Protein AF-0000000071194277 (afdb_homodimer)

Radius of gyration: 30.29 Å; Cα contacts (8 Å, |Δi|>4): 936; chains: 2; bounding box: 90×88×87 Å

Nearest PDB structures (foldseek):
  5ejk-assembly1_H  TM=7.596E-01  e=3.364E-10  Rous sarcoma virus - Prague C
  5ejk-assembly1_B  TM=7.565E-01  e=4.690E-09  Rous sarcoma virus - Prague C
  7ouf-assembly1_E  TM=6.218E-01  e=2.403E-10  Simian T-lymphotropic virus 1
  5ejk-assembly1_E  TM=6.416E-01  e=1.155E-09  Rous sarcoma virus - Prague C
  7pel-assembly1_E  TM=6.231E-01  e=3.980E-10  Simian T-lymphotropic virus 1

Secondary structure (DSSP, 8-state):
---GGGGGGGGGGGGEEEETTEEEETTEEE--HHHHHHHHHHHHTT---HHHHHHHHHHHEE-TTHHHHHHHHHHT-HHHHHT---------------SSTTSEEEEEEEEETTEEEEEEEETTT--EEEEEESS--HHHHHHHHHHHHHHH---SEEEE-S-HHHHSHHHHHHHHHTT-EEEE--GGGGGGGHHHHHHHHHHHHHHHHHHHTT--HHHHHHHHHTSPPTT-SS-HHHHHHSS----SS---GGGGS-----SHHHHHHHHHHHHHHHHHHHHHT-----TT--------TT----------------------SSS-----------/---GGGGGGGGGGGGEEEETTEEEETTEEEPPHHHHHHHHHHHHTT---HHHHHHHHHHHEE-TTHHHHHHHHHHT-HHHHHT---------------SSTTSEEEEEEEEETTEEEEEEEETTT--EEEEEESS--HHHHHHHHHHHHHHH---SEEEE-S-HHHHSHHHHHHHHHTT-EEEE--GGGGGGGHHHHHHHHHHHHHHHHHHHTT--HHHHHHHHHTSPPTT-SS-HHHHHHSS----SS---GGGGS-----SHHHHHHHHHHHHHHHHHHHHH------TT--------TT----------------------SSS-----------

InterPro domains:
  IPR001584 Integrase, catalytic core [PF00665] (108-187)
  IPR001584 Integrase, catalytic core [PS50994] (94-269)
  IPR012337 Ribonuclease H-like superfamily [SSF53098] (101-248)
  IPR036397 Ribonuclease H superfamily [G3DSA:3.30.420.10] (90-281)
  IPR041588 Integrase zinc-binding domain [PF17921] (31-85)

Structure (mmCIF, N/CA/C/O backbone):
data_AF-0000000071194277-model_v1
#
loop_
_entity.id
_entity.type
_entity.pdbx_description
1 polymer 'Integrase catalytic domain-containing protein'
#
loop_
_atom_site.group_PDB
_atom_site.id
_atom_site.type_symbol
_atom_site.label_atom_id
_atom_site.label_alt_id
_atom_site.label_comp_id
_atom_site.label_asym_id
_atom_site.label_entity_id
_atom_site.label_seq_id
_atom_site.pdbx_PDB_ins_code
_atom_site.Cartn_x
_atom_site.Cartn_y
_atom_site.Cartn_z
_atom_site.occupancy
_atom_site.B_iso_or_equiv
_atom_site.auth_seq_id
_atom_site.auth_comp_id
_atom_site.auth_asym_id
_atom_site.auth_atom_id
_atom_site.pdbx_PDB_model_num
ATOM 1 N N . MET A 1 1 ? -15.703 -46.5 19.484 1 26.38 1 MET A N 1
ATOM 2 C CA . MET A 1 1 ? -15.148 -46.75 18.156 1 26.38 1 MET A CA 1
ATOM 3 C C . MET A 1 1 ? -15 -45.469 17.359 1 26.38 1 MET A C 1
ATOM 5 O O . MET A 1 1 ? -15.992 -44.812 17.078 1 26.38 1 MET A O 1
ATOM 9 N N . ILE A 1 2 ? -13.953 -44.781 17.469 1 34.75 2 ILE A N 1
ATOM 10 C CA . ILE A 1 2 ? -13.727 -43.5 16.828 1 34.75 2 ILE A CA 1
ATOM 11 C C . ILE A 1 2 ? -13.953 -43.625 15.328 1 34.75 2 ILE A C 1
ATOM 13 O O . ILE A 1 2 ? -13.5 -44.594 14.695 1 34.75 2 ILE A O 1
ATOM 17 N N . LYS A 1 3 ? -14.984 -42.938 14.797 1 40.81 3 LYS A N 1
ATOM 18 C CA . LYS A 1 3 ? -15.32 -43.094 13.383 1 40.81 3 LYS A CA 1
ATOM 19 C C . LYS A 1 3 ? -14.062 -43.188 12.523 1 40.81 3 LYS A C 1
ATOM 21 O O . LYS A 1 3 ? -13.125 -42.406 12.727 1 40.81 3 LYS A O 1
ATOM 26 N N . PRO A 1 4 ? -13.797 -44.281 11.859 1 42.91 4 PRO A N 1
ATOM 27 C CA . PRO A 1 4 ? -12.641 -44.562 11 1 42.91 4 PRO A CA 1
ATOM 28 C C . PRO A 1 4 ? -12.141 -43.312 10.258 1 42.91 4 PRO A C 1
ATOM 30 O O . PRO A 1 4 ? -10.945 -43.219 9.969 1 42.91 4 PRO A O 1
ATOM 33 N N . GLN A 1 5 ? -12.953 -42.594 9.75 1 44.72 5 GLN A N 1
ATOM 34 C CA . GLN A 1 5 ? -12.586 -41.406 8.953 1 44.72 5 GLN A CA 1
ATOM 35 C C . GLN A 1 5 ? -11.727 -40.438 9.75 1 44.72 5 GLN A C 1
ATOM 37 O O . GLN A 1 5 ? -10.992 -39.625 9.18 1 44.72 5 GLN A O 1
ATOM 42 N N . LEU A 1 6 ? -11.812 -40.531 11.016 1 48.5 6 LEU A N 1
ATOM 43 C CA . LEU A 1 6 ? -11.023 -39.719 11.922 1 48.5 6 LEU A CA 1
ATOM 44 C C . LEU A 1 6 ? -9.68 -40.375 12.211 1 48.5 6 LEU A C 1
ATOM 46 O O . LEU A 1 6 ? -8.875 -39.844 12.969 1 48.5 6 LEU A O 1
ATOM 50 N N . GLN A 1 7 ? -9.586 -41.625 11.727 1 49.16 7 GLN A N 1
ATOM 51 C CA . GLN A 1 7 ? -8.344 -42.312 12.031 1 49.16 7 GLN A CA 1
ATOM 52 C C . GLN A 1 7 ? -7.133 -41.562 11.5 1 49.16 7 GLN A C 1
ATOM 54 O O . GLN A 1 7 ? -6.066 -41.562 12.117 1 49.16 7 GLN A O 1
ATOM 59 N N . CYS A 1 8 ? -7.359 -40.969 10.344 1 51.22 8 CYS A N 1
ATOM 60 C CA . CYS A 1 8 ? -6.227 -40.312 9.695 1 51.22 8 CYS A CA 1
ATOM 61 C C . CYS A 1 8 ? -5.715 -39.156 10.531 1 51.22 8 CYS A C 1
ATOM 63 O O . CYS A 1 8 ? -4.586 -38.688 10.336 1 51.22 8 CYS A O 1
ATOM 65 N N . TYR A 1 9 ? -6.562 -38.781 11.469 1 56.09 9 TYR A N 1
ATOM 66 C CA . TYR A 1 9 ? -6.164 -37.625 12.273 1 56.09 9 TYR A CA 1
ATOM 67 C C . TYR A 1 9 ? -5.523 -38.094 13.578 1 56.09 9 TYR A C 1
ATOM 69 O O . TYR A 1 9 ? -5.098 -37.25 14.383 1 56.09 9 TYR A O 1
ATOM 77 N N . TYR A 1 10 ? -5.465 -39.406 13.828 1 53.41 10 TYR A N 1
ATOM 78 C CA . TYR A 1 10 ? -5.051 -39.938 15.125 1 53.41 10 TYR A CA 1
ATOM 79 C C . TYR A 1 10 ? -3.59 -39.625 15.406 1 53.41 10 TYR A C 1
ATOM 81 O O . TYR A 1 10 ? -3.221 -39.344 16.547 1 53.41 10 TYR A O 1
ATOM 89 N N . SER A 1 11 ? -2.809 -39.625 14.359 1 55.44 11 SER A N 1
ATOM 90 C CA . SER A 1 11 ? -1.376 -39.469 14.586 1 55.44 11 SER A CA 1
ATOM 91 C C . SER A 1 11 ? -1.049 -38.062 15.086 1 55.44 11 SER A C 1
ATOM 93 O O . SER A 1 11 ? -0.018 -37.844 15.734 1 55.44 11 SER A O 1
ATOM 95 N N . PHE A 1 12 ? -1.938 -37.156 14.812 1 63.19 12 PHE A N 1
ATOM 96 C CA . PHE A 1 12 ? -1.616 -35.781 15.258 1 63.19 12 PHE A CA 1
ATOM 97 C C . PHE A 1 12 ? -2.766 -35.188 16.062 1 63.19 12 PHE A C 1
ATOM 99 O O . PHE A 1 12 ? -2.947 -33.969 16.078 1 63.19 12 PHE A O 1
ATOM 106 N N . ARG A 1 13 ? -3.492 -36.031 16.688 1 62.19 13 ARG A N 1
ATOM 107 C CA . ARG A 1 13 ? -4.672 -35.625 17.438 1 62.19 13 ARG A CA 1
ATOM 108 C C . ARG A 1 13 ? -4.316 -34.625 18.531 1 62.19 13 ARG A C 1
ATOM 110 O O . ARG A 1 13 ? -5.129 -33.781 18.875 1 62.19 13 ARG A O 1
ATOM 117 N N . GLU A 1 14 ? -3.135 -34.719 18.953 1 63.78 14 GLU A N 1
ATOM 118 C CA . GLU A 1 14 ? -2.74 -33.812 20.047 1 63.78 14 GLU A CA 1
ATOM 119 C C . GLU A 1 14 ? -2.514 -32.406 19.531 1 63.78 14 GLU A C 1
ATOM 121 O O . GLU A 1 14 ? -2.553 -31.453 20.312 1 63.78 14 GLU A O 1
ATOM 126 N N . GLU A 1 15 ? -2.467 -32.312 18.25 1 72.19 15 GLU A N 1
ATOM 127 C CA . GLU A 1 15 ? -2.16 -31 17.688 1 72.19 15 GLU A CA 1
ATOM 128 C C . GLU A 1 15 ? -3.422 -30.312 17.172 1 72.19 15 GLU A C 1
ATOM 130 O O . GLU A 1 15 ? -3.365 -29.172 16.719 1 72.19 15 GLU A O 1
ATOM 135 N N . LEU A 1 16 ? -4.531 -31.078 17.375 1 77.94 16 LEU A N 1
ATOM 136 C CA . LEU A 1 16 ? -5.762 -30.531 16.797 1 77.94 16 LEU A CA 1
ATOM 137 C C . LEU A 1 16 ? -6.535 -29.734 17.844 1 77.94 16 LEU A C 1
ATOM 139 O O . LEU A 1 16 ? -6.582 -30.109 19.016 1 77.94 16 LEU A O 1
ATOM 143 N N . THR A 1 17 ? -6.988 -28.531 17.5 1 76.62 17 THR A N 1
ATOM 144 C CA . THR A 1 17 ? -7.832 -27.703 18.344 1 76.62 17 THR A CA 1
ATOM 145 C C . THR A 1 17 ? -9.156 -27.391 17.656 1 76.62 17 THR A C 1
ATOM 147 O O . THR A 1 17 ? -9.227 -27.359 16.422 1 76.62 17 THR A O 1
ATOM 150 N N . LEU A 1 18 ? -10.195 -27.406 18.422 1 75.5 18 LEU A N 1
ATOM 151 C CA . LEU A 1 18 ? -11.523 -27.078 17.922 1 75.5 18 LEU A CA 1
ATOM 152 C C . LEU A 1 18 ? -11.945 -25.688 18.375 1 75.5 18 LEU A C 1
ATOM 154 O O . LEU A 1 18 ? -11.867 -25.375 19.578 1 75.5 18 LEU A O 1
ATOM 158 N N . TYR A 1 19 ? -12.234 -24.812 17.438 1 73.38 19 TYR A N 1
ATOM 159 C CA . TYR A 1 19 ? -12.711 -23.469 17.75 1 73.38 19 TYR A CA 1
ATOM 160 C C . TYR A 1 19 ? -13.914 -23.109 16.891 1 73.38 19 TYR A C 1
ATOM 162 O O . TYR A 1 19 ? -13.82 -23.047 15.656 1 73.38 19 TYR A O 1
ATOM 170 N N . ASN A 1 20 ? -15.023 -22.906 17.438 1 73.38 20 ASN A N 1
ATOM 171 C CA . ASN A 1 20 ? -16.266 -22.531 16.766 1 73.38 20 ASN A CA 1
ATOM 172 C C . ASN A 1 20 ? -16.625 -23.516 15.664 1 73.38 20 ASN A C 1
ATOM 174 O O . ASN A 1 20 ? -16.922 -23.109 14.539 1 73.38 20 ASN A O 1
ATOM 178 N N . GLY A 1 21 ? -16.375 -24.766 15.852 1 74 21 GLY A N 1
ATOM 179 C CA . GLY A 1 21 ? -16.781 -25.812 14.93 1 74 21 GLY A CA 1
ATOM 180 C C . GLY A 1 21 ? -15.773 -26.078 13.836 1 74 21 GLY A C 1
ATOM 181 O O . GLY A 1 21 ? -16 -26.891 12.945 1 74 21 GLY A O 1
ATOM 182 N N . VAL A 1 22 ? -14.695 -25.328 14 1 80.88 22 VAL A N 1
ATOM 183 C CA . VAL A 1 22 ? -13.648 -25.516 13 1 80.88 22 VAL A CA 1
ATOM 184 C C . VAL A 1 22 ? -12.438 -26.188 13.641 1 80.88 22 VAL A C 1
ATOM 186 O O . VAL A 1 22 ? -12.031 -25.812 14.75 1 80.88 22 VAL A O 1
ATOM 189 N N . VAL A 1 23 ? -11.891 -27.234 13.008 1 83.12 23 VAL A N 1
ATOM 190 C CA . VAL A 1 23 ? -10.734 -27.953 13.523 1 83.12 23 VAL A CA 1
ATOM 191 C C . VAL A 1 23 ? -9.445 -27.328 12.969 1 83.12 23 VAL A C 1
ATOM 193 O O . VAL A 1 23 ? -9.352 -27.047 11.773 1 83.12 23 VAL A O 1
ATOM 196 N N . PHE A 1 24 ? -8.516 -27.125 13.859 1 84.44 24 PHE A N 1
ATOM 197 C CA . PHE A 1 24 ? -7.246 -26.516 13.469 1 84.44 24 PHE A CA 1
ATOM 198 C C . PHE A 1 24 ? -6.078 -27.438 13.789 1 84.44 24 PHE A C 1
ATOM 200 O O . PHE A 1 24 ? -6.105 -28.156 14.797 1 84.44 24 PHE A O 1
ATOM 207 N N . LYS A 1 25 ? -5.203 -27.531 12.945 1 84.56 25 LYS A N 1
ATOM 208 C CA . LYS A 1 25 ? -3.855 -28.031 13.227 1 84.56 25 LYS A CA 1
ATOM 209 C C . LYS A 1 25 ? -2.855 -26.875 13.305 1 84.56 25 LYS A C 1
ATOM 211 O O . LYS A 1 25 ? -2.336 -26.422 12.289 1 84.56 25 LYS A O 1
ATOM 216 N N . GLY A 1 26 ? -2.545 -26.422 14.484 1 79.44 26 GLY A N 1
ATOM 217 C CA . GLY A 1 26 ? -1.886 -25.141 14.602 1 79.44 26 GLY A CA 1
ATOM 218 C C . GLY A 1 26 ? -2.756 -23.984 14.141 1 79.44 26 GLY A C 1
ATOM 219 O O . GLY A 1 26 ? -3.877 -23.812 14.625 1 79.44 26 GLY A O 1
ATOM 220 N N . GLU A 1 27 ? -2.221 -23.281 13.234 1 83.31 27 GLU A N 1
ATOM 221 C CA . GLU A 1 27 ? -3.004 -22.156 12.703 1 83.31 27 GLU A CA 1
ATOM 222 C C . GLU A 1 27 ? -3.678 -22.547 11.391 1 83.31 27 GLU A C 1
ATOM 224 O O . GLU A 1 27 ? -4.41 -21.734 10.805 1 83.31 27 GLU A O 1
ATOM 229 N N . ARG A 1 28 ? -3.471 -23.812 10.984 1 86.25 28 ARG A N 1
ATOM 230 C CA . ARG A 1 28 ? -4.031 -24.266 9.719 1 86.25 28 ARG A CA 1
ATOM 231 C C . ARG A 1 28 ? -5.422 -24.859 9.922 1 86.25 28 ARG A C 1
ATOM 233 O O . ARG A 1 28 ? -5.668 -25.562 10.906 1 86.25 28 ARG A O 1
ATOM 240 N N . ILE A 1 29 ? -6.258 -24.609 9.008 1 87.12 29 ILE A N 1
ATOM 241 C CA . ILE A 1 29 ? -7.598 -25.188 9.047 1 87.12 29 ILE A CA 1
ATOM 242 C C . ILE A 1 29 ? -7.562 -26.609 8.516 1 87.12 29 ILE A C 1
ATOM 244 O O . ILE A 1 29 ? -6.996 -26.859 7.449 1 87.12 29 ILE A O 1
ATOM 248 N N . VAL A 1 30 ? -8.102 -27.5 9.289 1 87.56 30 VAL A N 1
ATOM 249 C CA . VAL A 1 30 ? -8.234 -28.875 8.805 1 87.56 30 VAL A CA 1
ATOM 250 C C . VAL A 1 30 ? -9.484 -28.984 7.926 1 87.56 30 VAL A C 1
ATOM 252 O O . VAL A 1 30 ? -10.602 -28.828 8.406 1 87.56 30 VAL A O 1
ATOM 255 N N . ILE A 1 31 ? -9.281 -29.281 6.66 1 89.44 31 ILE A N 1
ATOM 256 C CA . ILE A 1 31 ? -10.367 -29.25 5.691 1 89.44 31 ILE A CA 1
ATOM 257 C C . ILE A 1 31 ? -11.008 -30.641 5.59 1 89.44 31 ILE A C 1
ATOM 259 O O . ILE A 1 31 ? -10.336 -31.625 5.297 1 89.44 31 ILE A O 1
ATOM 263 N N . PRO A 1 32 ? -12.273 -30.734 5.832 1 84.81 32 PRO A N 1
ATOM 264 C CA . PRO A 1 32 ? -12.969 -32 5.656 1 84.81 32 PRO A CA 1
ATOM 265 C C . PRO A 1 32 ? -12.969 -32.469 4.207 1 84.81 32 PRO A C 1
ATOM 267 O O . PRO A 1 32 ? -12.828 -31.672 3.287 1 84.81 32 PRO A O 1
ATOM 270 N N . ALA A 1 33 ? -13.156 -33.719 4.039 1 86.69 33 ALA A N 1
ATOM 271 C CA . ALA A 1 33 ? -13.07 -34.375 2.723 1 86.69 33 ALA A CA 1
ATOM 272 C C . ALA A 1 33 ? -14.047 -33.719 1.743 1 86.69 33 ALA A C 1
ATOM 274 O O . ALA A 1 33 ? -13.703 -33.469 0.582 1 86.69 33 ALA A O 1
ATOM 275 N N . ALA A 1 34 ? -15.156 -33.312 2.234 1 86.88 34 ALA A N 1
ATOM 276 C CA . ALA A 1 34 ? -16.234 -32.812 1.38 1 86.88 34 ALA A CA 1
ATOM 277 C C . ALA A 1 34 ? -15.875 -31.453 0.808 1 86.88 34 ALA A C 1
ATOM 279 O O . ALA A 1 34 ? -16.406 -31.047 -0.226 1 86.88 34 ALA A O 1
ATOM 280 N N . LEU A 1 35 ? -14.93 -30.703 1.448 1 89.31 35 LEU A N 1
ATOM 281 C CA . LEU A 1 35 ? -14.641 -29.328 1.052 1 89.31 35 LEU A CA 1
ATOM 282 C C . LEU A 1 35 ? -13.289 -29.234 0.35 1 89.31 35 LEU A C 1
ATOM 284 O O . LEU A 1 35 ? -12.914 -28.156 -0.144 1 89.31 35 LEU A O 1
ATOM 288 N N . ARG A 1 36 ? -12.609 -30.312 0.253 1 89 36 ARG A N 1
ATOM 289 C CA . ARG A 1 36 ? -11.234 -30.281 -0.213 1 89 36 ARG A CA 1
ATOM 290 C C . ARG A 1 36 ? -11.156 -29.875 -1.679 1 89 36 ARG A C 1
ATOM 292 O O . ARG A 1 36 ? -10.32 -29.047 -2.053 1 89 36 ARG A O 1
ATOM 299 N N . ASN A 1 37 ? -12.047 -30.359 -2.498 1 89.69 37 ASN A N 1
ATOM 300 C CA . ASN A 1 37 ? -12.055 -29.984 -3.908 1 89.69 37 ASN A CA 1
ATOM 301 C C . ASN A 1 37 ? -12.375 -28.5 -4.098 1 89.69 37 ASN A C 1
ATOM 303 O O . ASN A 1 37 ? -11.789 -27.844 -4.961 1 89.69 37 ASN A O 1
ATOM 307 N N . THR A 1 38 ? -13.203 -28.047 -3.309 1 88 38 THR A N 1
ATOM 308 C CA . THR A 1 38 ? -13.555 -26.641 -3.355 1 88 38 THR A CA 1
ATOM 309 C C . THR A 1 38 ? -12.352 -25.766 -2.986 1 88 38 THR A C 1
ATOM 311 O O . THR A 1 38 ? -12.086 -24.766 -3.645 1 88 38 THR A O 1
ATOM 314 N N . MET A 1 39 ? -11.664 -26.156 -1.991 1 90 39 MET A N 1
ATOM 315 C CA . MET A 1 39 ? -10.5 -25.391 -1.543 1 90 39 MET A CA 1
ATOM 316 C C . MET A 1 39 ? -9.391 -25.422 -2.592 1 90 39 MET A C 1
ATOM 318 O O . MET A 1 39 ? -8.727 -24.422 -2.828 1 90 39 MET A O 1
ATOM 322 N N . ILE A 1 40 ? -9.234 -26.594 -3.197 1 91.25 40 ILE A N 1
ATOM 323 C CA . ILE A 1 40 ? -8.219 -26.75 -4.238 1 91.25 40 ILE A CA 1
ATOM 324 C C . ILE A 1 40 ? -8.555 -25.828 -5.414 1 91.25 40 ILE A C 1
ATOM 326 O O . ILE A 1 40 ? -7.668 -25.188 -5.98 1 91.25 40 ILE A O 1
ATOM 330 N N . SER A 1 41 ? -9.797 -25.766 -5.707 1 89.38 41 SER A N 1
ATOM 331 C CA . SER A 1 41 ? -10.242 -24.891 -6.793 1 89.38 41 SER A CA 1
ATOM 332 C C . SER A 1 41 ? -9.961 -23.422 -6.48 1 89.38 41 SER A C 1
ATOM 334 O O . SER A 1 41 ? -9.516 -22.672 -7.352 1 89.38 41 SER A O 1
ATOM 336 N N . LYS A 1 42 ? -10.172 -23.047 -5.281 1 88.38 42 LYS A N 1
ATOM 337 C CA . LYS A 1 42 ? -9.891 -21.688 -4.863 1 88.38 42 LYS A CA 1
ATOM 338 C C . LYS A 1 42 ? -8.398 -21.375 -4.922 1 88.38 42 LYS A C 1
ATOM 340 O O . LYS A 1 42 ? -7.996 -20.297 -5.344 1 88.38 42 LYS A O 1
ATOM 345 N N . LEU A 1 43 ? -7.652 -22.328 -4.523 1 88.69 43 LEU A N 1
ATOM 346 C CA . LEU A 1 43 ? -6.199 -22.219 -4.559 1 88.69 43 LEU A CA 1
ATOM 347 C C . LEU A 1 43 ? -5.703 -22.062 -5.992 1 88.69 43 LEU A C 1
ATOM 349 O O . LEU A 1 43 ? -4.742 -21.328 -6.242 1 88.69 43 LEU A O 1
ATOM 353 N N . HIS A 1 44 ? -6.387 -22.703 -6.871 1 89.19 44 HIS A N 1
ATOM 354 C CA . HIS A 1 44 ? -5.961 -22.766 -8.266 1 89.19 44 HIS A CA 1
ATOM 355 C C . HIS A 1 44 ? -6.434 -21.547 -9.039 1 89.19 44 HIS A C 1
ATOM 357 O O . HIS A 1 44 ? -5.953 -21.281 -10.148 1 89.19 44 HIS A O 1
ATOM 363 N N . ALA A 1 45 ? -7.32 -20.797 -8.508 1 86.06 45 ALA A N 1
ATOM 364 C CA . ALA A 1 45 ? -8.047 -19.75 -9.227 1 86.06 45 ALA A CA 1
ATOM 365 C C . ALA A 1 45 ? -7.082 -18.75 -9.867 1 86.06 45 ALA A C 1
ATOM 367 O O . ALA A 1 45 ? -7.363 -18.203 -10.938 1 86.06 45 ALA A O 1
ATOM 368 N N . SER A 1 46 ? -5.953 -18.578 -9.266 1 84.81 46 SER A N 1
ATOM 369 C CA . SER A 1 46 ? -5.02 -17.562 -9.773 1 84.81 46 SER A CA 1
ATOM 370 C C . SER A 1 46 ? -3.895 -18.219 -10.57 1 84.81 46 SER A C 1
ATOM 372 O O . SER A 1 46 ? -2.992 -17.531 -11.055 1 84.81 46 SER A O 1
ATOM 374 N N . HIS A 1 47 ? -3.891 -19.547 -10.648 1 85 47 HIS A N 1
ATOM 375 C CA . HIS A 1 47 ? -2.93 -20.281 -11.453 1 85 47 HIS A CA 1
ATOM 376 C C . HIS A 1 47 ? -1.497 -19.953 -11.055 1 85 47 HIS A C 1
ATOM 378 O O . HIS A 1 47 ? -0.659 -19.656 -11.914 1 85 47 HIS A O 1
ATOM 384 N N . LEU A 1 48 ? -1.223 -20.031 -9.828 1 84.19 48 LEU A N 1
ATOM 385 C CA . LEU A 1 48 ? 0.076 -19.703 -9.25 1 84.19 48 LEU A CA 1
ATOM 386 C C . LEU A 1 48 ? 1.103 -20.781 -9.555 1 84.19 48 LEU A C 1
ATOM 388 O O . LEU A 1 48 ? 2.279 -20.641 -9.219 1 84.19 48 LEU A O 1
ATOM 392 N N . GLY A 1 49 ? 0.74 -21.938 -10.188 1 81.69 49 GLY A N 1
ATOM 393 C CA . GLY A 1 49 ? 1.614 -23.094 -10.359 1 81.69 49 GLY A CA 1
ATOM 394 C C . GLY A 1 49 ? 1.575 -24.047 -9.195 1 81.69 49 GLY A C 1
ATOM 395 O O . GLY A 1 49 ? 1.104 -23.703 -8.109 1 81.69 49 GLY A O 1
ATOM 396 N N . ILE A 1 50 ? 2.061 -25.219 -9.406 1 87.31 50 ILE A N 1
ATOM 397 C CA . ILE A 1 50 ? 1.984 -26.281 -8.414 1 87.31 50 ILE A CA 1
ATOM 398 C C . ILE A 1 50 ? 2.76 -25.875 -7.16 1 87.31 50 ILE A C 1
ATOM 400 O O . ILE A 1 50 ? 2.219 -25.906 -6.051 1 87.31 50 ILE A O 1
ATOM 404 N N . GLN A 1 51 ? 3.951 -25.406 -7.34 1 87.75 51 GLN A N 1
ATOM 405 C CA . GLN A 1 51 ? 4.797 -25.094 -6.191 1 87.75 51 GLN A CA 1
ATOM 406 C C . GLN A 1 51 ? 4.25 -23.906 -5.422 1 87.75 51 GLN A C 1
ATOM 408 O O . GLN A 1 51 ? 4.223 -23.906 -4.188 1 87.75 51 GLN A O 1
ATOM 413 N N . GLY A 1 52 ? 3.805 -22.891 -6.129 1 87.81 52 GLY A N 1
ATOM 414 C CA . GLY A 1 52 ? 3.201 -21.75 -5.473 1 87.81 52 GLY A CA 1
ATOM 415 C C . GLY A 1 52 ? 1.939 -22.094 -4.707 1 87.81 52 GLY A C 1
ATOM 416 O O . GLY A 1 52 ? 1.741 -21.609 -3.584 1 87.81 52 GLY A O 1
ATOM 417 N N . SER A 1 53 ? 1.12 -22.922 -5.254 1 90.69 53 SER A N 1
ATOM 418 C CA . SER A 1 53 ? -0.123 -23.344 -4.613 1 90.69 53 SER A CA 1
ATOM 419 C C . SER A 1 53 ? 0.15 -24.172 -3.367 1 90.69 53 SER A C 1
ATOM 421 O O . SER A 1 53 ? -0.534 -24.016 -2.352 1 90.69 53 SER A O 1
ATOM 423 N N . LEU A 1 54 ? 1.158 -24.984 -3.48 1 90.31 54 LEU A N 1
ATOM 424 C CA . LEU A 1 54 ? 1.513 -25.812 -2.332 1 90.31 54 LEU A CA 1
ATOM 425 C C . LEU A 1 54 ? 2.02 -24.953 -1.18 1 90.31 54 LEU A C 1
ATOM 427 O O . LEU A 1 54 ? 1.635 -25.156 -0.027 1 90.31 54 LEU A O 1
ATOM 431 N N . ARG A 1 55 ? 2.871 -23.984 -1.46 1 89.69 55 ARG A N 1
ATOM 432 C CA . ARG A 1 55 ? 3.381 -23.109 -0.42 1 89.69 55 ARG A CA 1
ATOM 433 C C . ARG A 1 55 ? 2.246 -22.344 0.25 1 89.69 55 ARG A C 1
ATOM 435 O O . ARG A 1 55 ? 2.23 -22.188 1.474 1 89.69 55 ARG A O 1
ATOM 442 N N . ARG A 1 56 ? 1.332 -21.938 -0.532 1 88.44 56 ARG A N 1
ATOM 443 C CA . ARG A 1 56 ? 0.186 -21.203 -0.004 1 88.44 56 ARG A CA 1
ATOM 444 C C . ARG A 1 56 ? -0.717 -22.125 0.818 1 88.44 56 ARG A C 1
ATOM 446 O O . ARG A 1 56 ? -1.158 -21.75 1.907 1 88.44 56 ARG A O 1
ATOM 453 N N . ALA A 1 57 ? -0.966 -23.266 0.308 1 89.88 57 ALA A N 1
ATOM 454 C CA . ALA A 1 57 ? -1.841 -24.234 0.979 1 89.88 57 ALA A CA 1
ATOM 455 C C . ALA A 1 57 ? -1.263 -24.641 2.326 1 89.88 57 ALA A C 1
ATOM 457 O O . ALA A 1 57 ? -1.99 -24.75 3.318 1 89.88 57 ALA A O 1
ATOM 458 N N . ARG A 1 58 ? -0.006 -24.828 2.355 1 88.56 58 ARG A N 1
ATOM 459 C CA . ARG A 1 58 ? 0.666 -25.297 3.559 1 88.56 58 ARG A CA 1
ATOM 460 C C . ARG A 1 58 ? 0.564 -24.281 4.688 1 88.56 58 ARG A C 1
ATOM 462 O O . ARG A 1 58 ? 0.641 -24.641 5.863 1 88.56 58 ARG A O 1
ATOM 469 N N . GLU A 1 59 ? 0.347 -23.047 4.277 1 87.69 59 GLU A N 1
ATOM 470 C CA . GLU A 1 59 ? 0.214 -22 5.281 1 87.69 59 GLU A CA 1
ATOM 471 C C . GLU A 1 59 ? -1.188 -21.984 5.883 1 87.69 59 GLU A C 1
ATOM 473 O O . GLU A 1 59 ? -1.372 -21.578 7.031 1 87.69 59 GLU A O 1
ATOM 478 N N . ALA A 1 60 ? -2.117 -22.562 5.16 1 86.75 60 ALA A N 1
ATOM 479 C CA . ALA A 1 60 ? -3.502 -22.234 5.5 1 86.75 60 ALA A CA 1
ATOM 480 C C . ALA A 1 60 ? -4.281 -23.5 5.859 1 86.75 60 ALA A C 1
ATOM 482 O O . ALA A 1 60 ? -5.203 -23.469 6.676 1 86.75 60 ALA A O 1
ATOM 483 N N . PHE A 1 61 ? -3.873 -24.625 5.297 1 88.56 61 PHE A N 1
ATOM 484 C CA . PHE A 1 61 ? -4.727 -25.812 5.371 1 88.56 61 PHE A CA 1
ATOM 485 C C . PHE A 1 61 ? -3.92 -27.031 5.781 1 88.56 61 PHE A C 1
ATOM 487 O O . PHE A 1 61 ? -2.689 -27.031 5.707 1 88.56 61 PHE A O 1
ATOM 494 N N . TYR A 1 62 ? -4.75 -28.031 6.172 1 89.19 62 TYR A N 1
ATOM 495 C CA . TYR A 1 62 ? -4.191 -29.375 6.34 1 89.19 62 TYR A CA 1
ATOM 496 C C . TYR A 1 62 ? -5.246 -30.438 6.07 1 89.19 62 TYR A C 1
ATOM 498 O O . TYR A 1 62 ? -6.398 -30.297 6.484 1 89.19 62 TYR A O 1
ATOM 506 N N . TRP A 1 63 ? -4.922 -31.422 5.348 1 88.56 63 TRP A N 1
ATOM 507 C CA . TRP A 1 63 ? -5.609 -32.719 5.293 1 88.56 63 TRP A CA 1
ATOM 508 C C . TRP A 1 63 ? -4.676 -33.812 4.797 1 88.56 63 TRP A C 1
ATOM 510 O O . TRP A 1 63 ? -3.643 -33.531 4.188 1 88.56 63 TRP A O 1
ATOM 520 N N . PRO A 1 64 ? -4.949 -34.969 5.199 1 85.88 64 PRO A N 1
ATOM 521 C CA . PRO A 1 64 ? -4.066 -36.062 4.758 1 85.88 64 PRO A CA 1
ATOM 522 C C . PRO A 1 64 ? -3.92 -36.125 3.24 1 85.88 64 PRO A C 1
ATOM 524 O O . PRO A 1 64 ? -4.914 -36.031 2.516 1 85.88 64 PRO A O 1
ATOM 527 N N . ASN A 1 65 ? -2.682 -36.219 2.713 1 89.19 65 ASN A N 1
ATOM 528 C CA . ASN A 1 65 ? -2.336 -36.344 1.301 1 89.19 65 ASN A CA 1
ATOM 529 C C . ASN A 1 65 ? -2.666 -35.062 0.526 1 89.19 65 ASN A C 1
ATOM 531 O O . ASN A 1 65 ? -2.996 -35.125 -0.66 1 89.19 65 ASN A O 1
ATOM 535 N N . MET A 1 66 ? -2.668 -33.969 1.25 1 91.5 66 MET A N 1
ATOM 536 C CA . MET A 1 66 ? -3.018 -32.688 0.667 1 91.5 66 MET A CA 1
ATOM 537 C C . MET A 1 66 ? -2.109 -32.344 -0.513 1 91.5 66 MET A C 1
ATOM 539 O O . MET A 1 66 ? -2.59 -32 -1.594 1 91.5 66 MET A O 1
ATOM 543 N N . ASN A 1 67 ? -0.832 -32.531 -0.318 1 92.06 67 ASN A N 1
ATOM 544 C CA . ASN A 1 67 ? 0.137 -32.156 -1.344 1 92.06 67 ASN A CA 1
ATOM 545 C C . ASN A 1 67 ? -0.082 -32.938 -2.631 1 92.06 67 ASN A C 1
ATOM 547 O O . ASN A 1 67 ? -0.037 -32.375 -3.727 1 92.06 67 ASN A O 1
ATOM 551 N N . GLU A 1 68 ? -0.333 -34.156 -2.52 1 91.94 68 GLU A N 1
ATOM 552 C CA . GLU A 1 68 ? -0.552 -35.031 -3.67 1 91.94 68 GLU A CA 1
ATOM 553 C C . GLU A 1 68 ? -1.836 -34.656 -4.406 1 91.94 68 GLU A C 1
ATOM 555 O O . GLU A 1 68 ? -1.862 -34.625 -5.641 1 91.94 68 GLU A O 1
ATOM 560 N N . GLN A 1 69 ? -2.82 -34.438 -3.666 1 93 69 GLN A N 1
ATOM 561 C CA . GLN A 1 69 ? -4.109 -34.125 -4.266 1 93 69 GLN A CA 1
ATOM 562 C C . GLN A 1 69 ? -4.043 -32.781 -5.008 1 93 69 GLN A C 1
ATOM 564 O O . GLN A 1 69 ? -4.594 -32.656 -6.102 1 93 69 GLN A O 1
ATOM 569 N N . ILE A 1 70 ? -3.371 -31.797 -4.418 1 92.25 70 ILE A N 1
ATOM 570 C CA . ILE A 1 70 ? -3.205 -30.484 -5.055 1 92.25 70 ILE A CA 1
ATOM 571 C C . ILE A 1 70 ? -2.389 -30.641 -6.336 1 92.25 70 ILE A C 1
ATOM 573 O O . ILE A 1 70 ? -2.762 -30.109 -7.383 1 92.25 70 ILE A O 1
ATOM 577 N N . THR A 1 71 ? -1.365 -31.391 -6.258 1 91.88 71 THR A N 1
ATOM 578 C CA . THR A 1 71 ? -0.491 -31.625 -7.406 1 91.88 71 THR A CA 1
ATOM 579 C C . THR A 1 71 ? -1.25 -32.312 -8.539 1 91.88 71 THR A C 1
ATOM 581 O O . THR A 1 71 ? -1.13 -31.906 -9.703 1 91.88 71 THR A O 1
ATOM 584 N N . GLU A 1 72 ? -1.979 -33.312 -8.219 1 92.12 72 GLU A N 1
ATOM 585 C CA . GLU A 1 72 ? -2.754 -34.031 -9.219 1 92.12 72 GLU A CA 1
ATOM 586 C C . GLU A 1 72 ? -3.764 -33.125 -9.914 1 92.12 72 GLU A C 1
ATOM 588 O O . GLU A 1 72 ? -3.895 -33.156 -11.141 1 92.12 72 GLU A O 1
ATOM 593 N N . PHE A 1 73 ? -4.48 -32.406 -9.148 1 91 73 PHE A N 1
ATOM 594 C CA . PHE A 1 73 ? -5.48 -31.5 -9.695 1 91 73 PHE A CA 1
ATOM 595 C C . PHE A 1 73 ? -4.836 -30.516 -10.648 1 91 73 PHE A C 1
ATOM 597 O O . PHE A 1 73 ? -5.316 -30.312 -11.773 1 91 73 PHE A O 1
ATOM 604 N N . MET A 1 74 ? -3.777 -29.875 -10.289 1 88.56 74 MET A N 1
ATOM 605 C CA . MET A 1 74 ? -3.154 -28.781 -11.023 1 88.56 74 MET A CA 1
ATOM 606 C C . MET A 1 74 ? -2.416 -29.312 -12.25 1 88.56 74 MET A C 1
ATOM 608 O O . MET A 1 74 ? -2.275 -28.594 -13.25 1 88.56 74 MET A O 1
ATOM 612 N N . SER A 1 75 ? -1.942 -30.547 -12.172 1 89.94 75 SER A N 1
ATOM 613 C CA . SER A 1 75 ? -1.22 -31.141 -13.289 1 89.94 75 SER A CA 1
ATOM 614 C C . SER A 1 75 ? -2.123 -31.312 -14.508 1 89.94 75 SER A C 1
ATOM 616 O O . SER A 1 75 ? -1.641 -31.438 -15.633 1 89.94 75 SER A O 1
ATOM 618 N N . LYS A 1 76 ? -3.348 -31.203 -14.281 1 88.5 76 LYS A N 1
ATOM 619 C CA . LYS A 1 76 ? -4.312 -31.422 -15.359 1 88.5 76 LYS A CA 1
ATOM 620 C C . LYS A 1 76 ? -4.723 -30.094 -16 1 88.5 76 LYS A C 1
ATOM 622 O O . LYS A 1 76 ? -5.465 -30.078 -16.984 1 88.5 76 LYS A O 1
ATOM 627 N N . CYS A 1 77 ? -4.297 -29.031 -15.469 1 85.44 77 CYS A N 1
ATOM 628 C CA . CYS A 1 77 ? -4.711 -27.734 -15.969 1 85.44 77 CYS A CA 1
ATOM 629 C C . CYS A 1 77 ? -3.908 -27.328 -17.203 1 85.44 77 CYS A C 1
ATOM 631 O O . CYS A 1 77 ? -2.678 -27.266 -17.141 1 85.44 77 CYS A O 1
ATOM 633 N N . ASP A 1 78 ? -4.512 -26.922 -18.234 1 82.38 78 ASP A N 1
ATOM 634 C CA . ASP A 1 78 ? -3.875 -26.547 -19.484 1 82.38 78 ASP A CA 1
ATOM 635 C C . ASP A 1 78 ? -3.176 -25.203 -19.375 1 82.38 78 ASP A C 1
ATOM 637 O O . ASP A 1 78 ? -2.08 -25.016 -19.906 1 82.38 78 ASP A O 1
ATOM 641 N N . VAL A 1 79 ? -3.762 -24.328 -18.719 1 79.31 79 VAL A N 1
ATOM 642 C CA . VAL A 1 79 ? -3.205 -23 -18.562 1 79.31 79 VAL A CA 1
ATOM 643 C C . VAL A 1 79 ? -1.888 -23.062 -17.797 1 79.31 79 VAL A C 1
ATOM 645 O O . VAL A 1 79 ? -0.876 -22.516 -18.234 1 79.31 79 VAL A O 1
ATOM 648 N N . CYS A 1 80 ? -1.965 -23.703 -16.703 1 78.69 80 CYS A N 1
ATOM 649 C CA . CYS A 1 80 ? -0.759 -23.844 -15.898 1 78.69 80 CYS A CA 1
ATOM 650 C C . CYS A 1 80 ? 0.333 -24.578 -16.656 1 78.69 80 CYS A C 1
ATOM 652 O O . CYS A 1 80 ? 1.514 -24.25 -16.531 1 78.69 80 CYS A O 1
ATOM 654 N N . ASN A 1 81 ? 0.027 -25.547 -17.453 1 75.56 81 ASN A N 1
ATOM 655 C CA . ASN A 1 81 ? 0.988 -26.359 -18.188 1 75.56 81 ASN A CA 1
ATOM 656 C C . ASN A 1 81 ? 1.594 -25.594 -19.359 1 75.56 81 ASN A C 1
ATOM 658 O O . ASN A 1 81 ? 2.715 -25.875 -19.781 1 75.56 81 ASN A O 1
ATOM 662 N N . SER A 1 82 ? 0.913 -24.703 -19.812 1 73.19 82 SER A N 1
ATOM 663 C CA . SER A 1 82 ? 1.373 -23.938 -20.969 1 73.19 82 SER A CA 1
ATOM 664 C C . SER A 1 82 ? 2.453 -22.938 -20.578 1 73.19 82 SER A C 1
ATOM 666 O O . SER A 1 82 ? 3.246 -22.516 -21.422 1 73.19 82 SER A O 1
ATOM 668 N N . TYR A 1 83 ? 2.504 -22.5 -19.438 1 70.06 83 TYR A N 1
ATOM 669 C CA . TYR A 1 83 ? 3.424 -21.438 -19.062 1 70.06 83 TYR A CA 1
ATOM 670 C C . TYR A 1 83 ? 4.508 -21.953 -18.125 1 70.06 83 TYR A C 1
ATOM 672 O O . TYR A 1 83 ? 5.195 -21.172 -17.469 1 70.06 83 TYR A O 1
ATOM 680 N N . LYS A 1 84 ? 4.754 -23.141 -18 1 59.56 84 LYS A N 1
ATOM 681 C CA . LYS A 1 84 ? 5.828 -23.703 -17.188 1 59.56 84 LYS A CA 1
ATOM 682 C C . LYS A 1 84 ? 7.191 -23.203 -17.656 1 59.56 84 LYS A C 1
ATOM 684 O O . LYS A 1 84 ? 7.59 -23.453 -18.797 1 59.56 84 LYS A O 1
ATOM 689 N N . THR A 1 85 ? 7.383 -21.906 -17.422 1 52.12 85 THR A N 1
ATOM 690 C CA . THR A 1 85 ? 8.594 -21.312 -17.969 1 52.12 85 THR A CA 1
ATOM 691 C C . THR A 1 85 ? 9.828 -21.828 -17.234 1 52.12 85 THR A C 1
ATOM 693 O O . THR A 1 85 ? 9.789 -22.078 -16.031 1 52.12 85 THR A O 1
ATOM 696 N N . GLN A 1 86 ? 10.852 -22.172 -18.016 1 46.31 86 GLN A N 1
ATOM 697 C CA . GLN A 1 86 ? 12.227 -22.391 -17.562 1 46.31 86 GLN A CA 1
ATOM 698 C C . GLN A 1 86 ? 12.758 -21.172 -16.812 1 46.31 86 GLN A C 1
ATOM 700 O O . GLN A 1 86 ? 12.648 -20.047 -17.297 1 46.31 86 GLN A O 1
ATOM 705 N N . GLN A 1 87 ? 12.641 -21.203 -15.602 1 46.12 87 GLN A N 1
ATOM 706 C CA . GLN A 1 87 ? 13.258 -20.141 -14.805 1 46.12 87 GLN A CA 1
ATOM 707 C C . GLN A 1 87 ? 14.578 -19.703 -15.422 1 46.12 87 GLN A C 1
ATOM 709 O O . GLN A 1 87 ? 15.461 -20.516 -15.672 1 46.12 87 GLN A O 1
ATOM 714 N N . ARG A 1 88 ? 14.516 -18.656 -16.188 1 44.88 88 ARG A N 1
ATOM 715 C CA . ARG A 1 88 ? 15.789 -18.141 -16.688 1 44.88 88 ARG A CA 1
ATOM 716 C C . ARG A 1 88 ? 16.672 -17.672 -15.547 1 44.88 88 ARG A C 1
ATOM 718 O O . ARG A 1 88 ? 16.188 -17.094 -14.578 1 44.88 88 ARG A O 1
ATOM 725 N N . LYS A 1 89 ? 17.969 -17.891 -15.656 1 46.12 89 LYS A N 1
ATOM 726 C CA . LYS A 1 89 ? 19.156 -17.672 -14.836 1 46.12 89 LYS A CA 1
ATOM 727 C C . LYS A 1 89 ? 19.5 -16.188 -14.758 1 46.12 89 LYS A C 1
ATOM 729 O O . LYS A 1 89 ? 19.641 -15.523 -15.781 1 46.12 89 LYS A O 1
ATOM 734 N N . GLU A 1 90 ? 19 -15.422 -13.859 1 48.78 90 GLU A N 1
ATOM 735 C CA . GLU A 1 90 ? 19.328 -14 -13.852 1 48.78 90 GLU A CA 1
ATOM 736 C C . GLU A 1 90 ? 20.609 -13.734 -13.055 1 48.78 90 GLU A C 1
ATOM 738 O O . GLU A 1 90 ? 20.766 -14.234 -11.938 1 48.78 90 GLU A O 1
ATOM 743 N N . PRO A 1 91 ? 21.625 -13.148 -13.797 1 46.22 91 PRO A N 1
ATOM 744 C CA . PRO A 1 91 ? 22.844 -12.766 -13.055 1 46.22 91 PRO A CA 1
ATOM 745 C C . PRO A 1 91 ? 22.562 -11.695 -12 1 46.22 91 PRO A C 1
ATOM 747 O O . PRO A 1 91 ? 21.766 -10.789 -12.227 1 46.22 91 PRO A O 1
ATOM 750 N N . MET A 1 92 ? 22.547 -11.953 -10.727 1 49.16 92 MET A N 1
ATOM 751 C CA . MET A 1 92 ? 22.375 -10.805 -9.836 1 49.16 92 MET A CA 1
ATOM 752 C C . MET A 1 92 ? 23.703 -10.312 -9.312 1 49.16 92 MET A C 1
ATOM 754 O O . MET A 1 92 ? 24.547 -11.109 -8.898 1 49.16 92 MET A O 1
ATOM 758 N N . VAL A 1 93 ? 24.203 -9.164 -9.711 1 47.59 93 VAL A N 1
ATOM 759 C CA . VAL A 1 93 ? 25.312 -8.453 -9.094 1 47.59 93 VAL A CA 1
ATOM 760 C C . VAL A 1 93 ? 24.984 -8.141 -7.637 1 47.59 93 VAL A C 1
ATOM 762 O O . VAL A 1 93 ? 23.812 -7.934 -7.289 1 47.59 93 VAL A O 1
ATOM 765 N N . SER A 1 94 ? 25.969 -8.477 -6.781 1 51.56 94 SER A N 1
ATOM 766 C CA . SER A 1 94 ? 25.969 -8.312 -5.332 1 51.56 94 SER A CA 1
ATOM 767 C C . SER A 1 94 ? 25.609 -6.879 -4.938 1 51.56 94 SER A C 1
ATOM 769 O O . SER A 1 94 ? 26.484 -6.016 -4.887 1 51.56 94 SER A O 1
ATOM 771 N N . HIS A 1 95 ? 24.562 -6.27 -5.324 1 61.41 95 HIS A N 1
ATOM 772 C CA . HIS A 1 95 ? 24.203 -4.969 -4.773 1 61.41 95 HIS A CA 1
ATOM 773 C C . HIS A 1 95 ? 23.922 -5.062 -3.281 1 61.41 95 HIS A C 1
ATOM 775 O O . HIS A 1 95 ? 23.672 -6.152 -2.76 1 61.41 95 HIS A O 1
ATOM 781 N N . ASN A 1 96 ? 24.312 -3.975 -2.553 1 75.94 96 ASN A N 1
ATOM 782 C CA . ASN A 1 96 ? 23.969 -3.869 -1.138 1 75.94 96 ASN A CA 1
ATOM 783 C C . ASN A 1 96 ? 22.547 -4.363 -0.868 1 75.94 96 ASN A C 1
ATOM 785 O O . ASN A 1 96 ? 21.609 -3.988 -1.572 1 75.94 96 ASN A O 1
ATOM 789 N N . ARG A 1 97 ? 22.531 -5.316 -0.065 1 86.94 97 ARG A N 1
ATOM 790 C CA . ARG A 1 97 ? 21.25 -5.926 0.302 1 86.94 97 ARG A CA 1
ATOM 791 C C . ARG A 1 97 ? 20.438 -4.984 1.178 1 86.94 97 ARG A C 1
ATOM 793 O O . ARG A 1 97 ? 20.938 -4.453 2.168 1 86.94 97 ARG A O 1
ATOM 800 N N . PRO A 1 98 ? 19.266 -4.785 0.761 1 93.19 98 PRO A N 1
ATOM 801 C CA . PRO A 1 98 ? 18.422 -3.947 1.625 1 93.19 98 PRO A CA 1
ATOM 802 C C . PRO A 1 98 ? 18.156 -4.586 2.988 1 93.19 98 PRO A C 1
ATOM 804 O O . PRO A 1 98 ? 18.125 -5.812 3.104 1 93.19 98 PRO A O 1
ATOM 807 N N . THR A 1 99 ? 17.891 -3.756 3.965 1 94.12 99 THR A N 1
ATOM 808 C CA . THR A 1 99 ? 17.734 -4.246 5.328 1 94.12 99 THR A CA 1
ATOM 809 C C . THR A 1 99 ? 16.281 -4.086 5.797 1 94.12 99 THR A C 1
ATOM 811 O O . THR A 1 99 ? 15.906 -4.602 6.855 1 94.12 99 THR A O 1
ATOM 814 N N . ARG A 1 100 ? 15.508 -3.389 5.023 1 96.44 100 ARG A N 1
ATOM 815 C CA . ARG A 1 100 ? 14.102 -3.18 5.363 1 96.44 100 ARG A CA 1
ATOM 816 C C . ARG A 1 100 ? 13.258 -2.977 4.109 1 96.44 100 ARG A C 1
ATOM 818 O O . ARG A 1 100 ? 13.797 -2.709 3.031 1 96.44 100 ARG A O 1
ATOM 825 N N . ALA A 1 101 ? 11.992 -3.092 4.281 1 97.88 101 ALA A N 1
ATOM 826 C CA . ALA A 1 101 ? 11.062 -2.939 3.164 1 97.88 101 ALA A CA 1
ATOM 827 C C . ALA A 1 101 ? 11.172 -1.548 2.549 1 97.88 101 ALA A C 1
ATOM 829 O O . ALA A 1 101 ? 11.25 -0.549 3.268 1 97.88 101 ALA A O 1
ATOM 830 N N . TRP A 1 102 ? 11.234 -1.503 1.235 1 98.12 102 TRP A N 1
ATOM 831 C CA . TRP A 1 102 ? 11.148 -0.312 0.396 1 98.12 102 TRP A CA 1
ATOM 832 C C . TRP A 1 102 ? 12.383 0.565 0.569 1 98.12 102 TRP A C 1
ATOM 834 O O . TRP A 1 102 ? 12.352 1.758 0.255 1 98.12 102 TRP A O 1
ATOM 844 N N . GLU A 1 103 ? 13.453 0.09 1.165 1 97.75 103 GLU A N 1
ATOM 845 C CA . GLU A 1 103 ? 14.742 0.779 1.258 1 97.75 103 GLU A CA 1
ATOM 846 C C . GLU A 1 103 ? 15.375 0.95 -0.119 1 97.75 103 GLU A C 1
ATOM 848 O O . GLU A 1 103 ? 15.938 2.006 -0.423 1 97.75 103 GLU A O 1
ATOM 853 N N . SER A 1 104 ? 15.266 -0.055 -0.857 1 96.69 104 SER A N 1
ATOM 854 C CA . SER A 1 104 ? 15.766 -0.099 -2.227 1 96.69 104 SER A CA 1
ATOM 855 C C . SER A 1 104 ? 14.719 -0.674 -3.178 1 96.69 104 SER A C 1
ATOM 857 O O . SER A 1 104 ? 14.141 -1.729 -2.908 1 96.69 104 SER A O 1
ATOM 859 N N . ILE A 1 105 ? 14.484 0.082 -4.273 1 97.69 105 ILE A N 1
ATOM 860 C CA . ILE A 1 105 ? 13.492 -0.396 -5.227 1 97.69 105 ILE A CA 1
ATOM 861 C C . ILE A 1 105 ? 14.102 -0.455 -6.625 1 97.69 105 ILE A C 1
ATOM 863 O O . ILE A 1 105 ? 15.109 0.196 -6.895 1 97.69 105 ILE A O 1
ATOM 867 N N . ALA A 1 106 ? 13.547 -1.292 -7.434 1 96.38 106 ALA A N 1
ATOM 868 C CA . ALA A 1 106 ? 13.906 -1.419 -8.844 1 96.38 106 ALA A CA 1
ATOM 869 C C . ALA A 1 106 ? 12.68 -1.24 -9.742 1 96.38 106 ALA A C 1
ATOM 871 O O . ALA A 1 106 ? 11.594 -1.723 -9.414 1 96.38 106 ALA A O 1
ATOM 872 N N . SER A 1 107 ? 12.82 -0.484 -10.805 1 96.69 107 SER A N 1
ATOM 873 C CA . SER A 1 107 ? 11.703 -0.251 -11.711 1 96.69 107 SER A CA 1
ATOM 874 C C . S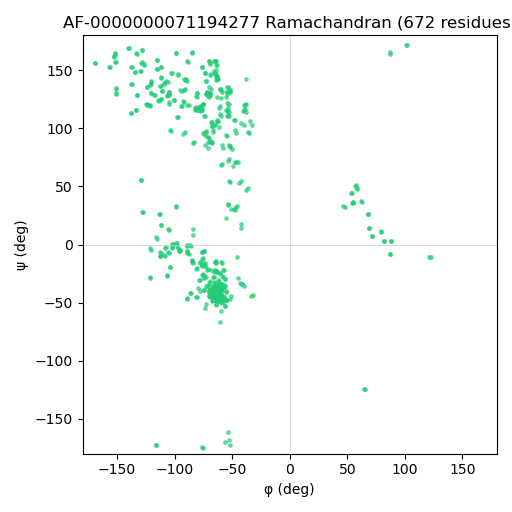ER A 1 107 ? 12.094 -0.519 -13.156 1 96.69 107 SER A C 1
ATOM 876 O O . SER A 1 107 ? 13.258 -0.361 -13.531 1 96.69 107 SER A O 1
ATOM 878 N N . ASP A 1 108 ? 11.133 -0.935 -13.906 1 94.75 108 ASP A N 1
ATOM 879 C CA . ASP A 1 108 ? 11.305 -1.196 -15.328 1 94.75 108 ASP A CA 1
ATOM 880 C C . ASP A 1 108 ? 9.992 -1 -16.078 1 94.75 108 ASP A C 1
ATOM 882 O O . ASP A 1 108 ? 8.914 -1.008 -15.484 1 94.75 108 ASP A O 1
ATOM 886 N N . LEU A 1 109 ? 10.18 -0.749 -17.359 1 95.5 109 LEU A N 1
ATOM 887 C CA . LEU A 1 109 ? 9.023 -0.611 -18.234 1 95.5 109 LEU A CA 1
ATOM 888 C C . LEU A 1 109 ? 8.82 -1.873 -19.062 1 95.5 109 LEU A C 1
ATOM 890 O O . LEU A 1 109 ? 9.789 -2.564 -19.391 1 95.5 109 LEU A O 1
ATOM 894 N N . PHE A 1 110 ? 7.578 -2.164 -19.359 1 95.19 110 PHE A N 1
ATOM 895 C CA . PHE A 1 110 ? 7.309 -3.293 -20.25 1 95.19 110 PHE A CA 1
ATOM 896 C C . PHE A 1 110 ? 6.004 -3.092 -21 1 95.19 110 PHE A C 1
ATOM 898 O O . PHE A 1 110 ? 5.199 -2.23 -20.641 1 95.19 110 PHE A O 1
ATOM 905 N N . VAL A 1 111 ? 5.91 -3.85 -22.047 1 96.12 111 VAL A N 1
ATOM 906 C CA . VAL A 1 111 ? 4.711 -3.822 -22.875 1 96.12 111 VAL A CA 1
ATOM 907 C C . VAL A 1 111 ? 3.967 -5.152 -22.75 1 96.12 111 VAL A C 1
ATOM 909 O O . VAL A 1 111 ? 4.586 -6.219 -22.734 1 96.12 111 VAL A O 1
ATOM 912 N N . PHE A 1 112 ? 2.654 -5.074 -22.609 1 96.31 112 PHE A N 1
ATOM 913 C CA . PHE A 1 112 ? 1.786 -6.246 -22.562 1 96.31 112 PHE A CA 1
ATOM 914 C C . PHE A 1 112 ? 0.517 -6.012 -23.375 1 96.31 112 PHE A C 1
ATOM 916 O O . PHE A 1 112 ? -0.289 -5.141 -23.047 1 96.31 112 PHE A O 1
ATOM 923 N N . HIS A 1 113 ? 0.367 -6.758 -24.469 1 95.56 113 HIS A N 1
ATOM 924 C CA . HIS A 1 113 ? -0.763 -6.66 -25.391 1 95.56 113 HIS A CA 1
ATOM 925 C C . HIS A 1 113 ? -0.961 -5.227 -25.875 1 95.56 113 HIS A C 1
ATOM 927 O O . HIS A 1 113 ? -2.072 -4.695 -25.812 1 95.56 113 HIS A O 1
ATOM 933 N N . GLY A 1 114 ? 0.102 -4.598 -26.219 1 94.56 114 GLY A N 1
ATOM 934 C CA . GLY A 1 114 ? 0.071 -3.283 -26.844 1 94.56 114 GLY A CA 1
ATOM 935 C C . GLY A 1 114 ? -0.077 -2.152 -25.844 1 94.56 114 GLY A C 1
ATOM 936 O O . GLY A 1 114 ? -0.175 -0.985 -26.234 1 94.56 114 GLY A O 1
ATOM 937 N N . LYS A 1 115 ? -0.094 -2.502 -24.594 1 95.94 115 LYS A N 1
ATOM 938 C CA . LYS A 1 115 ? -0.22 -1.482 -23.547 1 95.94 115 LYS A CA 1
ATOM 939 C C . LYS A 1 115 ? 1.066 -1.363 -22.734 1 95.94 115 LYS A C 1
ATOM 941 O O . LYS A 1 115 ? 1.719 -2.367 -22.453 1 95.94 115 LYS A O 1
ATOM 946 N N . ASP A 1 116 ? 1.399 -0.115 -22.344 1 96.38 116 ASP A N 1
ATOM 947 C CA . ASP A 1 116 ? 2.629 0.146 -21.594 1 96.38 116 ASP A CA 1
ATOM 948 C C . ASP A 1 116 ? 2.387 0.073 -20.094 1 96.38 116 ASP A C 1
ATOM 950 O O . ASP A 1 116 ? 1.358 0.54 -19.594 1 96.38 116 ASP A O 1
ATOM 954 N N . TYR A 1 117 ? 3.408 -0.497 -19.406 1 97.62 117 TYR A N 1
ATOM 955 C CA . TYR A 1 117 ? 3.307 -0.653 -17.969 1 97.62 117 TYR A CA 1
ATOM 956 C C . TYR A 1 117 ? 4.621 -0.291 -17.281 1 97.62 117 TYR A C 1
ATOM 958 O O . TYR A 1 117 ? 5.688 -0.35 -17.906 1 97.62 117 TYR A O 1
ATOM 966 N N . LEU A 1 118 ? 4.516 0.143 -16.031 1 97.5 118 LEU A N 1
ATOM 967 C CA . LEU A 1 118 ? 5.633 0.326 -15.117 1 97.5 118 LEU A CA 1
ATOM 968 C C . LEU A 1 118 ? 5.57 -0.682 -13.977 1 97.5 118 LEU A C 1
ATOM 970 O O . LEU A 1 118 ? 4.531 -0.825 -13.32 1 97.5 118 LEU A O 1
ATOM 974 N N . VAL A 1 119 ? 6.648 -1.404 -13.82 1 97.94 119 VAL A N 1
ATOM 975 C CA . VAL A 1 119 ? 6.758 -2.258 -12.641 1 97.94 119 VAL A CA 1
ATOM 976 C C . VAL A 1 119 ? 7.723 -1.631 -11.633 1 97.94 119 VAL A C 1
ATOM 978 O O . VAL A 1 119 ? 8.758 -1.091 -12.016 1 97.94 119 VAL A O 1
ATOM 981 N N . THR A 1 120 ? 7.344 -1.54 -10.414 1 98.44 120 THR A N 1
ATOM 982 C CA . THR A 1 120 ? 8.195 -1.094 -9.312 1 98.44 120 THR A CA 1
ATOM 983 C C . THR A 1 120 ? 8.297 -2.17 -8.242 1 98.44 120 THR A C 1
ATOM 985 O O . THR A 1 120 ? 7.297 -2.533 -7.617 1 98.44 120 THR A O 1
ATOM 988 N N . THR A 1 121 ? 9.547 -2.646 -7.98 1 98 121 THR A N 1
ATOM 989 C CA . THR A 1 121 ? 9.742 -3.809 -7.121 1 98 121 THR A CA 1
ATOM 990 C C . THR A 1 121 ? 10.547 -3.434 -5.879 1 98 121 THR A C 1
ATOM 992 O O . THR A 1 121 ? 11.594 -2.787 -5.98 1 98 121 THR A O 1
ATOM 995 N N . ASP A 1 122 ? 10.039 -3.785 -4.723 1 97.69 122 ASP A N 1
ATOM 996 C CA . ASP A 1 122 ? 10.828 -3.699 -3.498 1 97.69 122 ASP A CA 1
ATOM 997 C C . ASP A 1 122 ? 11.844 -4.832 -3.422 1 97.69 122 ASP A C 1
ATOM 999 O O . ASP A 1 122 ? 11.477 -6.004 -3.346 1 97.69 122 ASP A O 1
ATOM 1003 N N . ARG A 1 123 ? 13.047 -4.523 -3.35 1 94.69 123 ARG A N 1
ATOM 1004 C CA . ARG A 1 123 ? 14.109 -5.516 -3.424 1 94.69 123 ARG A CA 1
ATOM 1005 C C . ARG A 1 123 ? 14.195 -6.332 -2.139 1 94.69 123 ARG A C 1
ATOM 1007 O O . ARG A 1 123 ? 14.805 -7.402 -2.115 1 94.69 123 ARG A O 1
ATOM 1014 N N . TYR A 1 124 ? 13.641 -5.84 -1.086 1 95.88 124 TYR A N 1
ATOM 1015 C CA . TYR A 1 124 ? 13.641 -6.539 0.195 1 95.88 124 TYR A CA 1
ATOM 1016 C C . TYR A 1 124 ? 12.547 -7.602 0.237 1 95.88 124 TYR A C 1
ATOM 1018 O O . TYR A 1 124 ? 12.812 -8.758 0.57 1 95.88 124 TYR A O 1
ATOM 1026 N N . SER A 1 125 ? 11.391 -7.258 -0.195 1 97.19 125 SER A N 1
ATOM 1027 C CA . SER A 1 125 ? 10.219 -8.102 0.035 1 97.19 125 SER A CA 1
ATOM 1028 C C . SER A 1 125 ? 9.828 -8.859 -1.228 1 97.19 125 SER A C 1
ATOM 1030 O O . SER A 1 125 ? 9.016 -9.789 -1.173 1 97.19 125 SER A O 1
ATOM 1032 N N . ASN A 1 126 ? 10.242 -8.461 -2.375 1 95.25 126 ASN A N 1
ATOM 1033 C CA . ASN A 1 126 ? 9.828 -8.984 -3.672 1 95.25 126 ASN A CA 1
ATOM 1034 C C . ASN A 1 126 ? 8.398 -8.57 -4.008 1 95.25 126 ASN A C 1
ATOM 1036 O O . ASN A 1 126 ? 7.801 -9.086 -4.957 1 95.25 126 ASN A O 1
ATOM 1040 N N . PHE A 1 127 ? 7.84 -7.719 -3.195 1 98.44 127 PHE A N 1
ATOM 1041 C CA . PHE A 1 127 ? 6.551 -7.102 -3.502 1 98.44 127 PHE A CA 1
ATOM 1042 C C . PHE A 1 127 ? 6.684 -6.125 -4.664 1 98.44 127 PHE A C 1
ATOM 1044 O O . PHE A 1 127 ? 7.605 -5.305 -4.691 1 98.44 127 PHE A O 1
ATOM 1051 N N . PHE A 1 128 ? 5.812 -6.223 -5.672 1 98.12 128 PHE A N 1
ATOM 1052 C CA . PHE A 1 128 ? 5.949 -5.258 -6.754 1 98.12 128 PHE A CA 1
ATOM 1053 C C . PHE A 1 128 ? 4.59 -4.68 -7.137 1 98.12 128 PHE A C 1
ATOM 1055 O O . PHE A 1 128 ? 3.561 -5.332 -6.957 1 98.12 128 PHE A O 1
ATOM 1062 N N . GLU A 1 129 ? 4.598 -3.436 -7.57 1 98.44 129 GLU A N 1
ATOM 1063 C CA . GLU A 1 129 ? 3.461 -2.709 -8.133 1 98.44 129 GLU A CA 1
ATOM 1064 C C . GLU A 1 129 ? 3.482 -2.738 -9.656 1 98.44 129 GLU A C 1
ATOM 1066 O O . GLU A 1 129 ? 4.551 -2.752 -10.266 1 98.44 129 GLU A O 1
ATOM 1071 N N . VAL A 1 130 ? 2.301 -2.764 -10.258 1 97.81 130 VAL A N 1
ATOM 1072 C CA . VAL A 1 130 ? 2.141 -2.691 -11.703 1 97.81 130 VAL A CA 1
ATOM 1073 C C . VAL A 1 130 ? 1.216 -1.529 -12.062 1 97.81 130 VAL A C 1
ATOM 1075 O O . VAL A 1 130 ? 0.055 -1.499 -11.648 1 97.81 130 VAL A O 1
ATOM 1078 N N . ASP A 1 131 ? 1.744 -0.625 -12.828 1 97.31 131 ASP A N 1
ATOM 1079 C CA . ASP A 1 131 ? 0.97 0.554 -13.203 1 97.31 131 ASP A CA 1
ATOM 1080 C C . ASP A 1 131 ? 0.812 0.647 -14.719 1 97.31 131 ASP A C 1
ATOM 1082 O O . ASP A 1 131 ? 1.798 0.581 -15.461 1 97.31 131 ASP A O 1
ATOM 1086 N N . ARG A 1 132 ? -0.411 0.842 -15.164 1 95.88 132 ARG A N 1
ATOM 1087 C CA . ARG A 1 132 ? -0.663 1.14 -16.562 1 95.88 132 ARG A CA 1
ATOM 1088 C C . ARG A 1 132 ? -0.21 2.553 -16.922 1 95.88 132 ARG A C 1
ATOM 1090 O O . ARG A 1 132 ? -0.473 3.498 -16.172 1 95.88 132 ARG A O 1
ATOM 1097 N N . LEU A 1 133 ? 0.521 2.645 -18 1 95.81 133 LEU A N 1
ATOM 1098 C CA . LEU A 1 133 ? 0.94 3.947 -18.5 1 95.81 133 LEU A CA 1
ATOM 1099 C C . LEU A 1 133 ? 0.204 4.289 -19.797 1 95.81 133 LEU A C 1
ATOM 1101 O O . LEU A 1 133 ? 0.083 3.447 -20.688 1 95.81 133 LEU A O 1
ATOM 1105 N N . TYR A 1 134 ? -0.204 5.488 -19.938 1 91.56 134 TYR A N 1
ATOM 1106 C CA . TYR A 1 134 ? -0.96 5.891 -21.109 1 91.56 134 TYR A CA 1
ATOM 1107 C C . TYR A 1 134 ? -0.109 6.75 -22.047 1 91.56 134 TYR A C 1
ATOM 1109 O O . TYR A 1 134 ? -0.358 6.805 -23.25 1 91.56 134 TYR A O 1
ATOM 1117 N N . SER A 1 135 ? 0.931 7.531 -21.672 1 86.69 135 SER A N 1
ATOM 1118 C CA . SER A 1 135 ? 1.763 8.367 -22.531 1 86.69 135 SER A CA 1
ATOM 1119 C C . SER A 1 135 ? 3.229 7.957 -22.453 1 86.69 135 SER A C 1
ATOM 1121 O O . SER A 1 135 ? 4.051 8.398 -23.25 1 86.69 135 SER A O 1
ATOM 1123 N N . LYS A 1 136 ? 3.672 7.105 -21.703 1 82.62 136 LYS A N 1
ATOM 1124 C CA . LYS A 1 136 ? 5.035 6.625 -21.5 1 82.62 136 LYS A CA 1
ATOM 1125 C C . LYS A 1 136 ? 6.008 7.789 -21.344 1 82.62 136 LYS A C 1
ATOM 1127 O O . LYS A 1 136 ? 7.117 7.754 -21.891 1 82.62 136 LYS A O 1
ATOM 1132 N N . THR A 1 137 ? 5.68 8.812 -20.844 1 89.88 137 THR A N 1
ATOM 1133 C CA . THR A 1 137 ? 6.543 9.961 -20.594 1 89.88 137 THR A CA 1
ATOM 1134 C C . THR A 1 137 ? 7.215 9.859 -19.234 1 89.88 137 THR A C 1
ATOM 1136 O O . THR A 1 137 ? 6.746 9.125 -18.359 1 89.88 137 THR A O 1
ATOM 1139 N N . SER A 1 138 ? 8.289 10.547 -19.172 1 93.38 138 SER A N 1
ATOM 1140 C CA . SER A 1 138 ? 8.953 10.617 -17.875 1 93.38 138 SER A CA 1
ATOM 1141 C C . SER A 1 138 ? 8.023 11.172 -16.797 1 93.38 138 SER A C 1
ATOM 1143 O O . SER A 1 138 ? 8.039 10.711 -15.656 1 93.38 138 SER A O 1
ATOM 1145 N N . THR A 1 139 ? 7.262 12.07 -17.234 1 95.12 139 THR A N 1
ATOM 1146 C CA . THR A 1 139 ? 6.34 12.711 -16.297 1 95.12 139 THR A CA 1
ATOM 1147 C C . THR A 1 139 ? 5.355 11.688 -15.727 1 95.12 139 THR A C 1
ATOM 1149 O O . THR A 1 139 ? 5.094 11.68 -14.523 1 95.12 139 THR A O 1
ATOM 1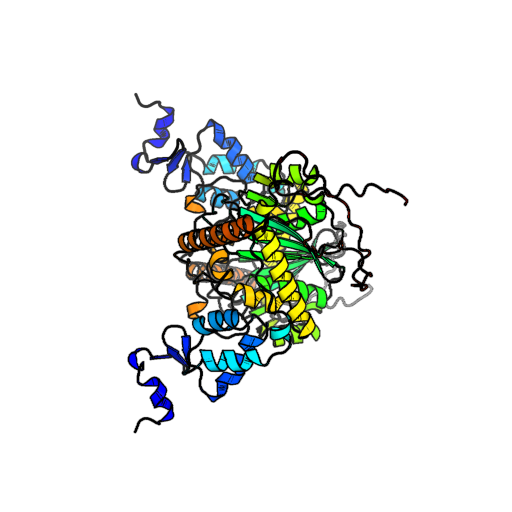152 N N . GLU A 1 140 ? 4.809 10.891 -16.562 1 95.69 140 GLU A N 1
ATOM 1153 C CA . GLU A 1 140 ? 3.855 9.891 -16.094 1 95.69 140 GLU A CA 1
ATOM 1154 C C . GLU A 1 140 ? 4.535 8.867 -15.188 1 95.69 140 GLU A C 1
ATOM 1156 O O . GLU A 1 140 ? 3.98 8.469 -14.164 1 95.69 140 GLU A O 1
ATOM 1161 N N . VAL A 1 141 ? 5.719 8.422 -15.562 1 97.12 141 VAL A N 1
ATOM 1162 C CA . VAL A 1 141 ? 6.484 7.477 -14.758 1 97.12 141 VAL A CA 1
ATOM 1163 C C . VAL A 1 141 ? 6.742 8.062 -13.375 1 97.12 141 VAL A C 1
ATOM 1165 O O . VAL A 1 141 ? 6.527 7.395 -12.359 1 97.12 141 VAL A O 1
ATOM 1168 N N . ILE A 1 142 ? 7.156 9.273 -13.359 1 97.88 142 ILE A N 1
ATOM 1169 C CA . ILE A 1 142 ? 7.465 9.961 -12.109 1 97.88 142 ILE A CA 1
ATOM 1170 C C . ILE A 1 142 ? 6.211 10.055 -11.25 1 97.88 142 ILE A C 1
ATOM 1172 O O . ILE A 1 142 ? 6.266 9.836 -10.039 1 97.88 142 ILE A O 1
ATOM 1176 N N . THR A 1 143 ? 5.113 10.344 -11.844 1 97.06 143 THR A N 1
ATOM 1177 C CA . THR A 1 143 ? 3.855 10.461 -11.117 1 97.06 143 THR A CA 1
ATOM 1178 C C . THR A 1 143 ? 3.494 9.141 -10.445 1 97.06 143 THR A C 1
ATOM 1180 O O . THR A 1 143 ? 3.064 9.125 -9.289 1 97.06 143 THR A O 1
ATOM 1183 N N . LYS A 1 144 ? 3.656 8.094 -11.18 1 97.81 144 LYS A N 1
ATOM 1184 C CA . LYS A 1 144 ? 3.387 6.777 -10.609 1 97.81 144 LYS A CA 1
ATOM 1185 C C . LYS A 1 144 ? 4.336 6.473 -9.453 1 97.81 144 LYS A C 1
ATOM 1187 O O . LYS A 1 144 ? 3.92 5.941 -8.422 1 97.81 144 LYS A O 1
ATOM 1192 N N . LEU A 1 145 ? 5.574 6.793 -9.602 1 98.5 145 LEU A N 1
ATOM 1193 C CA . LEU A 1 145 ? 6.555 6.574 -8.547 1 98.5 145 LEU A CA 1
ATOM 1194 C C . LEU A 1 145 ? 6.234 7.422 -7.316 1 98.5 145 LEU A C 1
ATOM 1196 O O . LEU A 1 145 ? 6.34 6.945 -6.184 1 98.5 145 LEU A O 1
ATOM 1200 N N . LYS A 1 146 ? 5.852 8.672 -7.543 1 98.38 146 LYS A N 1
ATOM 1201 C CA . LYS A 1 146 ? 5.484 9.555 -6.438 1 98.38 146 LYS A CA 1
ATOM 1202 C C . LYS A 1 146 ? 4.312 8.977 -5.645 1 98.38 146 LYS A C 1
ATOM 1204 O O . LYS A 1 146 ? 4.281 9.07 -4.414 1 98.38 146 LYS A O 1
ATOM 1209 N N . ALA A 1 147 ? 3.4 8.406 -6.336 1 98.12 147 ALA A N 1
ATOM 1210 C CA . ALA A 1 147 ? 2.26 7.789 -5.668 1 98.12 147 ALA A CA 1
ATOM 1211 C C . ALA A 1 147 ? 2.707 6.641 -4.766 1 98.12 147 ALA A C 1
ATOM 1213 O O . ALA A 1 147 ? 2.221 6.496 -3.643 1 98.12 147 ALA A O 1
ATOM 1214 N N . HIS A 1 148 ? 3.598 5.824 -5.266 1 98.62 148 HIS A N 1
ATOM 1215 C CA . HIS A 1 148 ? 4.125 4.734 -4.457 1 98.62 148 HIS A CA 1
ATOM 1216 C C . HIS A 1 148 ? 4.902 5.262 -3.258 1 98.62 148 HIS A C 1
ATOM 1218 O O . HIS A 1 148 ? 4.812 4.711 -2.158 1 98.62 148 HIS A O 1
ATOM 1224 N N . ILE A 1 149 ? 5.648 6.312 -3.484 1 98.56 149 ILE A N 1
ATOM 1225 C CA . ILE A 1 149 ? 6.453 6.902 -2.42 1 98.56 149 ILE A CA 1
ATOM 1226 C C . ILE A 1 149 ? 5.539 7.484 -1.345 1 98.56 149 ILE A C 1
ATOM 1228 O O . ILE A 1 149 ? 5.82 7.363 -0.15 1 98.56 149 ILE A O 1
ATOM 1232 N N . ALA A 1 150 ? 4.496 8.102 -1.747 1 98.19 150 ALA A N 1
ATOM 1233 C CA . ALA A 1 150 ? 3.529 8.617 -0.784 1 98.19 150 ALA A CA 1
ATOM 1234 C C . ALA A 1 150 ? 2.939 7.492 0.064 1 98.19 150 ALA A C 1
ATOM 1236 O O . ALA A 1 150 ? 2.523 7.719 1.202 1 98.19 150 ALA A O 1
ATOM 1237 N N . ARG A 1 151 ? 2.959 6.312 -0.473 1 98.12 151 ARG A N 1
ATOM 1238 C CA . ARG A 1 151 ? 2.377 5.145 0.185 1 98.12 151 ARG A CA 1
ATOM 1239 C C . ARG A 1 151 ? 3.398 4.457 1.084 1 98.12 151 ARG A C 1
ATOM 1241 O O . ARG A 1 151 ? 3.104 4.141 2.238 1 98.12 151 ARG A O 1
ATOM 1248 N N . TYR A 1 152 ? 4.59 4.258 0.533 1 98.69 152 TYR A N 1
ATOM 1249 C CA . TYR A 1 152 ? 5.527 3.34 1.172 1 98.69 152 TYR A CA 1
ATOM 1250 C C . TYR A 1 152 ? 6.73 4.09 1.733 1 98.69 152 TYR A C 1
ATOM 1252 O O . TYR A 1 152 ? 7.582 3.498 2.396 1 98.69 152 TYR A O 1
ATOM 1260 N N . GLY A 1 153 ? 6.844 5.43 1.438 1 98.56 153 GLY A N 1
ATOM 1261 C CA . GLY A 1 153 ? 7.992 6.211 1.868 1 98.56 153 GLY A CA 1
ATOM 1262 C C . GLY A 1 153 ? 9 6.453 0.759 1 98.56 153 GLY A C 1
ATOM 1263 O O . GLY A 1 153 ? 8.883 5.879 -0.326 1 98.56 153 GLY A O 1
ATOM 1264 N N . ILE A 1 154 ? 9.961 7.285 1.042 1 98.19 154 ILE A N 1
ATOM 1265 C CA . ILE A 1 154 ? 11.039 7.566 0.101 1 98.19 154 ILE A CA 1
ATOM 1266 C C . ILE A 1 154 ? 12.094 6.473 0.186 1 98.19 154 ILE A C 1
ATOM 1268 O O . ILE A 1 154 ? 12.688 6.254 1.245 1 98.19 154 ILE A O 1
ATOM 1272 N N . PRO A 1 155 ? 12.32 5.742 -0.915 1 98.44 155 PRO A N 1
ATOM 1273 C CA . PRO A 1 155 ? 13.414 4.77 -0.87 1 98.44 155 PRO A CA 1
ATOM 1274 C C . PRO A 1 155 ? 14.789 5.43 -0.817 1 98.44 155 PRO A C 1
ATOM 1276 O O . PRO A 1 155 ? 14.945 6.574 -1.254 1 98.44 155 PRO A O 1
ATOM 1279 N N . ASN A 1 156 ? 15.758 4.707 -0.29 1 97.25 156 ASN A N 1
ATOM 1280 C CA . ASN A 1 156 ? 17.125 5.191 -0.347 1 97.25 156 ASN A CA 1
ATOM 1281 C C . ASN A 1 156 ? 17.703 5.102 -1.761 1 97.25 156 ASN A C 1
ATOM 1283 O O . ASN A 1 156 ? 18.453 5.98 -2.191 1 97.25 156 ASN A O 1
ATOM 1287 N N . GLU A 1 157 ? 17.266 4.027 -2.41 1 96.25 157 GLU A N 1
ATOM 1288 C CA . GLU A 1 157 ? 17.844 3.738 -3.717 1 96.25 157 GLU A CA 1
ATOM 1289 C C . GLU A 1 157 ? 16.766 3.311 -4.715 1 96.25 157 GLU A C 1
ATOM 1291 O O . GLU A 1 157 ? 15.867 2.547 -4.375 1 96.25 157 GLU A O 1
ATOM 1296 N N . LEU A 1 158 ? 16.875 3.809 -5.934 1 96.75 158 LEU A N 1
ATOM 1297 C CA . LEU A 1 158 ? 16.062 3.395 -7.07 1 96.75 158 LEU A CA 1
ATOM 1298 C C . LEU A 1 158 ? 16.953 2.918 -8.219 1 96.75 158 LEU A C 1
ATOM 1300 O O . LEU A 1 158 ? 17.797 3.668 -8.711 1 96.75 158 LEU A O 1
ATOM 1304 N N . MET A 1 159 ? 16.75 1.698 -8.578 1 94.19 159 MET A N 1
ATOM 1305 C CA . MET A 1 159 ? 17.5 1.108 -9.68 1 94.19 159 MET A CA 1
ATOM 1306 C C . MET A 1 159 ? 16.641 0.995 -10.93 1 94.19 159 MET A C 1
ATOM 1308 O O . MET A 1 159 ? 15.516 0.502 -10.867 1 94.19 159 MET A O 1
ATOM 1312 N N . THR A 1 160 ? 17.141 1.464 -12.039 1 92.94 160 THR A N 1
ATOM 1313 C CA . THR A 1 160 ? 16.438 1.343 -13.312 1 92.94 160 THR A CA 1
ATOM 1314 C C . THR A 1 160 ? 17.422 1.03 -14.438 1 92.94 160 THR A C 1
ATOM 1316 O O . THR A 1 160 ? 18.641 1.008 -14.219 1 92.94 160 THR A O 1
ATOM 1319 N N . ASP A 1 161 ? 16.922 0.695 -15.547 1 86.69 161 ASP A N 1
ATOM 1320 C CA . ASP A 1 161 ? 17.812 0.634 -16.703 1 86.69 161 ASP A CA 1
ATOM 1321 C C . ASP A 1 161 ? 18.141 2.035 -17.219 1 86.69 161 ASP A C 1
ATOM 1323 O O . ASP A 1 161 ? 17.797 3.031 -16.578 1 86.69 161 ASP A O 1
ATOM 1327 N N . ASN A 1 162 ? 18.828 2.127 -18.297 1 82.5 162 ASN A N 1
ATOM 1328 C CA . ASN A 1 162 ? 19.266 3.42 -18.812 1 82.5 162 ASN A CA 1
ATOM 1329 C C . ASN A 1 162 ? 18.344 3.916 -19.922 1 82.5 162 ASN A C 1
ATOM 1331 O O . ASN A 1 162 ? 18.797 4.594 -20.859 1 82.5 162 ASN A O 1
ATOM 1335 N N . GLY A 1 163 ? 17.109 3.568 -19.812 1 84.81 163 GLY A N 1
ATOM 1336 C CA . GLY A 1 163 ? 16.172 4.047 -20.812 1 84.81 163 GLY A CA 1
ATOM 1337 C C . GLY A 1 163 ? 15.898 5.535 -20.719 1 84.81 163 GLY A C 1
ATOM 1338 O O . GLY A 1 163 ? 16.062 6.137 -19.656 1 84.81 163 GLY A O 1
ATOM 1339 N N . PRO A 1 164 ? 15.477 6.09 -21.719 1 86.06 164 PRO A N 1
ATOM 1340 C CA . PRO A 1 164 ? 15.281 7.543 -21.781 1 86.06 164 PRO A CA 1
ATOM 1341 C C . PRO A 1 164 ? 14.305 8.055 -20.734 1 86.06 164 PRO A C 1
ATOM 1343 O O . PRO A 1 164 ? 14.453 9.18 -20.25 1 86.06 164 PRO A O 1
ATOM 1346 N N . ASN A 1 165 ? 13.336 7.293 -20.422 1 89.19 165 ASN A N 1
ATOM 1347 C CA . ASN A 1 165 ? 12.359 7.707 -19.422 1 89.19 165 ASN A CA 1
ATOM 1348 C C . ASN A 1 165 ? 13.008 7.902 -18.047 1 89.19 165 ASN A C 1
ATOM 1350 O O . ASN A 1 165 ? 12.531 8.711 -17.25 1 89.19 165 ASN A O 1
ATOM 1354 N N . PHE A 1 166 ? 14.117 7.262 -17.797 1 92.25 166 PHE A N 1
ATOM 1355 C CA . PHE A 1 166 ? 14.742 7.27 -16.484 1 92.25 166 PHE A CA 1
ATOM 1356 C C . PHE A 1 166 ? 15.961 8.18 -16.469 1 92.25 166 PHE A C 1
ATOM 1358 O O . PHE A 1 166 ? 16.547 8.422 -15.414 1 92.25 166 PHE A O 1
ATOM 1365 N N . THR A 1 167 ? 16.359 8.688 -17.594 1 89.25 167 THR A N 1
ATOM 1366 C CA . THR A 1 167 ? 17.562 9.484 -17.641 1 89.25 167 THR A CA 1
ATOM 1367 C C . THR A 1 167 ? 17.25 10.922 -18.047 1 89.25 167 THR A C 1
ATOM 1369 O O . THR A 1 167 ? 18.156 11.719 -18.281 1 89.25 167 THR A O 1
ATOM 1372 N N . SER A 1 168 ? 16.062 11.242 -18.156 1 92.19 168 SER A N 1
ATOM 1373 C CA . SER A 1 168 ? 15.641 12.602 -18.484 1 92.19 168 SER A CA 1
ATOM 1374 C C . SER A 1 168 ? 16.016 13.578 -17.375 1 92.19 168 SER A C 1
ATOM 1376 O O . SER A 1 168 ? 16.281 13.172 -16.25 1 92.19 168 SER A O 1
ATOM 1378 N N . ARG A 1 169 ? 16.094 14.812 -17.75 1 94.81 169 ARG A N 1
ATOM 1379 C CA . ARG A 1 169 ? 16.359 15.859 -16.766 1 94.81 169 ARG A CA 1
ATOM 1380 C C . ARG A 1 169 ? 15.281 15.898 -15.695 1 94.81 169 ARG A C 1
ATOM 1382 O O . ARG A 1 169 ? 15.578 16.094 -14.516 1 94.81 169 ARG A O 1
ATOM 1389 N N . GLU A 1 170 ? 14.07 15.727 -16.125 1 95.62 170 GLU A N 1
ATOM 1390 C CA . GLU A 1 170 ? 12.945 15.719 -15.195 1 95.62 170 GLU A CA 1
ATOM 1391 C C . GLU A 1 170 ? 13.086 14.602 -14.156 1 95.62 170 GLU A C 1
ATOM 1393 O O . GLU A 1 170 ? 12.766 14.797 -12.984 1 95.62 170 GLU A O 1
ATOM 1398 N N . PHE A 1 171 ? 13.547 13.523 -14.578 1 96.56 171 PHE A N 1
ATOM 1399 C CA . PHE A 1 171 ? 13.703 12.391 -13.68 1 96.56 171 PHE A CA 1
ATOM 1400 C C . PHE A 1 171 ? 14.82 12.641 -12.672 1 96.56 171 PHE A C 1
ATOM 1402 O O . PHE A 1 171 ? 14.68 12.32 -11.484 1 96.56 171 PHE A O 1
ATOM 1409 N N . LYS A 1 172 ? 15.859 13.211 -13.141 1 95.69 172 LYS A N 1
ATOM 1410 C CA . LYS A 1 172 ? 16.953 13.57 -12.25 1 95.69 172 LYS A CA 1
ATOM 1411 C C . LYS A 1 172 ? 16.5 14.578 -11.195 1 95.69 172 LYS A C 1
ATOM 1413 O O . LYS A 1 172 ? 16.844 14.453 -10.016 1 95.69 172 LYS A O 1
ATOM 1418 N N . GLN A 1 173 ? 15.812 15.547 -11.625 1 97.19 173 GLN A N 1
ATOM 1419 C CA . GLN A 1 173 ? 15.281 16.531 -10.688 1 97.19 173 GLN A CA 1
ATOM 1420 C C . GLN A 1 173 ? 14.398 15.883 -9.641 1 97.19 173 GLN A C 1
ATOM 1422 O O . GLN A 1 173 ? 14.469 16.219 -8.453 1 97.19 173 GLN A O 1
ATOM 1427 N N . PHE A 1 174 ? 13.555 14.992 -10.117 1 97.56 174 PHE A N 1
ATOM 1428 C CA . PHE A 1 174 ? 12.672 14.25 -9.227 1 97.56 174 PHE A CA 1
ATOM 1429 C C . PHE A 1 174 ? 13.477 13.508 -8.164 1 97.56 174 PHE A C 1
ATOM 1431 O O . PHE A 1 174 ? 13.211 13.648 -6.965 1 97.56 174 PHE A O 1
ATOM 1438 N N . THR A 1 175 ? 14.445 12.719 -8.555 1 97.75 175 THR A N 1
ATOM 1439 C CA . THR A 1 175 ? 15.219 11.938 -7.594 1 97.75 175 THR A CA 1
ATOM 1440 C C . THR A 1 175 ? 16.016 12.852 -6.664 1 97.75 175 THR A C 1
ATOM 1442 O O . THR A 1 175 ? 16.203 12.531 -5.488 1 97.75 175 THR A O 1
ATOM 1445 N N . ASP A 1 176 ? 16.484 13.992 -7.121 1 96.81 176 ASP A N 1
ATOM 1446 C CA . ASP A 1 176 ? 17.219 14.945 -6.293 1 96.81 176 ASP A CA 1
ATOM 1447 C C . ASP A 1 176 ? 16.312 15.547 -5.219 1 96.81 176 ASP A C 1
ATOM 1449 O O . ASP A 1 176 ? 16.656 15.57 -4.039 1 96.81 176 ASP A O 1
ATOM 1453 N N . ILE A 1 177 ? 15.172 15.977 -5.629 1 95.25 177 ILE A N 1
ATOM 1454 C CA . ILE A 1 177 ? 14.234 16.625 -4.719 1 95.25 177 ILE A CA 1
ATOM 1455 C C . ILE A 1 177 ? 13.789 15.633 -3.645 1 95.25 177 ILE A C 1
ATOM 1457 O O . ILE A 1 177 ? 13.648 16 -2.475 1 95.25 177 ILE A O 1
ATOM 1461 N N . TYR A 1 178 ? 13.594 14.375 -4.047 1 97.12 178 TYR A N 1
ATOM 1462 C CA . TYR A 1 178 ? 13.102 13.352 -3.127 1 97.12 178 TYR A CA 1
ATOM 1463 C C . TYR A 1 178 ? 14.258 12.703 -2.369 1 97.12 178 TYR A C 1
ATOM 1465 O O . TYR A 1 178 ? 14.047 11.82 -1.537 1 97.12 178 TYR A O 1
ATOM 1473 N N . ASN A 1 179 ? 15.484 13.156 -2.68 1 96.19 179 ASN A N 1
ATOM 1474 C CA . ASN A 1 179 ? 16.672 12.625 -2.023 1 96.19 179 ASN A CA 1
ATOM 1475 C C . ASN A 1 179 ? 16.797 11.117 -2.213 1 96.19 179 ASN A C 1
ATOM 1477 O O . ASN A 1 179 ? 16.953 10.375 -1.242 1 96.19 179 ASN A O 1
ATOM 1481 N N . ILE A 1 180 ? 16.641 10.648 -3.449 1 97.88 180 ILE A N 1
ATOM 1482 C CA . ILE A 1 180 ? 16.781 9.25 -3.838 1 97.88 180 ILE A CA 1
ATOM 1483 C C . ILE A 1 180 ? 18.078 9.047 -4.609 1 97.88 180 ILE A C 1
ATOM 1485 O O . ILE A 1 180 ? 18.391 9.812 -5.527 1 97.88 180 ILE A O 1
ATOM 1489 N N . GLU A 1 181 ? 18.859 8.094 -4.195 1 96.5 181 GLU A N 1
ATOM 1490 C CA . GLU A 1 181 ? 20 7.691 -5.016 1 96.5 181 GLU A CA 1
ATOM 1491 C C . GLU A 1 181 ? 19.547 6.871 -6.223 1 96.5 181 GLU A C 1
ATOM 1493 O O . GLU A 1 181 ? 19.078 5.742 -6.07 1 96.5 181 GLU A O 1
ATOM 1498 N N . HIS A 1 182 ? 19.672 7.43 -7.383 1 94.94 182 HIS A N 1
ATOM 1499 C CA . HIS A 1 182 ? 19.266 6.754 -8.609 1 94.94 182 HIS A CA 1
ATOM 1500 C C . HIS A 1 182 ? 20.453 6.031 -9.258 1 94.94 182 HIS A C 1
ATOM 1502 O O . HIS A 1 182 ? 21.453 6.656 -9.594 1 94.94 182 HIS A O 1
ATOM 1508 N N . VAL A 1 183 ? 20.297 4.746 -9.375 1 90.12 183 VAL A N 1
ATOM 1509 C CA . VAL A 1 183 ? 21.359 3.922 -9.961 1 90.12 183 VAL A CA 1
ATOM 1510 C C . VAL A 1 183 ? 20.875 3.328 -11.281 1 90.12 183 VAL A C 1
ATOM 1512 O O . VAL A 1 183 ? 19.812 2.695 -11.336 1 90.12 183 VAL A O 1
ATOM 1515 N N . THR A 1 184 ? 21.609 3.566 -12.312 1 86.75 184 THR A N 1
ATOM 1516 C CA . THR A 1 184 ? 21.219 3.025 -13.609 1 86.75 184 THR A CA 1
ATOM 1517 C C . THR A 1 184 ? 22.141 1.872 -14.008 1 86.75 184 THR A C 1
ATOM 1519 O O . THR A 1 184 ? 23.297 1.828 -13.602 1 86.75 184 THR A O 1
ATOM 1522 N N . SER A 1 185 ? 21.578 0.884 -14.57 1 75.44 185 SER A N 1
ATOM 1523 C CA . SER A 1 185 ? 22.375 -0.242 -15.047 1 75.44 185 SER A CA 1
ATOM 1524 C C . SER A 1 185 ? 23.094 0.099 -16.344 1 75.44 185 SER A C 1
ATOM 1526 O O . SER A 1 185 ? 22.562 0.811 -17.203 1 75.44 185 SER A O 1
ATOM 1528 N N . SER A 1 186 ? 24.453 0.101 -16.328 1 60 186 SER A N 1
ATOM 1529 C CA . SER A 1 186 ? 25.25 0.343 -17.516 1 60 186 SER A CA 1
ATOM 1530 C C . SER A 1 186 ? 25.125 -0.812 -18.516 1 60 186 SER A C 1
ATOM 1532 O O . SER A 1 186 ? 24.766 -1.928 -18.125 1 60 186 SER A O 1
ATOM 1534 N N . PRO A 1 187 ? 25.188 -0.451 -19.906 1 54.47 187 PRO A N 1
ATOM 1535 C CA . PRO A 1 187 ? 25.203 -1.515 -20.906 1 54.47 187 PRO A CA 1
ATOM 1536 C C . PRO A 1 187 ? 26.125 -2.67 -20.531 1 54.47 187 PRO A C 1
ATOM 1538 O O . PRO A 1 187 ? 25.859 -3.822 -20.875 1 54.47 187 PRO A O 1
ATOM 1541 N N . THR A 1 188 ? 27.203 -2.334 -19.844 1 51.06 188 THR A N 1
ATOM 1542 C CA . THR A 1 188 ? 28.203 -3.352 -19.516 1 51.06 188 THR A CA 1
ATOM 1543 C C . THR A 1 188 ? 27.797 -4.09 -18.234 1 51.06 188 THR A C 1
ATOM 1545 O O . THR A 1 188 ? 28.328 -5.16 -17.938 1 51.06 188 THR A O 1
ATOM 1548 N N . TYR A 1 189 ? 26.859 -3.506 -17.531 1 53.5 189 TYR A N 1
ATOM 1549 C CA . TYR A 1 189 ? 26.469 -4.125 -16.281 1 53.5 189 TYR A CA 1
ATOM 1550 C C . TYR A 1 189 ? 24.953 -4.297 -16.203 1 53.5 189 TYR A C 1
ATOM 1552 O O . TYR A 1 189 ? 24.312 -3.721 -15.32 1 53.5 189 TYR A O 1
ATOM 1560 N N . ALA A 1 190 ? 24.438 -4.973 -17.203 1 54.16 190 ALA A N 1
ATOM 1561 C CA . ALA A 1 190 ? 23.016 -5.195 -17.406 1 54.16 190 ALA A CA 1
ATOM 1562 C C . ALA A 1 190 ? 22.406 -5.93 -16.219 1 54.16 190 ALA A C 1
ATOM 1564 O O . ALA A 1 190 ? 21.203 -5.793 -15.938 1 54.16 190 ALA A O 1
ATOM 1565 N N . GLN A 1 191 ? 23.25 -6.496 -15.406 1 57.22 191 GLN A N 1
ATOM 1566 C CA . GLN A 1 191 ? 22.781 -7.387 -14.359 1 57.22 191 GLN A CA 1
ATOM 1567 C C . GLN A 1 191 ? 22.172 -6.598 -13.195 1 57.22 191 GLN A C 1
ATOM 1569 O O . GLN A 1 191 ? 21.438 -7.156 -12.383 1 57.22 191 GLN A O 1
ATOM 1574 N N . SER A 1 192 ? 22.297 -5.301 -13.266 1 60.25 192 SER A N 1
ATOM 1575 C CA . SER A 1 192 ? 21.922 -4.504 -12.102 1 60.25 192 SER A CA 1
ATOM 1576 C C . SER A 1 192 ? 20.406 -4.348 -12.008 1 60.25 192 SER A C 1
ATOM 1578 O O . SER A 1 192 ? 19.875 -4.105 -10.922 1 60.25 192 SER A O 1
ATOM 1580 N N . ASN A 1 193 ? 19.75 -4.648 -13.086 1 77.12 193 ASN A N 1
ATOM 1581 C CA . ASN A 1 193 ? 18.297 -4.457 -13.008 1 77.12 193 ASN A CA 1
ATOM 1582 C C . ASN A 1 193 ? 17.562 -5.789 -13.078 1 77.12 193 ASN A C 1
ATOM 1584 O O . ASN A 1 193 ? 16.406 -5.844 -13.523 1 77.12 193 ASN A O 1
ATOM 1588 N N . GLY A 1 194 ? 18.25 -6.812 -12.664 1 82.75 194 GLY A N 1
ATOM 1589 C CA . GLY A 1 194 ? 17.719 -8.172 -12.719 1 82.75 194 GLY A CA 1
ATOM 1590 C C . GLY A 1 194 ? 16.453 -8.352 -11.922 1 82.75 194 GLY A C 1
ATOM 1591 O O . GLY A 1 194 ? 15.539 -9.055 -12.344 1 82.75 194 GLY A O 1
ATOM 1592 N N . LYS A 1 195 ? 16.359 -7.648 -10.805 1 88.19 195 LYS A N 1
ATOM 1593 C CA . LYS A 1 195 ? 15.18 -7.77 -9.945 1 88.19 195 LYS A CA 1
ATOM 1594 C C . LYS A 1 195 ? 13.922 -7.277 -10.664 1 88.19 195 LYS A C 1
ATOM 1596 O O . LYS A 1 195 ? 12.891 -7.949 -10.648 1 88.19 195 LYS A O 1
ATOM 1601 N N . ALA A 1 196 ? 14.031 -6.094 -11.273 1 92.56 196 ALA A N 1
ATOM 1602 C CA . ALA A 1 196 ? 12.891 -5.539 -11.992 1 92.56 196 ALA A CA 1
ATOM 1603 C C . ALA A 1 196 ? 12.531 -6.398 -13.203 1 92.56 196 ALA A C 1
ATOM 1605 O O . ALA A 1 196 ? 11.352 -6.582 -13.516 1 92.56 196 ALA A O 1
ATOM 1606 N N . GLU A 1 197 ? 13.523 -6.938 -13.883 1 88.81 197 GLU A N 1
ATOM 1607 C CA . GLU A 1 197 ? 13.289 -7.801 -15.031 1 88.81 197 GLU A CA 1
ATOM 1608 C C . GLU A 1 197 ? 12.539 -9.07 -14.625 1 88.81 197 GLU A C 1
ATOM 1610 O O . GLU A 1 197 ? 11.625 -9.508 -15.336 1 88.81 197 GLU A O 1
ATOM 1615 N N . ASN A 1 198 ? 12.953 -9.633 -13.57 1 90.81 198 ASN A N 1
ATOM 1616 C CA . ASN A 1 198 ? 12.258 -10.805 -13.055 1 90.81 198 ASN A CA 1
ATOM 1617 C C . ASN A 1 198 ? 10.812 -10.484 -12.695 1 90.81 198 ASN A C 1
ATOM 1619 O O . ASN A 1 198 ? 9.914 -11.289 -12.945 1 90.81 198 ASN A O 1
ATOM 1623 N N . SER A 1 199 ? 10.625 -9.352 -12.086 1 95.75 199 SER A N 1
ATOM 1624 C CA . SER A 1 199 ? 9.273 -8.93 -11.734 1 95.75 199 SER A CA 1
ATOM 1625 C C . SER A 1 199 ? 8.422 -8.719 -12.984 1 95.75 199 SER A C 1
ATOM 1627 O O . SER A 1 199 ? 7.227 -9.016 -12.984 1 95.75 199 SER A O 1
ATOM 1629 N N . VAL A 1 200 ? 9.039 -8.195 -14.031 1 95.56 200 VAL A N 1
ATOM 1630 C CA . VAL A 1 200 ? 8.328 -8.016 -15.289 1 95.56 200 VAL A CA 1
ATOM 1631 C C . VAL A 1 200 ? 7.867 -9.367 -15.82 1 95.56 200 VAL A C 1
ATOM 1633 O O . VAL A 1 200 ? 6.711 -9.523 -16.219 1 95.56 200 VAL A O 1
ATOM 1636 N N . LYS A 1 201 ? 8.75 -10.312 -15.789 1 92.81 201 LYS A N 1
ATOM 1637 C CA . LYS A 1 201 ? 8.406 -11.648 -16.25 1 92.81 201 LYS A CA 1
ATOM 1638 C C . LYS A 1 201 ? 7.258 -12.234 -15.43 1 92.81 201 LYS A C 1
ATOM 1640 O O . LYS A 1 201 ? 6.305 -12.781 -15.984 1 92.81 201 LYS A O 1
ATOM 1645 N N . THR A 1 202 ? 7.355 -12.117 -14.172 1 93.62 202 THR A N 1
ATOM 1646 C CA . THR A 1 202 ? 6.324 -12.617 -13.273 1 93.62 202 THR A CA 1
ATOM 1647 C C . THR A 1 202 ? 4.992 -11.922 -13.531 1 93.62 202 THR A C 1
ATOM 1649 O O . THR A 1 202 ? 3.951 -12.578 -13.625 1 93.62 202 THR A O 1
ATOM 1652 N N . ALA A 1 203 ? 5.051 -10.625 -13.672 1 96.25 203 ALA A N 1
ATOM 1653 C CA . ALA A 1 203 ? 3.842 -9.844 -13.914 1 96.25 203 ALA A CA 1
ATOM 1654 C C . ALA A 1 203 ? 3.182 -10.258 -15.227 1 96.25 203 ALA A C 1
ATOM 1656 O O . ALA A 1 203 ? 1.968 -10.469 -15.281 1 96.25 203 ALA A O 1
ATOM 1657 N N . LYS A 1 204 ? 3.977 -10.367 -16.234 1 94 204 LYS A N 1
ATOM 1658 C CA . LYS A 1 204 ? 3.443 -10.773 -17.531 1 94 204 LYS A CA 1
ATOM 1659 C C . LYS A 1 204 ? 2.801 -12.148 -17.453 1 94 204 LYS A C 1
ATOM 1661 O O . LYS A 1 204 ? 1.729 -12.375 -18.016 1 94 204 LYS A O 1
ATOM 1666 N N . ASN A 1 205 ? 3.494 -13.047 -16.766 1 91.94 205 ASN A N 1
ATOM 1667 C CA . ASN A 1 205 ? 2.959 -14.398 -16.609 1 91.94 205 ASN A CA 1
ATOM 1668 C C . ASN A 1 205 ? 1.618 -14.383 -15.875 1 91.94 205 ASN A C 1
ATOM 1670 O O . ASN A 1 205 ? 0.668 -15.047 -16.297 1 91.94 205 ASN A O 1
ATOM 1674 N N . ILE A 1 206 ? 1.514 -13.656 -14.812 1 92.38 206 ILE A N 1
ATOM 1675 C CA . ILE A 1 206 ? 0.287 -13.539 -14.031 1 92.38 206 ILE A CA 1
ATOM 1676 C C . ILE A 1 206 ? -0.828 -12.969 -14.898 1 92.38 206 ILE A C 1
ATOM 1678 O O . ILE A 1 206 ? -1.936 -13.508 -14.938 1 92.38 206 ILE A O 1
ATOM 1682 N N . MET A 1 207 ? -0.502 -11.922 -15.602 1 93.75 207 MET A N 1
ATOM 1683 C CA . MET A 1 207 ? -1.489 -11.234 -16.422 1 93.75 207 MET A CA 1
ATOM 1684 C C . MET A 1 207 ? -1.95 -12.133 -17.578 1 93.75 207 MET A C 1
ATOM 1686 O O . MET A 1 207 ? -3.143 -12.188 -17.875 1 93.75 207 MET A O 1
ATOM 1690 N N . GLN A 1 208 ? -1.001 -12.805 -18.172 1 92.38 208 GLN A N 1
ATOM 1691 C CA . GLN A 1 208 ? -1.333 -13.68 -19.297 1 92.38 208 GLN A CA 1
ATOM 1692 C C . GLN A 1 208 ? -2.203 -14.852 -18.844 1 92.38 208 GLN A C 1
ATOM 1694 O O . GLN A 1 208 ? -3.199 -15.18 -19.484 1 92.38 208 GLN A O 1
ATOM 1699 N N . LYS A 1 209 ? -1.818 -15.508 -17.766 1 88.69 209 LYS A N 1
ATOM 1700 C CA . LYS A 1 209 ? -2.609 -16.625 -17.25 1 88.69 209 LYS A CA 1
ATOM 1701 C C . LYS A 1 209 ? -4.02 -16.156 -16.875 1 88.69 209 LYS A C 1
ATOM 1703 O O . LYS A 1 209 ? -4.992 -16.875 -17.125 1 88.69 209 LYS A O 1
ATOM 1708 N N . ALA A 1 210 ? -4.086 -15.008 -16.25 1 90.75 210 ALA A N 1
ATOM 1709 C CA . ALA A 1 210 ? -5.395 -14.461 -15.906 1 90.75 210 ALA A CA 1
ATOM 1710 C C . ALA A 1 210 ? -6.242 -14.234 -17.156 1 90.75 210 ALA A C 1
ATOM 1712 O O . ALA A 1 210 ? -7.438 -14.539 -17.172 1 90.75 210 ALA A O 1
ATOM 1713 N N . LEU A 1 211 ? -5.633 -13.703 -18.172 1 89.75 211 LEU A N 1
ATOM 1714 C CA . LEU A 1 211 ? -6.332 -13.461 -19.438 1 89.75 211 LEU A CA 1
ATOM 1715 C C . LEU A 1 211 ? -6.828 -14.766 -20.047 1 89.75 211 LEU A C 1
ATOM 1717 O O . LEU A 1 211 ? -7.996 -14.875 -20.422 1 89.75 211 LEU A O 1
ATOM 1721 N N . ASP A 1 212 ? -5.953 -15.75 -20.094 1 88.81 212 ASP A N 1
ATOM 1722 C CA . ASP A 1 212 ? -6.277 -17.031 -20.703 1 88.81 212 ASP A CA 1
ATOM 1723 C C . ASP A 1 212 ? -7.387 -17.75 -19.938 1 88.81 212 ASP A C 1
ATOM 1725 O O . ASP A 1 212 ? -8.234 -18.406 -20.531 1 88.81 212 ASP A O 1
ATOM 1729 N N . ALA A 1 213 ? -7.371 -17.594 -18.656 1 88.19 213 ALA A N 1
ATOM 1730 C CA . ALA A 1 213 ? -8.352 -18.25 -17.797 1 88.19 213 ALA A CA 1
ATOM 1731 C C . ALA A 1 213 ? -9.594 -17.391 -17.609 1 88.19 213 ALA A C 1
ATOM 1733 O O . ALA A 1 213 ? -10.508 -17.75 -16.875 1 88.19 213 ALA A O 1
ATOM 1734 N N . GLN A 1 214 ? -9.594 -16.172 -18.234 1 89.38 214 GLN A N 1
ATOM 1735 C CA . GLN A 1 214 ? -10.672 -15.211 -18.031 1 89.38 214 GLN A CA 1
ATOM 1736 C C . GLN A 1 214 ? -10.891 -14.914 -16.562 1 89.38 214 GLN A C 1
ATOM 1738 O O . GLN A 1 214 ? -12.031 -14.898 -16.078 1 89.38 214 GLN A O 1
ATOM 1743 N N . ALA A 1 215 ? -9.789 -14.906 -15.914 1 88.88 215 ALA A N 1
ATOM 1744 C CA . ALA A 1 215 ? -9.797 -14.617 -14.484 1 88.88 215 ALA A CA 1
ATOM 1745 C C . ALA A 1 215 ? -9.438 -13.156 -14.219 1 88.88 215 ALA A C 1
ATOM 1747 O O . ALA A 1 215 ? -9 -12.445 -15.133 1 88.88 215 ALA A O 1
ATOM 1748 N N . ASP A 1 216 ? -9.688 -12.695 -13.062 1 93.38 216 ASP A N 1
ATOM 1749 C CA . ASP A 1 216 ? -9.398 -11.328 -12.648 1 93.38 216 ASP A CA 1
ATOM 1750 C C . ASP A 1 216 ? -7.914 -11.156 -12.336 1 93.38 216 ASP A C 1
ATOM 1752 O O . ASP A 1 216 ? -7.402 -11.758 -11.391 1 93.38 216 ASP A O 1
ATOM 1756 N N . PRO A 1 217 ? -7.23 -10.289 -13.07 1 94.94 217 PRO A N 1
ATOM 1757 C CA . PRO A 1 217 ? -5.793 -10.133 -12.836 1 94.94 217 PRO A CA 1
ATOM 1758 C C . PRO A 1 217 ? -5.473 -9.547 -11.461 1 94.94 217 PRO A C 1
ATOM 1760 O O . PRO A 1 217 ? -4.406 -9.812 -10.906 1 94.94 217 PRO A O 1
ATOM 1763 N N . TYR A 1 218 ? -6.359 -8.766 -10.898 1 97.38 218 TYR A N 1
ATOM 1764 C CA . TYR A 1 218 ? -6.121 -8.188 -9.586 1 97.38 218 TYR A CA 1
ATOM 1765 C C . TYR A 1 218 ? -6.164 -9.266 -8.508 1 97.38 218 TYR A C 1
ATOM 1767 O O . TYR A 1 218 ? -5.371 -9.242 -7.559 1 97.38 218 TYR A O 1
ATOM 1775 N N . LEU A 1 219 ? -7.055 -10.188 -8.648 1 95.19 219 LEU A N 1
ATOM 1776 C CA . LEU A 1 219 ? -7.102 -11.305 -7.715 1 95.19 219 LEU A CA 1
ATOM 1777 C C . LEU A 1 219 ? -5.859 -12.18 -7.855 1 95.19 219 LEU A C 1
ATOM 1779 O O . LEU A 1 219 ? -5.344 -12.703 -6.863 1 95.19 219 LEU A O 1
ATOM 1783 N N . ALA A 1 220 ? -5.414 -12.375 -9.086 1 93.69 220 ALA A N 1
ATOM 1784 C CA . ALA A 1 220 ? -4.195 -13.141 -9.32 1 93.69 220 ALA A CA 1
ATOM 1785 C C . ALA A 1 220 ? -2.99 -12.484 -8.656 1 93.69 220 ALA A C 1
ATOM 1787 O O . ALA A 1 220 ? -2.168 -13.156 -8.031 1 93.69 220 ALA A O 1
ATOM 1788 N N . LEU A 1 221 ? -2.918 -11.172 -8.789 1 97.12 221 LEU A N 1
ATOM 1789 C CA . LEU A 1 221 ? -1.84 -10.422 -8.156 1 97.12 221 LEU A CA 1
ATOM 1790 C C . LEU A 1 221 ? -1.93 -10.531 -6.633 1 97.12 221 LEU A C 1
ATOM 1792 O O . LEU A 1 221 ? -0.91 -10.688 -5.957 1 97.12 221 LEU A O 1
ATOM 1796 N N . LEU A 1 222 ? -3.109 -10.398 -6.102 1 97.06 222 LEU A N 1
ATOM 1797 C CA . LEU A 1 222 ? -3.352 -10.547 -4.672 1 97.06 222 LEU A CA 1
ATOM 1798 C C . LEU A 1 222 ? -2.846 -11.898 -4.172 1 97.06 222 LEU A C 1
ATOM 1800 O O . LEU A 1 222 ? -2.16 -11.969 -3.15 1 97.06 222 LEU A O 1
ATOM 1804 N N . ASP A 1 223 ? -3.201 -12.922 -4.902 1 92.94 223 ASP A N 1
ATOM 1805 C CA . ASP A 1 223 ? -2.787 -14.266 -4.512 1 92.94 223 ASP A CA 1
ATOM 1806 C C . ASP A 1 223 ? -1.268 -14.406 -4.566 1 92.94 223 ASP A C 1
ATOM 1808 O O . ASP A 1 223 ? -0.662 -15 -3.674 1 92.94 223 ASP A O 1
ATOM 1812 N N . PHE A 1 224 ? -0.684 -13.898 -5.617 1 94.44 224 PHE A N 1
ATOM 1813 C CA . PHE A 1 224 ? 0.771 -13.93 -5.727 1 94.44 224 PHE A CA 1
ATOM 1814 C C . PHE A 1 224 ? 1.418 -13.266 -4.512 1 94.44 224 PHE A C 1
ATOM 1816 O O . PHE A 1 224 ? 2.361 -13.812 -3.936 1 94.44 224 PHE A O 1
ATOM 1823 N N . ARG A 1 225 ? 0.958 -12.109 -4.137 1 97.81 225 ARG A N 1
ATOM 1824 C CA . ARG A 1 225 ? 1.528 -11.312 -3.053 1 97.81 225 ARG A CA 1
ATOM 1825 C C . ARG A 1 225 ? 1.396 -12.039 -1.719 1 97.81 225 ARG A C 1
ATOM 1827 O O . ARG A 1 225 ? 2.117 -11.734 -0.766 1 97.81 225 ARG A O 1
ATOM 1834 N N . ASN A 1 226 ? 0.425 -12.969 -1.643 1 95.69 226 ASN A N 1
ATOM 1835 C CA . ASN A 1 226 ? 0.201 -13.703 -0.402 1 95.69 226 ASN A CA 1
ATOM 1836 C C . ASN A 1 226 ? 0.729 -15.133 -0.493 1 95.69 226 ASN A C 1
ATOM 1838 O O . ASN A 1 226 ? 0.38 -15.984 0.329 1 95.69 226 ASN A O 1
ATOM 1842 N N . THR A 1 227 ? 1.5 -15.43 -1.485 1 92.5 227 THR A N 1
ATOM 1843 C CA . THR A 1 227 ? 2.168 -16.719 -1.638 1 92.5 227 THR A CA 1
ATOM 1844 C C . THR A 1 227 ? 3.629 -16.625 -1.209 1 92.5 227 THR A C 1
ATOM 1846 O O . THR A 1 227 ? 4.375 -15.773 -1.709 1 92.5 227 THR A O 1
ATOM 1849 N N . PRO A 1 228 ? 4.023 -17.469 -0.276 1 92.12 228 PRO A N 1
ATOM 1850 C CA . PRO A 1 228 ? 5.438 -17.422 0.104 1 92.12 228 PRO A CA 1
ATOM 1851 C C . PRO A 1 228 ? 6.375 -17.562 -1.093 1 92.12 228 PRO A C 1
ATOM 1853 O O . PRO A 1 228 ? 6.113 -18.359 -1.995 1 92.12 228 PRO A O 1
ATOM 1856 N N . THR A 1 229 ? 7.375 -16.719 -1.107 1 90.94 229 THR A N 1
ATOM 1857 C CA . THR A 1 229 ? 8.359 -16.734 -2.184 1 90.94 229 THR A CA 1
ATOM 1858 C C . THR A 1 229 ? 9.273 -17.953 -2.068 1 90.94 229 THR A C 1
ATOM 1860 O O . THR A 1 229 ? 9.641 -18.359 -0.963 1 90.94 229 THR A O 1
ATOM 1863 N N . GLU A 1 230 ? 9.594 -18.531 -3.25 1 86.12 230 GLU A N 1
ATOM 1864 C CA . GLU A 1 230 ? 10.547 -19.641 -3.232 1 86.12 230 GLU A CA 1
ATOM 1865 C C . GLU A 1 230 ? 11.82 -19.25 -2.484 1 86.12 230 GLU A C 1
ATOM 1867 O O . GLU A 1 230 ? 12.391 -18.172 -2.727 1 86.12 230 GLU A O 1
ATOM 1872 N N . GLY A 1 231 ? 12.25 -20.062 -1.592 1 83.31 231 GLY A N 1
ATOM 1873 C CA . GLY A 1 231 ? 13.445 -19.781 -0.812 1 83.31 231 GLY A CA 1
ATOM 1874 C C . GLY A 1 231 ? 13.172 -18.969 0.436 1 83.31 231 GLY A C 1
ATOM 1875 O O . GLY A 1 231 ? 14.07 -18.719 1.236 1 83.31 231 GLY A O 1
ATOM 1876 N N . TYR A 1 232 ? 11.938 -18.484 0.558 1 90.44 232 TYR A N 1
ATOM 1877 C CA . TYR A 1 232 ? 11.508 -17.75 1.738 1 90.44 232 TYR A CA 1
ATOM 1878 C C . TYR A 1 232 ? 10.422 -18.5 2.49 1 90.44 232 TYR A C 1
ATOM 1880 O O . TYR A 1 232 ? 9.758 -19.375 1.926 1 90.44 232 TYR A O 1
ATOM 1888 N N . SER A 1 233 ? 10.25 -18.203 3.707 1 90.19 233 SER A N 1
ATOM 1889 C CA . SER A 1 233 ? 9.148 -18.766 4.484 1 90.19 233 SER A CA 1
ATOM 1890 C C . SER A 1 233 ? 7.949 -17.812 4.492 1 90.19 233 SER A C 1
ATOM 1892 O O . SER A 1 233 ? 6.887 -18.156 5.016 1 90.19 233 SER A O 1
ATOM 1894 N N . THR A 1 234 ? 8.156 -16.688 3.908 1 95.25 234 THR A N 1
ATOM 1895 C CA . THR A 1 234 ? 7.125 -15.656 3.975 1 95.25 234 THR A CA 1
ATOM 1896 C C . THR A 1 234 ? 6.805 -15.117 2.58 1 95.25 234 THR A C 1
ATOM 1898 O O . THR A 1 234 ? 7.605 -15.266 1.653 1 95.25 234 THR A O 1
ATOM 1901 N N . SER A 1 235 ? 5.633 -14.594 2.471 1 96.56 235 SER A N 1
ATOM 1902 C CA . SER A 1 235 ? 5.168 -14.016 1.213 1 96.56 235 SER A CA 1
ATOM 1903 C C . SER A 1 235 ? 5.637 -12.57 1.065 1 96.56 235 SER A C 1
ATOM 1905 O O . SER A 1 235 ? 6.078 -11.953 2.037 1 96.56 235 SER A O 1
ATOM 1907 N N . PRO A 1 236 ? 5.543 -12.023 -0.162 1 97.94 236 PRO A N 1
ATOM 1908 C CA . PRO A 1 236 ? 5.84 -10.602 -0.361 1 97.94 236 PRO A CA 1
ATOM 1909 C C . PRO A 1 236 ? 5 -9.695 0.537 1 97.94 236 PRO A C 1
ATOM 1911 O O . PRO A 1 236 ? 5.52 -8.742 1.116 1 97.94 236 PRO A O 1
ATOM 1914 N N . ALA A 1 237 ? 3.711 -9.992 0.723 1 98.19 237 ALA A N 1
ATOM 1915 C CA . ALA A 1 237 ? 2.838 -9.188 1.574 1 98.19 237 ALA A CA 1
ATOM 1916 C C . ALA A 1 237 ? 3.318 -9.203 3.021 1 98.19 237 ALA A C 1
ATOM 1918 O O . ALA A 1 237 ? 3.332 -8.164 3.688 1 98.19 237 ALA A O 1
ATOM 1919 N N . GLN A 1 238 ? 3.703 -10.344 3.486 1 97.81 238 GLN A N 1
ATOM 1920 C CA . GLN A 1 238 ? 4.191 -10.453 4.855 1 97.81 238 GLN A CA 1
ATOM 1921 C C . GLN A 1 238 ? 5.434 -9.594 5.07 1 97.81 238 GLN A C 1
ATOM 1923 O O . GLN A 1 238 ? 5.566 -8.93 6.102 1 97.81 238 GLN A O 1
ATOM 1928 N N . ARG A 1 239 ? 6.281 -9.617 4.125 1 97.88 239 ARG A N 1
ATOM 1929 C CA . ARG A 1 239 ? 7.543 -8.898 4.27 1 97.88 239 ARG A CA 1
ATOM 1930 C C . ARG A 1 239 ? 7.348 -7.402 4.035 1 97.88 239 ARG A C 1
ATOM 1932 O O . ARG A 1 239 ? 8.047 -6.578 4.637 1 97.88 239 ARG A O 1
ATOM 1939 N N . MET A 1 240 ? 6.41 -7.008 3.207 1 98.5 240 MET A N 1
ATOM 1940 C CA . MET A 1 240 ? 6.188 -5.613 2.848 1 98.5 240 MET A CA 1
ATOM 1941 C C . MET A 1 240 ? 5.273 -4.93 3.857 1 98.5 240 MET A C 1
ATOM 1943 O O . MET A 1 240 ? 5.488 -3.77 4.215 1 98.5 240 MET A O 1
ATOM 1947 N N . LEU A 1 241 ? 4.223 -5.617 4.297 1 98.5 241 LEU A N 1
ATOM 1948 C CA . LEU A 1 241 ? 3.166 -5.008 5.098 1 98.5 241 LEU A CA 1
ATOM 1949 C C . LEU A 1 241 ? 3.221 -5.508 6.539 1 98.5 241 LEU A C 1
ATOM 1951 O O . LEU A 1 241 ? 2.494 -5.004 7.398 1 98.5 241 LEU A O 1
ATOM 1955 N N . ASN A 1 242 ? 4.012 -6.465 6.766 1 98.25 242 ASN A N 1
ATOM 1956 C CA . ASN A 1 242 ? 4.137 -7.105 8.07 1 98.25 242 ASN A CA 1
ATOM 1957 C C . ASN A 1 242 ? 2.822 -7.75 8.508 1 98.25 242 ASN A C 1
ATOM 1959 O O . ASN A 1 242 ? 2.439 -7.66 9.672 1 98.25 242 ASN A O 1
ATOM 1963 N N . ARG A 1 243 ? 2.18 -8.297 7.508 1 97.88 243 ARG A N 1
ATOM 1964 C CA . ARG A 1 243 ? 0.966 -9.078 7.715 1 97.88 243 ARG A CA 1
ATOM 1965 C C . ARG A 1 243 ? 0.568 -9.82 6.445 1 97.88 243 ARG A C 1
ATOM 1967 O O . ARG A 1 243 ? 0.958 -9.43 5.344 1 97.88 243 ARG A O 1
ATOM 1974 N N . ARG A 1 244 ? -0.182 -10.898 6.668 1 95.94 244 ARG A N 1
ATOM 1975 C CA . ARG A 1 244 ? -0.923 -11.484 5.555 1 95.94 244 ARG A CA 1
ATOM 1976 C C . ARG A 1 244 ? -2.162 -10.656 5.23 1 95.94 244 ARG A C 1
ATOM 1978 O O . ARG A 1 244 ? -2.658 -9.906 6.082 1 95.94 244 ARG A O 1
ATOM 1985 N N . THR A 1 245 ? -2.57 -10.711 4.023 1 97.75 245 THR A N 1
ATOM 1986 C CA . THR A 1 245 ? -3.793 -10 3.658 1 97.75 245 THR A CA 1
ATOM 1987 C C . THR A 1 245 ? -4.879 -10.984 3.23 1 97.75 245 THR A C 1
ATOM 1989 O O . THR A 1 245 ? -4.578 -12.078 2.748 1 97.75 245 THR A O 1
ATOM 1992 N N . ARG A 1 246 ? -6.094 -10.609 3.438 1 96.81 246 ARG A N 1
ATOM 1993 C CA . ARG A 1 246 ? -7.227 -11.492 3.17 1 96.81 246 ARG A CA 1
ATOM 1994 C C . ARG A 1 246 ? -7.41 -11.711 1.672 1 96.81 246 ARG A C 1
ATOM 1996 O O . ARG A 1 246 ? -7.375 -10.75 0.893 1 96.81 246 ARG A O 1
ATOM 2003 N N . THR A 1 247 ? -7.496 -12.914 1.284 1 94.75 247 THR A N 1
ATOM 2004 C CA . THR A 1 247 ? -7.809 -13.32 -0.081 1 94.75 247 THR A CA 1
ATOM 2005 C C . THR A 1 247 ? -9.133 -14.07 -0.132 1 94.75 247 THR A C 1
ATOM 2007 O O . THR A 1 247 ? -9.883 -14.094 0.848 1 94.75 247 THR A O 1
ATOM 2010 N N . LEU A 1 248 ? -9.453 -14.625 -1.294 1 91 248 LEU A N 1
ATOM 2011 C CA . LEU A 1 248 ? -10.672 -15.414 -1.395 1 91 248 LEU A CA 1
ATOM 2012 C C . LEU A 1 248 ? -10.484 -16.781 -0.753 1 91 248 LEU A C 1
ATOM 2014 O O . LEU A 1 248 ? -11.461 -17.5 -0.497 1 91 248 LEU A O 1
ATOM 2018 N N . LEU A 1 249 ? -9.219 -17.156 -0.572 1 84.88 249 LEU A N 1
ATOM 2019 C CA . LEU A 1 249 ? -8.914 -18.344 0.205 1 84.88 249 LEU A CA 1
ATOM 2020 C C . LEU A 1 249 ? -9.039 -18.078 1.7 1 84.88 249 LEU A C 1
ATOM 2022 O O . LEU A 1 249 ? -8.289 -17.266 2.256 1 84.88 249 LEU A O 1
ATOM 2026 N N . GLN A 1 250 ? -9.93 -18.688 2.311 1 80.81 250 GLN A N 1
ATOM 2027 C CA . GLN A 1 250 ? -10.195 -18.422 3.721 1 80.81 250 GLN A CA 1
ATOM 2028 C C . GLN A 1 250 ? -9.086 -18.984 4.602 1 80.81 250 GLN A C 1
ATOM 2030 O O . GLN A 1 250 ? -8.656 -20.125 4.422 1 80.81 250 GLN A O 1
ATOM 2035 N N . ILE A 1 251 ? -8.617 -18.172 5.438 1 85.31 251 ILE A N 1
ATOM 2036 C CA . ILE A 1 251 ? -7.629 -18.578 6.43 1 85.31 251 ILE A CA 1
ATOM 2037 C C . ILE A 1 251 ? -8.094 -18.156 7.82 1 85.31 251 ILE A C 1
ATOM 2039 O O . ILE A 1 251 ? -9.094 -17.453 7.961 1 85.31 251 ILE A O 1
ATOM 2043 N N . SER A 1 252 ? -7.41 -18.688 8.812 1 84.94 252 SER A N 1
ATOM 2044 C CA . SER A 1 252 ? -7.762 -18.328 10.188 1 84.94 252 SER A CA 1
ATOM 2045 C C . SER A 1 252 ? -7.531 -16.844 10.438 1 84.94 252 SER A C 1
ATOM 2047 O O . SER A 1 252 ? -6.559 -16.266 9.945 1 84.94 252 SER A O 1
ATOM 2049 N N . ASN A 1 253 ? -8.336 -16.203 11.227 1 85.88 253 ASN A N 1
ATOM 2050 C CA . ASN A 1 253 ? -8.203 -14.797 11.578 1 85.88 253 ASN A CA 1
ATOM 2051 C C . ASN A 1 253 ? -6.895 -14.516 12.305 1 85.88 253 ASN A C 1
ATOM 2053 O O . ASN A 1 253 ? -6.336 -13.422 12.195 1 85.88 253 ASN A O 1
ATOM 2057 N N . LYS A 1 254 ? -6.441 -15.438 13.016 1 87.19 254 LYS A N 1
ATOM 2058 C CA . LYS A 1 254 ? -5.176 -15.289 13.727 1 87.19 254 LYS A CA 1
ATOM 2059 C C . LYS A 1 254 ? -4.023 -15.031 12.758 1 87.19 254 LYS A C 1
ATOM 2061 O O . LYS A 1 254 ? -3.115 -14.258 13.062 1 87.19 254 LYS A O 1
ATOM 2066 N N . LEU A 1 255 ? -4.121 -15.648 11.609 1 91.12 255 LEU A N 1
ATOM 2067 C CA . LEU A 1 255 ? -3.064 -15.516 10.617 1 91.12 255 LEU A CA 1
ATOM 2068 C C . LEU A 1 255 ? -3.109 -14.141 9.961 1 91.12 255 LEU A C 1
ATOM 2070 O O . LEU A 1 255 ? -2.143 -13.727 9.312 1 91.12 255 LEU A O 1
ATOM 2074 N N . LEU A 1 256 ? -4.246 -13.469 10.141 1 94.5 256 LEU A N 1
ATOM 2075 C CA . LEU A 1 256 ? -4.398 -12.156 9.523 1 94.5 256 LEU A CA 1
ATOM 2076 C C . LEU A 1 256 ? -3.887 -11.062 10.445 1 94.5 256 LEU A C 1
ATOM 2078 O O . LEU A 1 256 ? -3.787 -9.898 10.047 1 94.5 256 LEU A O 1
ATOM 2082 N N . GLN A 1 257 ? -3.5 -11.414 11.68 1 95.31 257 GLN A N 1
ATOM 2083 C CA . GLN A 1 257 ? -2.924 -10.438 12.602 1 95.31 257 GLN A CA 1
ATOM 2084 C C . GLN A 1 257 ? -1.499 -10.078 12.195 1 95.31 257 GLN A C 1
ATOM 2086 O O . GLN A 1 257 ? -0.766 -10.914 11.664 1 95.31 257 GLN A O 1
ATOM 2091 N N . PRO A 1 258 ? -1.125 -8.828 12.461 1 96.88 258 PRO A N 1
ATOM 2092 C CA . PRO A 1 258 ? 0.224 -8.414 12.07 1 96.88 258 PRO A CA 1
ATOM 2093 C C . PRO A 1 258 ? 1.317 -9.203 12.789 1 96.88 258 PRO A C 1
ATOM 2095 O O . PRO A 1 258 ? 1.158 -9.555 13.961 1 96.88 258 PRO A O 1
ATOM 2098 N N . GLU A 1 259 ? 2.359 -9.477 12.047 1 96.19 259 GLU A N 1
ATOM 2099 C CA . GLU A 1 259 ? 3.543 -10.172 12.547 1 96.19 259 GLU A CA 1
ATOM 2100 C C . GLU A 1 259 ? 4.793 -9.75 11.781 1 96.19 259 GLU A C 1
ATOM 2102 O O . GLU A 1 259 ? 4.797 -9.727 10.547 1 96.19 259 GLU A O 1
ATOM 2107 N N . ILE A 1 260 ? 5.793 -9.406 12.547 1 96.75 260 ILE A N 1
ATOM 2108 C CA . ILE A 1 260 ? 7.051 -9.047 11.906 1 96.75 260 ILE A CA 1
ATOM 2109 C C . ILE A 1 260 ? 7.793 -10.305 11.469 1 96.75 260 ILE A C 1
ATOM 2111 O O . ILE A 1 260 ? 8.125 -11.156 12.305 1 96.75 260 ILE A O 1
ATOM 2115 N N . PRO A 1 261 ? 8.008 -10.414 10.188 1 94.94 261 PRO A N 1
ATOM 2116 C CA . PRO A 1 261 ? 8.703 -11.625 9.734 1 94.94 261 PRO A CA 1
ATOM 2117 C C . PRO A 1 261 ? 10.133 -11.711 10.258 1 94.94 261 PRO A C 1
ATOM 2119 O O . PRO A 1 261 ? 10.82 -10.688 10.375 1 94.94 261 PRO A O 1
ATOM 2122 N N . THR A 1 262 ? 10.547 -12.906 10.477 1 91.62 262 THR A N 1
ATOM 2123 C CA . THR A 1 262 ? 11.914 -13.156 10.922 1 91.62 262 THR A CA 1
ATOM 2124 C C . THR A 1 262 ? 12.711 -13.875 9.836 1 91.62 262 THR A C 1
ATOM 2126 O O . THR A 1 262 ? 12.141 -14.531 8.969 1 91.62 262 THR A O 1
ATOM 2129 N N . GLY A 1 263 ? 14.023 -13.727 9.789 1 91 263 GLY A N 1
ATOM 2130 C CA . GLY A 1 263 ? 14.922 -14.484 8.93 1 91 263 GLY A CA 1
ATOM 2131 C C . GLY A 1 263 ? 14.938 -13.977 7.5 1 91 263 GLY A C 1
ATOM 2132 O O . GLY A 1 263 ? 15.406 -14.68 6.594 1 91 263 GLY A O 1
ATOM 2133 N N . VAL A 1 264 ? 14.383 -12.883 7.281 1 92.56 264 VAL A N 1
ATOM 2134 C CA . VAL A 1 264 ? 14.297 -12.359 5.922 1 92.56 264 VAL A CA 1
ATOM 2135 C C . VAL A 1 264 ? 15.703 -12.062 5.391 1 92.56 264 VAL A C 1
ATOM 2137 O O . VAL A 1 264 ? 16.031 -12.406 4.254 1 92.56 264 VAL A O 1
ATOM 2140 N N . GLN A 1 265 ? 16.516 -11.469 6.203 1 90.69 265 GLN A N 1
ATOM 2141 C CA . GLN A 1 265 ? 17.859 -11.109 5.785 1 90.69 265 GLN A CA 1
ATOM 2142 C C . GLN A 1 265 ? 18.672 -12.352 5.426 1 90.69 265 GLN A C 1
ATOM 2144 O O . GLN A 1 265 ? 19.438 -12.344 4.461 1 90.69 265 GLN A O 1
ATOM 2149 N N . GLN A 1 266 ? 18.5 -13.336 6.207 1 89.94 266 GLN A N 1
ATOM 2150 C CA . GLN A 1 266 ? 19.188 -14.594 5.941 1 89.94 266 GLN A CA 1
ATOM 2151 C C . GLN A 1 266 ? 18.734 -15.203 4.617 1 89.94 266 GLN A C 1
ATOM 2153 O O . GLN A 1 266 ? 19.547 -15.688 3.836 1 89.94 266 GLN A O 1
ATOM 2158 N N . SER A 1 267 ? 17.438 -15.211 4.418 1 90.25 267 SER A N 1
ATOM 2159 C CA . SER A 1 267 ? 16.906 -15.734 3.168 1 90.25 267 SER A CA 1
ATOM 2160 C C . SER A 1 267 ? 17.406 -14.938 1.971 1 90.25 267 SER A C 1
ATOM 2162 O O . SER A 1 267 ? 17.703 -15.508 0.919 1 90.25 267 SER A O 1
ATOM 2164 N N . LEU A 1 268 ? 17.469 -13.633 2.129 1 89.69 268 LEU A N 1
ATOM 2165 C CA . LEU A 1 268 ? 17.969 -12.766 1.075 1 89.69 268 LEU A CA 1
ATOM 2166 C C . LEU A 1 268 ? 19.422 -13.125 0.732 1 89.69 268 LEU A C 1
ATOM 2168 O O . LEU A 1 268 ? 19.781 -13.195 -0.444 1 89.69 268 LEU A O 1
ATOM 2172 N N . LYS A 1 269 ? 20.219 -13.352 1.707 1 87.75 269 LYS A N 1
ATOM 2173 C CA . LYS A 1 269 ? 21.625 -13.711 1.521 1 87.75 269 LYS A CA 1
ATOM 2174 C C . LYS A 1 269 ? 21.766 -15.039 0.786 1 87.75 269 LYS A C 1
ATOM 2176 O O . LYS A 1 269 ? 22.547 -15.148 -0.162 1 87.75 269 LYS A O 1
ATOM 2181 N N . VAL A 1 270 ? 20.969 -15.984 1.21 1 87 270 VAL A N 1
ATOM 2182 C CA . VAL A 1 270 ? 21.047 -17.328 0.633 1 87 270 VAL A CA 1
ATOM 2183 C C . VAL A 1 270 ? 20.594 -17.281 -0.826 1 87 270 VAL A C 1
ATOM 2185 O O . VAL A 1 270 ? 21.234 -17.875 -1.696 1 87 270 VAL A O 1
ATOM 2188 N N . ASN A 1 271 ? 19.516 -16.609 -1.056 1 84.56 271 ASN A N 1
ATOM 2189 C CA . ASN A 1 271 ? 19 -16.516 -2.416 1 84.56 271 ASN A CA 1
ATOM 2190 C C . ASN A 1 271 ? 19.969 -15.781 -3.338 1 84.56 271 ASN A C 1
ATOM 2192 O O . ASN A 1 271 ? 20.109 -16.141 -4.508 1 84.56 271 ASN A O 1
ATOM 2196 N N . GLN A 1 272 ? 20.547 -14.773 -2.836 1 80.88 272 GLN A N 1
ATOM 2197 C CA . GLN A 1 272 ? 21.531 -14.039 -3.619 1 80.88 272 GLN A CA 1
ATOM 2198 C C . GLN A 1 272 ? 22.734 -14.914 -3.949 1 80.88 272 GLN A C 1
ATOM 2200 O O . GLN A 1 272 ? 23.266 -14.852 -5.059 1 80.88 272 GLN A O 1
ATOM 2205 N N . ALA A 1 273 ? 23.172 -15.641 -2.984 1 80.81 273 ALA A N 1
ATOM 2206 C CA . ALA A 1 273 ? 24.297 -16.547 -3.191 1 80.81 273 ALA A CA 1
ATOM 2207 C C . ALA A 1 273 ? 23.969 -17.609 -4.234 1 80.81 273 ALA A C 1
ATOM 2209 O O . ALA A 1 273 ? 24.797 -17.953 -5.074 1 80.81 273 ALA A O 1
ATOM 2210 N N . LYS A 1 274 ? 22.797 -18.094 -4.164 1 80.12 274 LYS A N 1
ATOM 2211 C CA . LYS A 1 274 ? 22.344 -19.078 -5.137 1 80.12 274 LYS A CA 1
ATOM 2212 C C . LYS A 1 274 ? 22.312 -18.5 -6.547 1 80.12 274 LYS A C 1
ATOM 2214 O O . LYS A 1 274 ? 22.75 -19.141 -7.5 1 80.12 274 LYS A O 1
ATOM 2219 N N . GLN A 1 275 ? 21.781 -17.391 -6.672 1 75.69 275 GLN A N 1
ATOM 2220 C CA . GLN A 1 275 ? 21.703 -16.719 -7.973 1 75.69 275 GLN A CA 1
ATOM 2221 C C . GLN A 1 275 ? 23.094 -16.453 -8.539 1 75.69 275 GLN A C 1
ATOM 2223 O O . GLN A 1 275 ? 23.328 -16.625 -9.734 1 75.69 275 GLN A O 1
ATOM 2228 N N . ALA A 1 276 ? 23.984 -16.047 -7.688 1 72.25 276 ALA A N 1
ATOM 2229 C CA . ALA A 1 276 ? 25.359 -15.797 -8.094 1 72.25 276 ALA A CA 1
ATOM 2230 C C . ALA A 1 276 ? 26.031 -17.094 -8.57 1 72.25 276 ALA A C 1
ATOM 2232 O O . ALA A 1 276 ? 26.75 -17.078 -9.57 1 72.25 276 ALA A O 1
ATOM 2233 N N . PHE A 1 277 ? 25.797 -18.109 -7.863 1 73.06 277 PHE A N 1
ATOM 2234 C CA . PHE A 1 277 ? 26.375 -19.406 -8.195 1 73.06 277 PHE A CA 1
ATOM 2235 C C . PHE A 1 277 ? 25.938 -19.875 -9.578 1 73.06 277 PHE A C 1
ATOM 2237 O O . PHE A 1 277 ? 26.766 -20.281 -10.391 1 73.06 277 PHE A O 1
ATOM 2244 N N . TYR A 1 278 ? 24.672 -19.828 -9.844 1 68.31 278 TYR A N 1
ATOM 2245 C CA . TYR A 1 278 ? 24.141 -20.297 -11.109 1 68.31 278 TYR A CA 1
ATOM 2246 C C . TYR A 1 278 ? 24.547 -19.375 -12.25 1 68.31 278 TYR A C 1
ATOM 2248 O O . TYR A 1 278 ? 24.766 -19.812 -13.383 1 68.31 278 TYR A O 1
ATOM 2256 N N . TYR A 1 279 ? 24.641 -18.203 -11.945 1 62.03 279 TYR A N 1
ATOM 2257 C CA . TYR A 1 279 ? 25.141 -17.266 -12.945 1 62.03 279 TYR A CA 1
ATOM 2258 C C . TYR A 1 279 ? 26.578 -17.562 -13.32 1 62.03 279 TYR A C 1
ATOM 2260 O O . TYR A 1 279 ? 26.938 -17.562 -14.5 1 62.03 279 TYR A O 1
ATOM 2268 N N . ASP A 1 280 ? 27.328 -17.75 -12.352 1 62.12 280 ASP A N 1
ATOM 2269 C CA . ASP A 1 280 ? 28.75 -18.062 -12.57 1 62.12 280 ASP A CA 1
ATOM 2270 C C . ASP A 1 280 ? 28.906 -19.359 -13.344 1 62.12 280 ASP A C 1
ATOM 2272 O O . ASP A 1 280 ? 29.812 -19.484 -14.18 1 62.12 280 ASP A O 1
ATOM 2276 N N . LYS A 1 281 ? 28.094 -20.219 -13.102 1 58.53 281 LYS A N 1
ATOM 2277 C CA . LYS A 1 281 ? 28.156 -21.5 -13.789 1 58.53 281 LYS A CA 1
ATOM 2278 C C . LYS A 1 281 ? 27.797 -21.344 -15.266 1 58.53 281 LYS A C 1
ATOM 2280 O O . LYS A 1 281 ? 28.406 -21.984 -16.125 1 58.53 281 LYS A O 1
ATOM 2285 N N . THR A 1 282 ? 26.766 -20.609 -15.492 1 54.03 282 THR A N 1
ATOM 2286 C CA . THR A 1 282 ? 26.312 -20.453 -16.875 1 54.03 282 THR A CA 1
ATOM 2287 C C . THR A 1 282 ? 27.188 -19.453 -17.625 1 54.03 282 THR A C 1
ATOM 2289 O O . THR A 1 282 ? 27.344 -19.547 -18.844 1 54.03 282 THR A O 1
ATOM 2292 N N . ALA A 1 283 ? 27.516 -18.438 -16.906 1 51.88 283 ALA A N 1
ATOM 2293 C CA . ALA A 1 283 ? 28.438 -17.484 -17.547 1 51.88 283 ALA A CA 1
ATOM 2294 C C . ALA A 1 283 ? 29.719 -18.188 -17.984 1 51.88 283 ALA A C 1
ATOM 2296 O O . ALA A 1 283 ? 30.312 -17.812 -19 1 51.88 283 ALA A O 1
ATOM 2297 N N . LYS A 1 284 ? 30.188 -19.156 -17.219 1 45.81 284 LYS A N 1
ATOM 2298 C CA . LYS A 1 284 ? 31.391 -19.875 -17.609 1 45.81 284 LYS A CA 1
ATOM 2299 C C . LYS A 1 284 ? 31.125 -20.75 -18.844 1 45.81 284 LYS A C 1
ATOM 2301 O O . LYS A 1 284 ? 32 -20.969 -19.656 1 45.81 284 LYS A O 1
ATOM 2306 N N . GLU A 1 285 ? 29.922 -21.281 -18.906 1 41.81 285 GLU A N 1
ATOM 2307 C CA . GLU A 1 285 ? 29.812 -22.344 -19.906 1 41.81 285 GLU A CA 1
ATOM 2308 C C . GLU A 1 285 ? 29.531 -21.766 -21.297 1 41.81 285 GLU A C 1
ATOM 2310 O O . GLU A 1 285 ? 28.688 -22.266 -22.031 1 41.81 285 GLU A O 1
ATOM 2315 N N . LEU A 1 286 ? 29.578 -20.469 -21.531 1 39.84 286 LEU A N 1
ATOM 2316 C CA . LEU A 1 286 ? 29.562 -20.281 -22.969 1 39.84 286 LEU A CA 1
ATOM 2317 C C . LEU A 1 286 ? 30.641 -21.125 -23.641 1 39.84 286 LEU A C 1
ATOM 2319 O O . LEU A 1 286 ? 31.828 -20.984 -23.328 1 39.84 286 LEU A O 1
ATOM 2323 N N . LYS A 1 287 ? 30.312 -22.281 -23.875 1 38.81 287 LYS A N 1
ATOM 2324 C CA . LYS A 1 287 ? 31.203 -23.125 -24.641 1 38.81 287 LYS A CA 1
ATOM 2325 C C . LYS A 1 287 ? 31.859 -22.344 -25.766 1 38.81 287 LYS A C 1
ATOM 2327 O O . LYS A 1 287 ? 31.219 -21.531 -26.438 1 38.81 287 LYS A O 1
ATOM 2332 N N . PRO A 1 288 ? 33.062 -22.188 -25.781 1 39.56 288 PRO A N 1
ATOM 2333 C CA . PRO A 1 288 ? 33.719 -21.547 -26.922 1 39.56 288 PRO A CA 1
ATOM 2334 C C . PRO A 1 288 ? 33.156 -22.016 -28.266 1 39.56 288 PRO A C 1
ATOM 2336 O O . PRO A 1 288 ? 32.938 -23.219 -28.469 1 39.56 288 PRO A O 1
ATOM 2339 N N . LEU A 1 289 ? 32.344 -21.141 -28.891 1 39.91 289 LEU A N 1
ATOM 2340 C CA . LEU A 1 289 ? 31.922 -21.516 -30.234 1 39.91 289 LEU A CA 1
ATOM 2341 C C . LEU A 1 289 ? 33.094 -21.969 -31.078 1 39.91 289 LEU A C 1
ATOM 2343 O O . LEU A 1 289 ? 34.156 -21.312 -31.094 1 39.91 289 LEU A O 1
ATOM 2347 N N . LYS A 1 290 ? 33.25 -23.219 -31.156 1 39.84 290 LYS A N 1
ATOM 2348 C CA . LYS A 1 290 ? 34.281 -23.703 -32.062 1 39.84 290 LYS A CA 1
ATOM 2349 C C . LYS A 1 290 ? 33.906 -23.359 -33.531 1 39.84 290 LYS A C 1
ATOM 2351 O O . LYS A 1 290 ? 32.75 -23.156 -33.844 1 39.84 290 LYS A O 1
ATOM 2356 N N . GLU A 1 291 ? 34.875 -23.141 -34.406 1 42.97 291 GLU A N 1
ATOM 2357 C CA . GLU A 1 291 ? 34.75 -23.016 -35.844 1 42.97 291 GLU A CA 1
ATOM 2358 C C . GLU A 1 291 ? 33.906 -24.141 -36.438 1 42.97 291 GLU A C 1
ATOM 2360 O O . GLU A 1 291 ? 34.125 -25.312 -36.156 1 42.97 291 GLU A O 1
ATOM 2365 N N . GLY A 1 292 ? 32.656 -23.891 -36.875 1 44.56 292 GLY A N 1
ATOM 2366 C CA . GLY A 1 292 ? 31.719 -24.812 -37.469 1 44.56 292 GLY A CA 1
ATOM 2367 C C . GLY A 1 292 ? 30.406 -24.875 -36.688 1 44.56 292 GLY A C 1
ATOM 2368 O O . GLY A 1 292 ? 29.484 -25.594 -37.094 1 44.56 292 GLY A O 1
ATOM 2369 N N . ASP A 1 293 ? 30.344 -24.328 -35.562 1 44.03 293 ASP A N 1
ATOM 2370 C CA . ASP A 1 293 ? 29.141 -24.531 -34.75 1 44.03 293 ASP A CA 1
ATOM 2371 C C . ASP A 1 293 ? 27.984 -23.688 -35.281 1 44.03 293 ASP A C 1
ATOM 2373 O O . ASP A 1 293 ? 28.188 -22.562 -35.75 1 44.03 293 ASP A O 1
ATOM 2377 N N . VAL A 1 294 ? 26.844 -24.266 -35.688 1 38.59 294 VAL A N 1
ATOM 2378 C CA . VAL A 1 294 ? 25.609 -23.641 -36.156 1 38.59 294 VAL A CA 1
ATOM 2379 C C . VAL A 1 294 ? 24.938 -22.891 -35 1 38.59 294 VAL A C 1
ATOM 2381 O O . VAL A 1 294 ? 24.609 -23.5 -34 1 38.59 294 VAL A O 1
ATOM 2384 N N . VAL A 1 295 ? 25.281 -21.688 -34.781 1 41.09 295 VAL A N 1
ATOM 2385 C CA . VAL A 1 295 ? 24.672 -20.891 -33.719 1 41.09 295 VAL A CA 1
ATOM 2386 C C . VAL A 1 295 ? 23.328 -20.359 -34.188 1 41.09 295 VAL A C 1
ATOM 2388 O O . VAL A 1 295 ? 23.172 -19.953 -35.344 1 41.09 295 VAL A O 1
ATOM 2391 N N . ARG A 1 296 ? 22.234 -20.75 -33.594 1 32.97 296 ARG A N 1
ATOM 2392 C CA . ARG A 1 296 ? 20.906 -20.203 -33.875 1 32.97 296 ARG A CA 1
ATOM 2393 C C . ARG A 1 296 ? 20.781 -18.781 -33.344 1 32.97 296 ARG A C 1
ATOM 2395 O O . ARG A 1 296 ? 21.078 -18.531 -32.188 1 32.97 296 ARG A O 1
ATOM 2402 N N . VAL A 1 297 ? 21.047 -17.812 -34.125 1 35.47 297 VAL A N 1
ATOM 2403 C CA . VAL A 1 297 ? 20.875 -16.391 -33.781 1 35.47 297 VAL A CA 1
ATOM 2404 C C . VAL A 1 297 ? 19.391 -16.078 -33.656 1 35.47 297 VAL A C 1
ATOM 2406 O O . VAL A 1 297 ? 18.594 -16.438 -34.531 1 35.47 297 VAL A O 1
ATOM 2409 N N . LYS A 1 298 ? 18.906 -15.922 -32.469 1 34.28 298 LYS A N 1
ATOM 2410 C CA . LYS A 1 298 ? 17.531 -15.461 -32.281 1 34.28 298 LYS A CA 1
ATOM 2411 C C . LYS A 1 298 ? 17.281 -14.164 -33.031 1 34.28 298 LYS A C 1
ATOM 2413 O O . LYS A 1 298 ? 18.047 -13.203 -32.906 1 34.28 298 LYS A O 1
ATOM 2418 N N . PRO A 1 299 ? 16.453 -14.172 -34.094 1 33.97 299 PRO A N 1
ATOM 2419 C CA . PRO A 1 299 ? 16.172 -12.953 -34.844 1 33.97 299 PRO A CA 1
ATOM 2420 C C . PRO A 1 299 ? 15.719 -11.789 -33.969 1 33.97 299 PRO A C 1
ATOM 2422 O O . PRO A 1 299 ? 15.203 -12.016 -32.875 1 33.97 299 PRO A O 1
ATOM 2425 N N . LYS A 1 300 ? 16.297 -10.688 -34.219 1 31.59 300 LYS A N 1
ATOM 2426 C CA . LYS A 1 300 ? 15.836 -9.438 -33.625 1 31.59 300 LYS A CA 1
ATOM 2427 C C . LYS A 1 300 ? 14.312 -9.383 -33.531 1 31.59 300 LYS A C 1
ATOM 2429 O O . LYS A 1 300 ? 13.625 -10.031 -34.344 1 31.59 300 LYS A O 1
ATOM 2434 N N . GLU A 1 301 ? 13.734 -8.828 -32.469 1 34.94 301 GLU A N 1
ATOM 2435 C CA . GLU A 1 301 ? 12.375 -8.734 -31.953 1 34.94 301 GLU A CA 1
ATOM 2436 C C . GLU A 1 301 ? 11.375 -8.391 -33.062 1 34.94 301 GLU A C 1
ATOM 2438 O O . GLU A 1 301 ? 10.164 -8.375 -32.812 1 34.94 301 GLU A O 1
ATOM 2443 N N . SER A 1 302 ? 11.766 -7.688 -34.125 1 34.5 302 SER A N 1
ATOM 2444 C CA . SER A 1 302 ? 10.555 -7.207 -34.812 1 34.5 302 SER A CA 1
ATOM 2445 C C . SER A 1 302 ? 9.68 -8.367 -35.281 1 34.5 302 SER A C 1
ATOM 2447 O O . SER A 1 302 ? 8.453 -8.289 -35.219 1 34.5 302 SER A O 1
ATOM 2449 N N . ASP A 1 303 ? 10.156 -9.172 -36.25 1 32.09 303 ASP A N 1
ATOM 2450 C CA . ASP A 1 303 ? 9.344 -10 -37.125 1 32.09 303 ASP A CA 1
ATOM 2451 C C . ASP A 1 303 ? 8.984 -11.328 -36.469 1 32.09 303 ASP A C 1
ATOM 2453 O O . ASP A 1 303 ? 9.867 -12.148 -36.188 1 32.09 303 ASP A O 1
ATOM 2457 N N . LYS A 1 304 ? 7.898 -11.328 -35.75 1 34.81 304 LYS A N 1
ATOM 2458 C CA . LYS A 1 304 ? 7.355 -12.492 -35.062 1 34.81 304 LYS A CA 1
ATOM 2459 C C . LYS A 1 304 ? 7.484 -13.75 -35.906 1 34.81 304 LYS A C 1
ATOM 2461 O O . LYS A 1 304 ? 7.086 -14.836 -35.469 1 34.81 304 LYS A O 1
ATOM 2466 N N . LYS A 1 305 ? 7.32 -13.57 -37.312 1 32.97 305 LYS A N 1
ATOM 2467 C CA . LYS A 1 305 ? 7.098 -14.828 -38 1 32.97 305 LYS A CA 1
ATOM 2468 C C . LYS A 1 305 ? 8.383 -15.633 -38.125 1 32.97 305 LYS A C 1
ATOM 2470 O O . LYS A 1 305 ? 9.406 -15.125 -38.562 1 32.97 305 LYS A O 1
ATOM 2475 N N . PHE A 1 306 ? 8.555 -16.484 -37.25 1 31.7 306 PHE A N 1
ATOM 2476 C CA . PHE A 1 306 ? 9.602 -17.5 -37.375 1 31.7 306 PHE A CA 1
ATOM 2477 C C . PHE A 1 306 ? 9.656 -18.047 -38.812 1 31.7 306 PHE A C 1
ATOM 2479 O O . PHE A 1 306 ? 8.766 -18.797 -39.219 1 31.7 306 PHE A O 1
ATOM 2486 N N . VAL A 1 307 ? 9.812 -17.047 -39.906 1 28.8 307 VAL A N 1
ATOM 2487 C CA . VAL A 1 307 ? 9.914 -17.703 -41.188 1 28.8 307 VAL A CA 1
ATOM 2488 C C . VAL A 1 307 ? 11.141 -18.609 -41.219 1 28.8 307 VAL A C 1
ATOM 2490 O O . VAL A 1 307 ? 12.188 -18.266 -40.656 1 28.8 307 VAL A O 1
ATOM 2493 N N . LYS A 1 308 ? 10.961 -19.922 -41.375 1 29.88 308 LYS A N 1
ATOM 2494 C CA . LYS A 1 308 ? 11.984 -20.922 -41.688 1 29.88 308 LYS A CA 1
ATOM 2495 C C . LYS A 1 308 ? 13.031 -20.359 -42.656 1 29.88 308 LYS A C 1
ATOM 2497 O O . LYS A 1 308 ? 12.742 -20.156 -43.844 1 29.88 308 LYS A O 1
ATOM 2502 N N . ALA A 1 309 ? 13.555 -19.125 -42.312 1 29.03 309 ALA A N 1
ATOM 2503 C CA . ALA A 1 309 ? 14.508 -18.672 -43.312 1 29.03 309 ALA A CA 1
ATOM 2504 C C . ALA A 1 309 ? 15.578 -19.719 -43.594 1 29.03 309 ALA A C 1
ATOM 2506 O O . ALA A 1 309 ? 16.062 -20.375 -42.656 1 29.03 309 ALA A O 1
ATOM 2507 N N . LYS A 1 310 ? 15.562 -20.312 -44.781 1 29.28 310 LYS A N 1
ATOM 2508 C CA . LYS A 1 310 ? 16.594 -21.109 -45.438 1 29.28 310 LYS A CA 1
ATOM 2509 C C . LYS A 1 310 ? 17.984 -20.578 -45.094 1 29.28 310 LYS A C 1
ATOM 2511 O O . LYS A 1 310 ? 18.25 -19.375 -45.219 1 29.28 310 LYS A O 1
ATOM 2516 N N . GLN A 1 311 ? 18.672 -21.328 -44.25 1 27.73 311 GLN A N 1
ATOM 2517 C CA . GLN A 1 311 ? 20.031 -21.156 -43.75 1 27.73 311 GLN A CA 1
ATOM 2518 C C . GLN A 1 311 ? 21.031 -20.906 -44.875 1 27.73 311 GLN A C 1
ATOM 2520 O O . GLN A 1 311 ? 21.281 -21.797 -45.688 1 27.73 311 GLN A O 1
ATOM 2525 N N . PRO A 1 312 ? 20.984 -19.703 -45.625 1 28.11 312 PRO A N 1
ATOM 2526 C CA . PRO A 1 312 ? 22.156 -19.703 -46.5 1 28.11 312 PRO A CA 1
ATOM 2527 C C . PRO A 1 312 ? 23.469 -19.938 -45.719 1 28.11 312 PRO A C 1
ATOM 2529 O O . PRO A 1 312 ? 23.562 -19.594 -44.562 1 28.11 312 PRO A O 1
ATOM 2532 N N . GLN A 1 313 ? 24.25 -21.031 -46.062 1 26.97 313 GLN A N 1
ATOM 2533 C CA . GLN A 1 313 ? 25.547 -21.547 -45.625 1 26.97 313 GLN A CA 1
ATOM 2534 C C . GLN A 1 313 ? 26.594 -20.438 -45.594 1 26.97 313 GLN A C 1
ATOM 2536 O O . GLN A 1 313 ? 27.328 -20.25 -46.562 1 26.97 313 GLN A O 1
ATOM 2541 N N . TYR A 1 314 ? 26.266 -19.172 -45.344 1 25.3 314 TYR A N 1
ATOM 2542 C CA . TYR A 1 314 ? 27.359 -18.219 -45.531 1 25.3 314 TYR A CA 1
ATOM 2543 C C . TYR A 1 314 ? 28.484 -18.453 -44.531 1 25.3 314 TYR A C 1
ATOM 2545 O O . TYR A 1 314 ? 28.234 -18.656 -43.344 1 25.3 314 TYR A O 1
ATOM 2553 N N . SER A 1 315 ? 29.656 -19.094 -44.938 1 25.66 315 SER A N 1
ATOM 2554 C CA . SER A 1 315 ? 30.953 -19.406 -44.344 1 25.66 315 SER A CA 1
ATOM 2555 C C . SER A 1 315 ? 31.609 -18.156 -43.781 1 25.66 315 SER A C 1
ATOM 2557 O O . SER A 1 315 ? 32.469 -17.547 -44.438 1 25.66 315 SER A O 1
ATOM 2559 N N . THR A 1 316 ? 30.938 -17.188 -43.25 1 26.72 316 THR A N 1
ATOM 2560 C CA . THR A 1 316 ? 31.719 -15.992 -42.906 1 26.72 316 THR A CA 1
ATOM 2561 C C . THR A 1 316 ? 32.781 -16.312 -41.875 1 26.72 316 THR A C 1
ATOM 2563 O O . THR A 1 316 ? 32.5 -16.938 -40.844 1 26.72 316 THR A O 1
ATOM 2566 N N . ARG A 1 317 ? 34.031 -16.469 -42.281 1 24.5 317 ARG A N 1
ATOM 2567 C CA . ARG A 1 317 ? 35.281 -16.641 -41.562 1 24.5 317 ARG A CA 1
ATOM 2568 C C . ARG A 1 317 ? 35.469 -15.555 -40.5 1 24.5 317 ARG A C 1
ATOM 2570 O O . ARG A 1 317 ? 35.406 -14.359 -40.812 1 24.5 317 ARG A O 1
ATOM 2577 N N . PHE A 1 318 ? 34.875 -15.781 -39.344 1 27.28 318 PHE A N 1
ATOM 2578 C CA . PHE A 1 318 ? 35.031 -14.914 -38.188 1 27.28 318 PHE A CA 1
ATOM 2579 C C . PHE A 1 318 ? 36.5 -14.797 -37.812 1 27.28 318 PHE A C 1
ATOM 2581 O O . PHE A 1 318 ? 37.188 -15.797 -37.562 1 27.28 318 PHE A O 1
ATOM 2588 N N . ALA A 1 319 ? 37.188 -13.93 -38.469 1 27.08 319 ALA A N 1
ATOM 2589 C CA . ALA A 1 319 ? 38.594 -13.695 -38.094 1 27.08 319 ALA A CA 1
ATOM 2590 C C . ALA A 1 319 ? 38.656 -13.312 -36.594 1 27.08 319 ALA A C 1
ATOM 2592 O O . ALA A 1 319 ? 37.844 -12.555 -36.094 1 27.08 319 ALA A O 1
ATOM 2593 N N . SER A 1 320 ? 39.281 -14.125 -35.75 1 28.34 320 SER A N 1
ATOM 2594 C CA . SER A 1 320 ? 39.625 -14.18 -34.312 1 28.34 320 SER A CA 1
ATOM 2595 C C . SER A 1 320 ? 40.312 -12.898 -33.875 1 28.34 320 SER A C 1
ATOM 2597 O O . SER A 1 320 ? 41.406 -12.93 -33.344 1 28.34 320 SER A O 1
ATOM 2599 N N . LYS A 1 321 ? 40.094 -11.656 -34.406 1 27.44 321 LYS A N 1
ATOM 2600 C CA . LYS A 1 321 ? 41.062 -10.727 -33.812 1 27.44 321 LYS A CA 1
ATOM 2601 C C . LYS A 1 321 ? 41 -10.773 -32.312 1 27.44 321 LYS A C 1
ATOM 2603 O O . LYS A 1 321 ? 40.031 -11.312 -31.719 1 27.44 321 LYS A O 1
ATOM 2608 N N . SER A 1 322 ? 41.594 -9.586 -31.641 1 28.45 322 SER A N 1
ATOM 2609 C CA . SER A 1 322 ? 42.094 -9.477 -30.266 1 28.45 322 SER A CA 1
ATOM 2610 C C . SER A 1 322 ? 40.969 -9.703 -29.25 1 28.45 322 SER A C 1
ATOM 2612 O O . SER A 1 322 ? 39.812 -9.383 -29.516 1 28.45 322 SER A O 1
ATOM 2614 N N . ALA A 1 323 ? 41.219 -10.625 -28.328 1 29.27 323 ALA A N 1
ATOM 2615 C CA . ALA A 1 323 ? 40.531 -11.18 -27.156 1 29.27 323 ALA A CA 1
ATOM 2616 C C . ALA A 1 323 ? 39.875 -10.07 -26.344 1 29.27 323 ALA A C 1
ATOM 2618 O O . ALA A 1 323 ? 40.344 -9.695 -25.281 1 29.27 323 ALA A O 1
ATOM 2619 N N . ALA A 1 324 ? 39.656 -8.891 -26.859 1 27.11 324 ALA A N 1
ATOM 2620 C CA . ALA A 1 324 ? 39.156 -7.992 -25.828 1 27.11 324 ALA A CA 1
ATOM 2621 C C . ALA A 1 324 ? 37.906 -8.578 -25.172 1 27.11 324 ALA A C 1
ATOM 2623 O O . ALA A 1 324 ? 37.312 -9.523 -25.688 1 27.11 324 ALA A O 1
ATOM 2624 N N . SER A 1 325 ? 37.125 -7.645 -24.234 1 29.48 325 SER A N 1
ATOM 2625 C CA . SER A 1 325 ? 36.125 -8.062 -23.25 1 29.48 325 SER A CA 1
ATOM 2626 C C . SER A 1 325 ? 35.031 -8.875 -23.891 1 29.48 325 SER A C 1
ATOM 2628 O O . SER A 1 325 ? 34.625 -8.617 -25.031 1 29.48 325 SER A O 1
ATOM 2630 N N . THR A 1 326 ? 34.75 -10.07 -23.375 1 31.27 326 THR A N 1
ATOM 2631 C CA . THR A 1 326 ? 34.156 -11.336 -23.797 1 31.27 326 THR A CA 1
ATOM 2632 C C . THR A 1 326 ? 32.812 -11.102 -24.438 1 31.27 326 THR A C 1
ATOM 2634 O O . THR A 1 326 ? 32.219 -12.008 -25.047 1 31.27 326 THR A O 1
ATOM 2637 N N . LYS A 1 327 ? 31.938 -10.273 -23.812 1 32.53 327 LYS A N 1
ATOM 2638 C CA . LYS A 1 327 ? 30.547 -10.68 -23.938 1 32.53 327 LYS A CA 1
ATOM 2639 C C . LYS A 1 327 ? 30.016 -10.414 -25.344 1 32.53 327 LYS A C 1
ATOM 2641 O O . LYS A 1 327 ? 29.109 -11.094 -25.812 1 32.53 327 LYS A O 1
ATOM 2646 N N . SER A 1 328 ? 30.125 -9.164 -25.859 1 30.73 328 SER A N 1
ATOM 2647 C CA . SER A 1 328 ? 29.297 -8.734 -26.984 1 30.73 328 SER A CA 1
ATOM 2648 C C . SER A 1 328 ? 30 -9.008 -28.312 1 30.73 328 SER A C 1
ATOM 2650 O O . SER A 1 328 ? 31.188 -8.742 -28.453 1 30.73 328 SER A O 1
ATOM 2652 N N . TYR A 1 329 ? 29.672 -10.109 -28.922 1 30.42 329 TYR A N 1
ATOM 2653 C CA . TYR A 1 329 ? 30.234 -10.273 -30.25 1 30.42 329 TYR A CA 1
ATOM 2654 C C . TYR A 1 329 ? 29.547 -9.344 -31.25 1 30.42 329 TYR A C 1
ATOM 2656 O O . TYR A 1 329 ? 28.328 -9.18 -31.219 1 30.42 329 TYR A O 1
ATOM 2664 N N . THR A 1 330 ? 30.141 -8.148 -31.562 1 31.42 330 THR A N 1
ATOM 2665 C CA . THR A 1 330 ? 29.641 -7.246 -32.594 1 31.42 330 THR A CA 1
ATOM 2666 C C . THR A 1 330 ? 29.797 -7.863 -33.969 1 31.42 330 THR A C 1
ATOM 2668 O O . THR A 1 330 ? 30.875 -8.344 -34.312 1 31.42 330 THR A O 1
ATOM 2671 N N . TYR A 1 331 ? 28.734 -8.406 -34.594 1 32.88 331 TYR A N 1
ATOM 2672 C CA . TYR A 1 331 ? 28.672 -8.969 -35.938 1 32.88 331 TYR A CA 1
ATOM 2673 C C . TYR A 1 331 ? 28.812 -7.875 -37 1 32.88 331 TYR A C 1
ATOM 2675 O O . TYR A 1 331 ? 28.188 -6.812 -36.875 1 32.88 331 TYR A O 1
ATOM 2683 N N . GLU A 1 332 ? 30.031 -7.566 -37.375 1 29.53 332 GLU A N 1
ATOM 2684 C CA . GLU A 1 332 ? 30.203 -6.652 -38.5 1 29.53 332 GLU A CA 1
ATOM 2685 C C . GLU A 1 332 ? 29.812 -7.309 -39.812 1 29.53 332 GLU A C 1
ATOM 2687 O O . GLU A 1 332 ? 30.375 -8.336 -40.188 1 29.53 332 GLU A O 1
ATOM 2692 N N . SER A 1 333 ? 28.484 -7.367 -40.219 1 31.75 333 SER A N 1
ATOM 2693 C CA . SER A 1 333 ? 27.969 -7.797 -41.531 1 31.75 333 SER A CA 1
ATOM 2694 C C . SER A 1 333 ? 28.656 -7.047 -42.656 1 31.75 333 SER A C 1
ATOM 2696 O O . SER A 1 333 ? 28.609 -5.816 -42.719 1 31.75 333 SER A O 1
ATOM 2698 N N . SER A 1 334 ? 29.906 -7.371 -42.938 1 29.33 334 SER A N 1
ATOM 2699 C CA . SER A 1 334 ? 30.438 -6.785 -44.156 1 29.33 334 SER A CA 1
ATOM 2700 C C . SER A 1 334 ? 29.625 -7.199 -45.375 1 29.33 334 SER A C 1
ATOM 2702 O O . SER A 1 334 ? 29.312 -8.383 -45.531 1 29.33 334 SER A O 1
ATOM 2704 N N . PRO A 1 335 ? 28.859 -6.297 -46.031 1 31.91 335 PRO A N 1
ATOM 27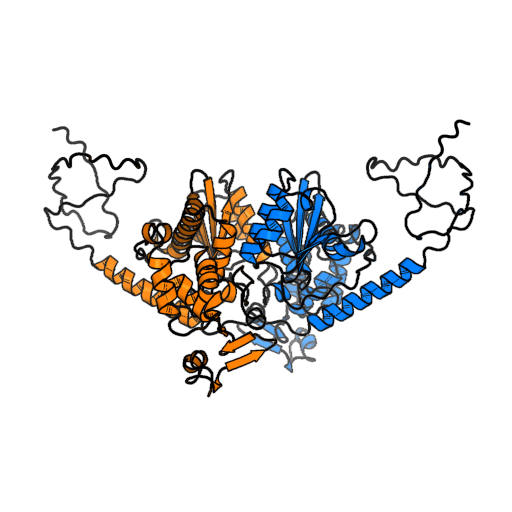05 C CA . PRO A 1 335 ? 28.062 -6.395 -47.281 1 31.91 335 PRO A CA 1
ATOM 2706 C C . PRO A 1 335 ? 28.828 -7.051 -48.406 1 31.91 335 PRO A C 1
ATOM 2708 O O . PRO A 1 335 ? 28.391 -6.98 -49.562 1 31.91 335 PRO A O 1
ATOM 2711 N N . SER A 1 336 ? 29.734 -7.996 -48.188 1 26.12 336 SER A N 1
ATOM 2712 C CA . SER A 1 336 ? 30.391 -8.367 -49.438 1 26.12 336 SER A CA 1
ATOM 2713 C C . SER A 1 336 ? 29.406 -9.047 -50.406 1 26.12 336 SER A C 1
ATOM 2715 O O . SER A 1 336 ? 28.766 -10.031 -50.031 1 26.12 336 SER A O 1
ATOM 2717 N N . ILE A 1 337 ? 28.812 -8.281 -51.375 1 28.69 337 ILE A N 1
ATOM 2718 C CA . ILE A 1 337 ? 28.109 -8.539 -52.625 1 28.69 337 ILE A CA 1
ATOM 2719 C C . ILE A 1 337 ? 28.875 -9.586 -53.438 1 28.69 337 ILE A C 1
ATOM 2721 O O . ILE A 1 337 ? 30.016 -9.344 -53.844 1 28.69 337 ILE A O 1
ATOM 2725 N N . CYS A 1 338 ? 28.875 -10.852 -53 1 22.44 338 CYS A N 1
ATOM 2726 C CA . CYS A 1 338 ? 29.141 -11.719 -54.125 1 22.44 338 CYS A CA 1
ATOM 2727 C C . CYS A 1 338 ? 27.891 -11.883 -55 1 22.44 338 CYS A C 1
ATOM 2729 O O . CYS A 1 338 ? 26.781 -11.938 -54.469 1 22.44 338 CYS A O 1
ATOM 2731 N N . MET B 1 1 ? 35.094 22.766 32.656 1 27.03 1 MET B N 1
ATOM 2732 C CA . MET B 1 1 ? 33.969 23.672 32.5 1 27.03 1 MET B CA 1
ATOM 2733 C C . MET B 1 1 ? 33.125 23.266 31.297 1 27.03 1 MET B C 1
ATOM 2735 O O . MET B 1 1 ? 33.625 23.25 30.156 1 27.03 1 MET B O 1
ATOM 2739 N N . ILE B 1 2 ? 32.188 22.438 31.438 1 34.75 2 ILE B N 1
ATOM 2740 C CA . ILE B 1 2 ? 31.359 21.922 30.359 1 34.75 2 ILE B CA 1
ATOM 2741 C C . ILE B 1 2 ? 30.766 23.062 29.547 1 34.75 2 ILE B C 1
ATOM 2743 O O . ILE B 1 2 ? 30.266 24.047 30.125 1 34.75 2 ILE B O 1
ATOM 2747 N N . LYS B 1 3 ? 31.141 23.203 28.281 1 41.19 3 LYS B N 1
ATOM 2748 C CA . LYS B 1 3 ? 30.688 24.359 27.5 1 41.19 3 LYS B CA 1
ATOM 2749 C C . LYS B 1 3 ? 29.234 24.672 27.781 1 41.19 3 LYS B C 1
ATOM 2751 O O . LYS B 1 3 ? 28.391 23.766 27.859 1 41.19 3 LYS B O 1
ATOM 2756 N N . PRO B 1 4 ? 28.906 25.797 28.359 1 42.66 4 PRO B N 1
ATOM 2757 C CA . PRO B 1 4 ? 27.578 26.297 28.719 1 42.66 4 PRO B CA 1
ATOM 2758 C C . PRO B 1 4 ? 26.484 25.828 27.766 1 42.66 4 PRO B C 1
ATOM 2760 O O . PRO B 1 4 ? 25.328 25.641 28.172 1 42.66 4 PRO B O 1
ATOM 2763 N N . GLN B 1 5 ? 26.719 25.859 26.594 1 44.66 5 GLN B N 1
ATOM 2764 C CA . GLN B 1 5 ? 25.719 25.516 25.578 1 44.66 5 GLN B CA 1
ATOM 2765 C C . GLN B 1 5 ? 25.203 24.094 25.781 1 44.66 5 GLN B C 1
ATOM 2767 O O . GLN B 1 5 ? 24.109 23.75 25.328 1 44.66 5 GLN B O 1
ATOM 2772 N N . LEU B 1 6 ? 25.953 23.312 26.438 1 48.41 6 LEU B N 1
ATOM 2773 C CA . LEU B 1 6 ? 25.594 21.938 26.75 1 48.41 6 LEU B CA 1
ATOM 2774 C C . LEU B 1 6 ? 24.828 21.859 28.062 1 48.41 6 LEU B C 1
ATOM 2776 O O . LEU B 1 6 ? 24.438 20.766 28.484 1 48.41 6 LEU B O 1
ATOM 2780 N N . GLN B 1 7 ? 24.781 23.031 28.719 1 49.12 7 GLN B N 1
ATOM 2781 C CA . GLN B 1 7 ? 24.109 23.016 30.016 1 49.12 7 GLN B CA 1
ATOM 2782 C C . GLN B 1 7 ? 22.656 22.547 29.875 1 49.12 7 GLN B C 1
ATOM 2784 O O . GLN B 1 7 ? 22.141 21.875 30.766 1 49.12 7 GLN B O 1
ATOM 2789 N N . CYS B 1 8 ? 22.094 22.984 28.781 1 51.19 8 CYS B N 1
ATOM 2790 C CA . CYS B 1 8 ? 20.672 22.688 28.625 1 51.19 8 CYS B CA 1
ATOM 2791 C C . CYS B 1 8 ? 20.422 21.188 28.516 1 51.19 8 CYS B C 1
ATOM 2793 O O . CYS B 1 8 ? 19.297 20.734 28.719 1 51.19 8 CYS B O 1
ATOM 2795 N N . TYR B 1 9 ? 21.516 20.531 28.297 1 56.12 9 TYR B N 1
ATOM 2796 C CA . TYR B 1 9 ? 21.344 19.078 28.125 1 56.12 9 TYR B CA 1
ATOM 2797 C C . TYR B 1 9 ? 21.641 18.344 29.422 1 56.12 9 TYR B C 1
ATOM 2799 O O . TYR B 1 9 ? 21.516 17.125 29.484 1 56.12 9 TYR B O 1
ATOM 2807 N N . TYR B 1 10 ? 22.031 19.078 30.484 1 53.03 10 TYR B N 1
ATOM 2808 C CA . TYR B 1 10 ? 22.516 18.469 31.719 1 53.03 10 TYR B CA 1
ATOM 2809 C C . TYR B 1 10 ? 21.391 17.688 32.406 1 53.03 10 TYR B C 1
ATOM 2811 O O . TYR B 1 10 ? 21.641 16.641 33 1 53.03 10 TYR B O 1
ATOM 2819 N N . SER B 1 11 ? 20.203 18.219 32.312 1 55.28 11 SER B N 1
ATOM 2820 C CA . SER B 1 11 ? 19.125 17.609 33.062 1 55.28 11 SER B CA 1
ATOM 2821 C C . SER B 1 11 ? 18.797 16.219 32.562 1 55.28 11 SER B C 1
ATOM 2823 O O . SER B 1 11 ? 18.266 15.383 33.281 1 55.28 11 SER B O 1
ATOM 2825 N N . PHE B 1 12 ? 19.141 15.984 31.297 1 62.78 12 PHE B N 1
ATOM 2826 C CA . PHE B 1 12 ? 18.797 14.672 30.766 1 62.78 12 PHE B CA 1
ATOM 2827 C C . PHE B 1 12 ? 20.016 13.992 30.156 1 62.78 12 PHE B C 1
ATOM 2829 O O . PHE B 1 12 ? 19.891 13.172 29.25 1 62.78 12 PHE B O 1
ATOM 2836 N N . ARG B 1 13 ? 21.141 14.336 30.656 1 61.91 13 ARG B N 1
ATOM 2837 C CA . ARG B 1 13 ? 22.422 13.836 30.141 1 61.91 13 ARG B CA 1
ATOM 2838 C C . ARG B 1 13 ? 22.469 12.312 30.188 1 61.91 13 ARG B C 1
ATOM 2840 O O . ARG B 1 13 ? 23.094 11.688 29.344 1 61.91 13 ARG B O 1
ATOM 2847 N N . GLU B 1 14 ? 21.75 11.797 31.094 1 63.75 14 GLU B N 1
ATOM 2848 C CA . GLU B 1 14 ? 21.79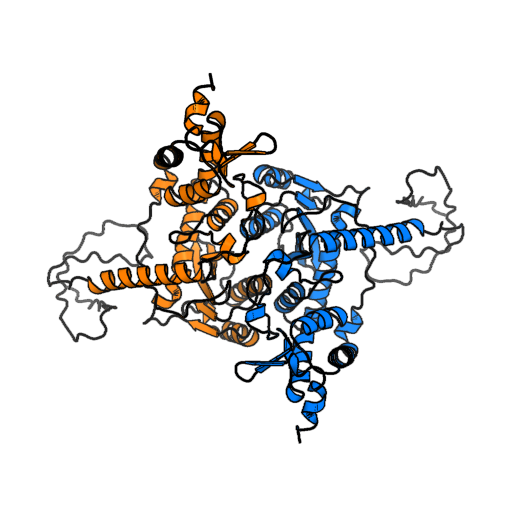7 10.344 31.25 1 63.75 14 GLU B CA 1
ATOM 2849 C C . GLU B 1 14 ? 21 9.648 30.141 1 63.75 14 GLU B C 1
ATOM 2851 O O . GLU B 1 14 ? 21.234 8.469 29.859 1 63.75 14 GLU B O 1
ATOM 2856 N N . GLU B 1 15 ? 20.25 10.453 29.469 1 72.25 15 GLU B N 1
ATOM 2857 C CA . GLU B 1 15 ? 19.391 9.844 28.453 1 72.25 15 GLU B CA 1
ATOM 2858 C C . GLU B 1 15 ? 19.984 10.023 27.062 1 72.25 15 GLU B C 1
ATOM 2860 O O . GLU B 1 15 ? 19.406 9.531 26.078 1 72.25 15 GLU B O 1
ATOM 2865 N N . LEU B 1 16 ? 21.156 10.695 27.078 1 77.69 16 LEU B N 1
ATOM 2866 C CA . LEU B 1 16 ? 21.734 11.008 25.766 1 77.69 16 LEU B CA 1
ATOM 2867 C C . LEU B 1 16 ? 22.719 9.93 25.344 1 77.69 16 LEU B C 1
ATOM 2869 O O . LEU B 1 16 ? 23.484 9.414 26.156 1 77.69 16 LEU B O 1
ATOM 2873 N N . THR B 1 17 ? 22.609 9.445 24.109 1 76.38 17 THR B N 1
ATOM 2874 C CA . THR B 1 17 ? 23.547 8.5 23.5 1 76.38 17 THR B CA 1
ATOM 2875 C C . THR B 1 17 ? 24.172 9.086 22.25 1 76.38 17 THR B C 1
ATOM 2877 O O . THR B 1 17 ? 23.562 9.906 21.562 1 76.38 17 THR B O 1
ATOM 2880 N N . LEU B 1 18 ? 25.453 8.828 22.094 1 75.31 18 LEU B N 1
ATOM 2881 C CA . LEU B 1 18 ? 26.172 9.266 20.906 1 75.31 18 LEU B CA 1
ATOM 2882 C C . LEU B 1 18 ? 26.422 8.094 19.969 1 75.31 18 LEU B C 1
ATOM 2884 O O . LEU B 1 18 ? 26.922 7.051 20.391 1 75.31 18 LEU B O 1
ATOM 2888 N N . TYR B 1 19 ? 25.953 8.203 18.734 1 73.31 19 TYR B N 1
ATOM 2889 C CA . TYR B 1 19 ? 26.172 7.184 17.719 1 73.31 19 TYR B CA 1
ATOM 2890 C C . TYR B 1 19 ? 26.609 7.812 16.406 1 73.31 19 TYR B C 1
ATOM 2892 O O . TYR B 1 19 ? 25.859 8.578 15.797 1 73.31 19 TYR B O 1
ATOM 2900 N N . ASN B 1 20 ? 27.766 7.559 15.953 1 73.12 20 ASN B N 1
ATOM 2901 C CA . ASN B 1 20 ? 28.312 8.062 14.703 1 73.12 20 ASN B CA 1
ATOM 2902 C C . ASN B 1 20 ? 28.25 9.578 14.633 1 73.12 20 ASN B C 1
ATOM 2904 O O . ASN B 1 20 ? 27.797 10.141 13.633 1 73.12 20 ASN B O 1
ATOM 2908 N N . GLY B 1 21 ? 28.453 10.258 15.711 1 73.75 21 GLY B N 1
ATOM 2909 C CA . GLY B 1 21 ? 28.547 11.703 15.742 1 73.75 21 GLY B CA 1
ATOM 2910 C C . GLY B 1 21 ? 27.188 12.383 15.914 1 73.75 21 GLY B C 1
ATOM 2911 O O . GLY B 1 21 ? 27.109 13.609 15.906 1 73.75 21 GLY B O 1
ATOM 2912 N N . VAL B 1 22 ? 26.234 11.492 16.062 1 80.69 22 VAL B N 1
ATOM 2913 C CA . VAL B 1 22 ? 24.891 12.039 16.234 1 80.69 22 VAL B CA 1
ATOM 2914 C C . VAL B 1 22 ? 24.422 11.766 17.656 1 80.69 22 VAL B C 1
ATOM 2916 O O . VAL B 1 22 ? 24.578 10.664 18.188 1 80.69 22 VAL B O 1
ATOM 2919 N N . VAL B 1 23 ? 23.875 12.797 18.344 1 82.94 23 VAL B N 1
ATOM 2920 C CA . VAL B 1 23 ? 23.391 12.664 19.719 1 82.94 23 VAL B CA 1
ATOM 2921 C C . VAL B 1 23 ? 21.906 12.305 19.703 1 82.94 23 VAL B C 1
ATOM 2923 O O . VAL B 1 23 ? 21.109 12.891 18.953 1 82.94 23 VAL B O 1
ATOM 2926 N N . PHE B 1 24 ? 21.578 11.312 20.516 1 84.38 24 PHE B N 1
ATOM 2927 C CA . PHE B 1 24 ? 20.188 10.852 20.578 1 84.38 24 PHE B CA 1
ATOM 2928 C C . PHE B 1 24 ? 19.641 10.992 22 1 84.38 24 PHE B C 1
ATOM 2930 O O . PHE B 1 24 ? 20.375 10.797 22.969 1 84.38 24 PHE B O 1
ATOM 2937 N N . LYS B 1 25 ? 18.5 11.414 22.094 1 84.5 25 LYS B N 1
ATOM 2938 C CA . LYS B 1 25 ? 17.688 11.242 23.297 1 84.5 25 LYS B CA 1
ATOM 2939 C C . LYS B 1 25 ? 16.641 10.141 23.094 1 84.5 25 LYS B C 1
ATOM 2941 O O . LYS B 1 25 ? 15.57 10.391 22.531 1 84.5 25 LYS B O 1
ATOM 2946 N N . GLY B 1 26 ? 16.906 8.969 23.547 1 79.19 26 GLY B N 1
ATOM 2947 C CA . GLY B 1 26 ? 16.125 7.832 23.078 1 79.19 26 GLY B CA 1
ATOM 2948 C C . GLY B 1 26 ? 16.312 7.555 21.594 1 79.19 26 GLY B C 1
ATOM 2949 O O . GLY B 1 26 ? 17.438 7.383 21.125 1 79.19 26 GLY B O 1
ATOM 2950 N N . GLU B 1 27 ? 15.227 7.547 20.953 1 83.25 27 GLU B N 1
ATOM 2951 C CA . GLU B 1 27 ? 15.305 7.328 19.516 1 83.25 27 GLU B CA 1
ATOM 2952 C C . GLU B 1 27 ? 15.242 8.648 18.75 1 83.25 27 GLU B C 1
ATOM 2954 O O . GLU B 1 27 ? 15.328 8.664 17.516 1 83.25 27 GLU B O 1
ATOM 2959 N N . ARG B 1 28 ? 15.156 9.75 19.516 1 86.12 28 ARG B N 1
ATOM 2960 C CA . ARG B 1 28 ? 15.047 11.07 18.906 1 86.12 28 ARG B CA 1
ATOM 2961 C C . ARG B 1 28 ? 16.422 11.68 18.656 1 86.12 28 ARG B C 1
ATOM 2963 O O . ARG B 1 28 ? 17.312 11.555 19.5 1 86.12 28 ARG B O 1
ATOM 2970 N N . ILE B 1 29 ? 16.547 12.32 17.578 1 86.94 29 ILE B N 1
ATOM 2971 C CA . ILE B 1 29 ? 17.781 13.016 17.266 1 86.94 29 ILE B CA 1
ATOM 2972 C C . ILE B 1 29 ? 17.828 14.359 17.984 1 86.94 29 ILE B C 1
ATOM 2974 O O . ILE B 1 29 ? 16.859 15.125 17.938 1 86.94 29 ILE B O 1
ATOM 2978 N N . VAL B 1 30 ? 18.891 14.586 18.703 1 87.56 30 VAL B N 1
ATOM 2979 C CA . VAL B 1 30 ? 19.078 15.898 19.312 1 87.56 30 VAL B CA 1
ATOM 2980 C C . VAL B 1 30 ? 19.641 16.875 18.281 1 87.56 30 VAL B C 1
ATOM 2982 O O . VAL B 1 30 ? 20.766 16.703 17.812 1 87.56 30 VAL B O 1
ATOM 2985 N N . ILE B 1 31 ? 18.875 17.891 17.969 1 89.38 31 ILE B N 1
ATOM 2986 C CA . ILE B 1 31 ? 19.234 18.781 16.875 1 89.38 31 ILE B CA 1
ATOM 2987 C C . ILE B 1 31 ? 20.031 19.969 17.422 1 89.38 31 ILE B C 1
ATOM 2989 O O . ILE B 1 31 ? 19.562 20.688 18.297 1 89.38 31 ILE B O 1
ATOM 2993 N N . PRO B 1 32 ? 21.203 20.188 16.922 1 84.56 32 PRO B N 1
ATOM 2994 C CA . PRO B 1 32 ? 21.969 21.359 17.328 1 84.56 32 PRO B CA 1
ATOM 2995 C C . PRO B 1 32 ? 21.312 22.672 16.922 1 84.56 32 PRO B C 1
ATOM 2997 O O . PRO B 1 32 ? 20.516 22.703 15.992 1 84.56 32 PRO B O 1
ATOM 3000 N N . ALA B 1 33 ? 21.672 23.688 17.594 1 86.75 33 ALA B N 1
ATOM 3001 C CA . ALA B 1 33 ? 21.062 25 17.406 1 86.75 33 ALA B CA 1
ATOM 3002 C C . ALA B 1 33 ? 21.172 25.453 15.953 1 86.75 33 ALA B C 1
ATOM 3004 O O . ALA B 1 33 ? 20.219 26 15.391 1 86.75 33 ALA B O 1
ATOM 3005 N N . ALA B 1 34 ? 22.234 25.125 15.336 1 86.75 34 ALA B N 1
ATOM 3006 C CA . ALA B 1 34 ? 22.516 25.609 13.992 1 86.75 34 ALA B CA 1
ATOM 3007 C C . ALA B 1 34 ? 21.594 24.969 12.961 1 86.75 34 ALA B C 1
ATOM 3009 O O . ALA B 1 34 ? 21.375 25.516 11.883 1 86.75 34 ALA B O 1
ATOM 3010 N N . LEU B 1 35 ? 20.984 23.781 13.289 1 89.12 35 LEU B N 1
ATOM 3011 C CA . LEU B 1 35 ? 20.219 23.016 12.305 1 89.12 35 LEU B CA 1
ATOM 3012 C C . LEU B 1 35 ? 18.719 23.109 12.609 1 89.12 35 LEU B C 1
ATOM 3014 O O . LEU B 1 35 ? 17.891 22.609 11.844 1 89.12 35 LEU B O 1
ATOM 3018 N N . ARG B 1 36 ? 18.375 23.766 13.664 1 88.81 36 ARG B N 1
ATOM 3019 C CA . ARG B 1 36 ? 17 23.719 14.148 1 88.81 36 ARG B CA 1
ATOM 3020 C C . ARG B 1 36 ? 16.062 24.406 13.172 1 88.81 36 ARG B C 1
ATOM 3022 O O . ARG B 1 36 ? 14.984 23.891 12.867 1 88.81 36 ARG B O 1
ATOM 3029 N N . ASN B 1 37 ? 16.469 25.516 12.609 1 89.56 37 ASN B N 1
ATOM 3030 C CA . ASN B 1 37 ? 15.625 26.219 11.641 1 89.56 37 ASN B CA 1
ATOM 3031 C C . ASN B 1 37 ? 15.422 25.391 10.375 1 89.56 37 ASN B C 1
ATOM 3033 O O . ASN B 1 37 ? 14.328 25.391 9.805 1 89.56 37 ASN B O 1
ATOM 3037 N N . THR B 1 38 ? 16.406 24.75 10.016 1 88 38 THR B N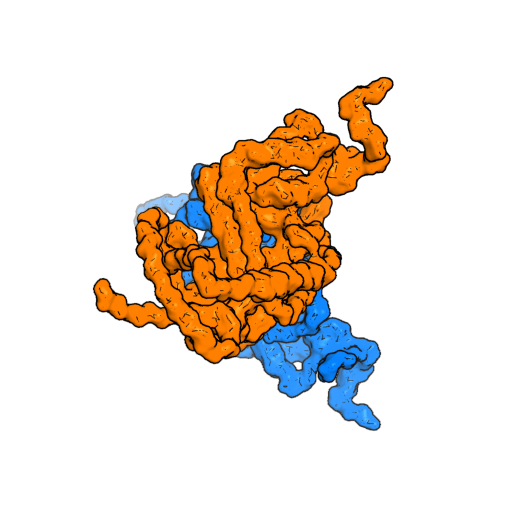 1
ATOM 3038 C CA . THR B 1 38 ? 16.328 23.875 8.844 1 88 38 THR B CA 1
ATOM 3039 C C . THR B 1 38 ? 15.336 22.734 9.086 1 88 38 THR B C 1
ATOM 3041 O O . THR B 1 38 ? 14.523 22.422 8.219 1 88 38 THR B O 1
ATOM 3044 N N . MET B 1 39 ? 15.406 22.156 10.211 1 89.88 39 MET B N 1
ATOM 3045 C CA . MET B 1 39 ? 14.516 21.047 10.547 1 89.88 39 MET B CA 1
ATOM 3046 C C . MET B 1 39 ? 13.07 21.516 10.633 1 89.88 39 MET B C 1
ATOM 3048 O O . MET B 1 39 ? 12.156 20.812 10.188 1 89.88 39 MET B O 1
ATOM 3052 N N . ILE B 1 40 ? 12.898 22.703 11.211 1 91.12 40 ILE B N 1
ATOM 3053 C CA . ILE B 1 40 ? 11.555 23.266 11.328 1 91.12 40 ILE B CA 1
ATOM 3054 C C . ILE B 1 40 ? 10.977 23.516 9.938 1 91.12 40 ILE B C 1
ATOM 3056 O O . ILE B 1 40 ? 9.797 23.234 9.688 1 91.12 40 ILE B O 1
ATOM 3060 N N . SER B 1 41 ? 11.805 23.969 9.07 1 89.31 41 SER B N 1
ATOM 3061 C CA . SER B 1 41 ? 11.375 24.219 7.699 1 89.31 41 SER B CA 1
ATOM 3062 C C . SER B 1 41 ? 10.961 22.922 7.012 1 89.31 41 SER B C 1
ATOM 3064 O O . SER B 1 41 ? 9.953 22.875 6.301 1 89.31 41 SER B O 1
ATOM 3066 N N . LYS B 1 42 ? 11.688 21.891 7.242 1 88.31 42 LYS B N 1
ATOM 3067 C CA . LYS B 1 42 ? 11.352 20.594 6.668 1 88.31 42 LYS B CA 1
ATOM 3068 C C . LYS B 1 42 ? 10.039 20.062 7.234 1 88.31 42 LYS B C 1
ATOM 3070 O O . LYS B 1 42 ? 9.227 19.5 6.5 1 88.31 42 LYS B O 1
ATOM 3075 N N . LEU B 1 43 ? 9.883 20.266 8.484 1 88.5 43 LEU B N 1
ATOM 3076 C CA . LEU B 1 43 ? 8.656 19.859 9.164 1 88.5 43 LEU B CA 1
ATOM 3077 C C . LEU B 1 43 ? 7.449 20.609 8.602 1 88.5 43 LEU B C 1
ATOM 3079 O O . LEU B 1 43 ? 6.359 20.031 8.492 1 88.5 43 LEU B O 1
ATOM 3083 N N . HIS B 1 44 ? 7.684 21.812 8.227 1 88.94 44 HIS B N 1
ATOM 3084 C CA . HIS B 1 44 ? 6.613 22.703 7.797 1 88.94 44 HIS B CA 1
ATOM 3085 C C . HIS B 1 44 ? 6.289 22.5 6.32 1 88.94 44 HIS B C 1
ATOM 3087 O O . HIS B 1 44 ? 5.258 22.969 5.836 1 88.94 44 HIS B O 1
ATOM 3093 N N . ALA B 1 45 ? 7.105 21.844 5.609 1 85.81 45 ALA B N 1
ATOM 3094 C CA . ALA B 1 45 ? 7.059 21.781 4.152 1 85.81 45 ALA B CA 1
ATOM 3095 C C . ALA B 1 45 ? 5.699 21.281 3.67 1 85.81 45 ALA B C 1
ATOM 3097 O O . ALA B 1 45 ? 5.223 21.703 2.609 1 85.81 45 ALA B O 1
ATOM 3098 N N . SER B 1 46 ? 5.066 20.484 4.449 1 84.44 46 SER B N 1
ATOM 3099 C CA . SER B 1 46 ? 3.801 19.906 4.008 1 84.44 46 SER B CA 1
ATOM 3100 C C . SER B 1 46 ? 2.615 20.625 4.648 1 84.44 46 SER B C 1
ATOM 3102 O O . SER B 1 46 ? 1.463 20.25 4.422 1 84.44 46 SER B O 1
ATOM 3104 N N . HIS B 1 47 ? 2.887 21.594 5.523 1 84.62 47 HIS B N 1
ATOM 3105 C CA . HIS B 1 47 ? 1.856 22.422 6.137 1 84.62 47 HIS B CA 1
ATOM 3106 C C . HIS B 1 47 ? 0.833 21.562 6.879 1 84.62 47 HIS B C 1
ATOM 3108 O O . HIS B 1 47 ? -0.375 21.734 6.699 1 84.62 47 HIS B O 1
ATOM 3114 N N . LEU B 1 48 ? 1.281 20.719 7.695 1 83.94 48 LEU B N 1
ATOM 3115 C CA . LEU B 1 48 ? 0.457 19.781 8.453 1 83.94 48 LEU B CA 1
ATOM 3116 C C . LEU B 1 48 ? -0.277 20.484 9.586 1 83.94 48 LEU B C 1
ATOM 3118 O O . LEU B 1 48 ? -1.082 19.875 10.289 1 83.94 48 LEU B O 1
ATOM 3122 N N . GLY B 1 49 ? -0.033 21.797 9.852 1 81.38 49 GLY B N 1
ATOM 3123 C CA . GLY B 1 49 ? -0.558 22.516 11.016 1 81.38 49 GLY B CA 1
ATOM 3124 C C . GLY B 1 49 ? 0.335 22.391 12.234 1 81.38 49 GLY B C 1
ATOM 3125 O O . GLY B 1 49 ? 1.218 21.531 12.289 1 81.38 49 GLY B O 1
ATOM 3126 N N . ILE B 1 50 ? 0.098 23.219 13.188 1 86.94 50 ILE B N 1
ATOM 3127 C CA . ILE B 1 50 ? 0.949 23.312 14.367 1 86.94 50 ILE B CA 1
ATOM 3128 C C . ILE B 1 50 ? 0.896 21.984 15.141 1 86.94 50 ILE B C 1
ATOM 3130 O O . ILE B 1 50 ? 1.935 21.391 15.422 1 86.94 50 ILE B O 1
ATOM 3134 N N . GLN B 1 51 ? -0.275 21.5 15.367 1 87.44 51 GLN B N 1
ATOM 3135 C CA . GLN B 1 51 ? -0.42 20.297 16.172 1 87.44 51 GLN B CA 1
ATOM 3136 C C . GLN B 1 51 ? 0.149 19.078 15.461 1 87.44 51 GLN B C 1
ATOM 3138 O O . GLN B 1 51 ? 0.834 18.25 16.078 1 87.44 51 GLN B O 1
ATOM 3143 N N . GLY B 1 52 ? -0.113 18.969 14.188 1 87.69 52 GLY B N 1
ATOM 3144 C CA . GLY B 1 52 ? 0.45 17.875 13.414 1 87.69 52 GLY B CA 1
ATOM 3145 C C . GLY B 1 52 ? 1.966 17.891 13.359 1 87.69 52 GLY B C 1
ATOM 3146 O O . GLY B 1 52 ? 2.613 16.859 13.5 1 87.69 52 GLY B O 1
ATOM 3147 N N . SER B 1 53 ? 2.543 19.047 13.203 1 90.56 53 SER B N 1
ATOM 3148 C CA . SER B 1 53 ? 3.992 19.203 13.148 1 90.56 53 SER B CA 1
ATOM 3149 C C . SER B 1 53 ? 4.637 18.875 14.492 1 90.56 53 SER B C 1
ATOM 3151 O O . SER B 1 53 ? 5.699 18.234 14.531 1 90.56 53 SER B O 1
ATOM 3153 N N . LEU B 1 54 ? 3.951 19.266 15.531 1 90.12 54 LEU B N 1
ATOM 3154 C CA . LEU B 1 54 ? 4.477 18.969 16.859 1 90.12 54 LEU B CA 1
ATOM 3155 C C . LEU B 1 54 ? 4.477 17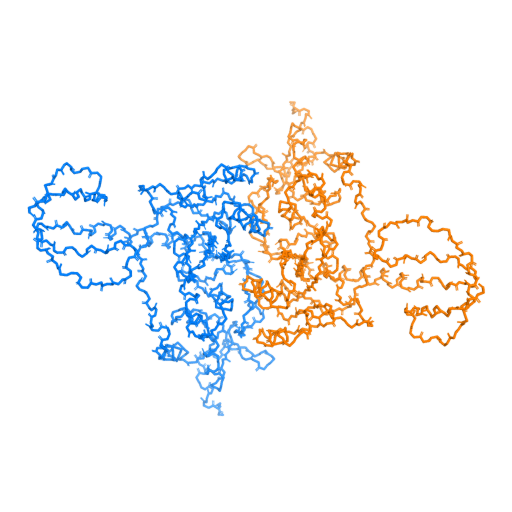.469 17.125 1 90.12 54 LEU B C 1
ATOM 3157 O O . LEU B 1 54 ? 5.453 16.922 17.641 1 90.12 54 LEU B O 1
ATOM 3161 N N . ARG B 1 55 ? 3.404 16.781 16.781 1 89.38 55 ARG B N 1
ATOM 3162 C CA . ARG B 1 55 ? 3.334 15.344 16.969 1 89.38 55 ARG B CA 1
ATOM 3163 C C . ARG B 1 55 ? 4.426 14.633 16.188 1 89.38 55 ARG B C 1
ATOM 3165 O O . ARG B 1 55 ? 5.059 13.695 16.688 1 89.38 55 ARG B O 1
ATOM 3172 N N . ARG B 1 56 ? 4.648 15.102 15.031 1 88.25 56 ARG B N 1
ATOM 3173 C CA . ARG B 1 56 ? 5.684 14.508 14.188 1 88.25 56 ARG B CA 1
ATOM 3174 C C . ARG B 1 56 ? 7.074 14.805 14.742 1 88.25 56 ARG B C 1
ATOM 3176 O O . ARG B 1 56 ? 7.926 13.914 14.797 1 88.25 56 ARG B O 1
ATOM 3183 N N . ALA B 1 57 ? 7.289 16 15.133 1 89.62 57 ALA B N 1
ATOM 3184 C CA . ALA B 1 57 ? 8.586 16.422 15.648 1 89.62 57 ALA B CA 1
ATOM 3185 C C . ALA B 1 57 ? 8.938 15.664 16.922 1 89.62 57 ALA B C 1
ATOM 3187 O O . ALA B 1 57 ? 10.086 15.234 17.094 1 89.62 57 ALA B O 1
ATOM 3188 N N . ARG B 1 58 ? 7.969 15.469 17.734 1 88.44 58 ARG B N 1
ATOM 3189 C CA . ARG B 1 58 ? 8.188 14.82 19.016 1 88.44 58 ARG B CA 1
ATOM 3190 C C . ARG B 1 58 ? 8.625 13.375 18.844 1 88.44 58 ARG B C 1
ATOM 3192 O O . ARG B 1 58 ? 9.281 12.805 19.719 1 88.44 58 ARG B O 1
ATOM 3199 N N . GLU B 1 59 ? 8.297 12.844 17.688 1 87.62 59 GLU B N 1
ATOM 3200 C CA . GLU B 1 59 ? 8.68 11.469 17.406 1 87.62 59 GLU B CA 1
ATOM 3201 C C . GLU B 1 59 ? 10.133 11.383 16.938 1 87.62 59 GLU B C 1
ATOM 3203 O O . GLU B 1 59 ? 10.797 10.367 17.141 1 87.62 59 GLU B O 1
ATOM 3208 N N . ALA B 1 60 ? 10.633 12.5 16.469 1 86.56 60 ALA B N 1
ATOM 3209 C CA . ALA B 1 60 ? 11.859 12.383 15.688 1 86.56 60 ALA B CA 1
ATOM 3210 C C . ALA B 1 60 ? 12.984 13.203 16.312 1 86.56 60 ALA B C 1
ATOM 3212 O O . ALA B 1 60 ? 14.164 12.844 16.203 1 86.56 60 ALA B O 1
ATOM 3213 N N . PHE B 1 61 ? 12.633 14.266 17 1 88.44 61 PHE B N 1
ATOM 3214 C CA . PHE B 1 61 ? 13.641 15.242 17.375 1 88.44 61 PHE B CA 1
ATOM 3215 C C . PHE B 1 61 ? 13.508 15.617 18.844 1 88.44 61 PHE B C 1
ATOM 3217 O O . PHE B 1 61 ? 12.477 15.359 19.469 1 88.44 61 PHE B O 1
ATOM 3224 N N . TYR B 1 62 ? 14.641 16.25 19.281 1 89.12 62 TYR B N 1
ATOM 3225 C CA . TYR B 1 62 ? 14.602 16.922 20.578 1 89.12 62 TYR B CA 1
ATOM 3226 C C . TYR B 1 62 ? 15.562 18.109 20.609 1 89.12 62 TYR B C 1
ATOM 3228 O O . TYR B 1 62 ? 16.688 18.016 20.094 1 89.12 62 TYR B O 1
ATOM 3236 N N . TRP B 1 63 ? 15.148 19.188 21.078 1 88.56 63 TRP B N 1
ATOM 3237 C CA . TRP B 1 63 ? 15.984 20.281 21.562 1 88.56 63 TRP B CA 1
ATOM 3238 C C . TRP B 1 63 ? 15.227 21.156 22.562 1 88.56 63 TRP B C 1
ATOM 3240 O O . TRP B 1 63 ? 14 21.125 22.609 1 88.56 63 TRP B O 1
ATOM 3250 N N . PRO B 1 64 ? 15.945 21.766 23.422 1 85.88 64 PRO B N 1
ATOM 3251 C CA . PRO B 1 64 ? 15.258 22.594 24.406 1 85.88 64 PRO B CA 1
ATOM 3252 C C . PRO B 1 64 ? 14.344 23.641 23.766 1 85.88 64 PRO B C 1
ATOM 3254 O O . PRO B 1 64 ? 14.734 24.297 22.797 1 85.88 64 PRO B O 1
ATOM 3257 N N . ASN B 1 65 ? 13.078 23.766 24.219 1 89.25 65 ASN B N 1
ATOM 3258 C CA . ASN B 1 65 ? 12.078 24.719 23.781 1 89.25 65 ASN B CA 1
ATOM 3259 C C . ASN B 1 65 ? 11.625 24.453 22.344 1 89.25 65 ASN B C 1
ATOM 3261 O O . ASN B 1 65 ? 11.266 25.375 21.609 1 89.25 65 ASN B O 1
ATOM 3265 N N . MET B 1 66 ? 11.75 23.188 21.969 1 91.38 66 MET B N 1
ATOM 3266 C CA . MET B 1 66 ? 11.406 22.781 20.609 1 91.38 66 MET B CA 1
ATOM 3267 C C . MET B 1 66 ? 9.961 23.125 20.281 1 91.38 66 MET B C 1
ATOM 3269 O O . MET B 1 66 ? 9.695 23.75 19.234 1 91.38 66 MET B O 1
ATOM 3273 N N . ASN B 1 67 ? 9.07 22.812 21.172 1 92 67 ASN B N 1
ATOM 3274 C CA . ASN B 1 67 ? 7.648 23.016 20.922 1 92 67 ASN B CA 1
ATOM 3275 C C . ASN B 1 67 ? 7.328 24.5 20.703 1 92 67 ASN B C 1
ATOM 3277 O O . ASN B 1 67 ? 6.574 24.844 19.781 1 92 67 ASN B O 1
ATOM 3281 N N . GLU B 1 68 ? 7.895 25.344 21.453 1 91.88 68 GLU B N 1
ATOM 3282 C CA . GLU B 1 68 ? 7.668 26.781 21.359 1 91.88 68 GLU B CA 1
ATOM 3283 C C . GLU B 1 68 ? 8.219 27.328 20.047 1 91.88 68 GLU B C 1
ATOM 3285 O O . GLU B 1 68 ? 7.574 28.156 19.391 1 91.88 68 GLU B O 1
ATOM 3290 N N . GLN B 1 69 ? 9.359 26.906 19.75 1 92.88 69 GLN B N 1
ATOM 3291 C CA . GLN B 1 69 ? 10 27.391 18.531 1 92.88 69 GLN B CA 1
ATOM 3292 C C . GLN B 1 69 ? 9.234 26.969 17.281 1 92.88 69 GLN B C 1
ATOM 3294 O O . GLN B 1 69 ? 9.055 27.75 16.359 1 92.88 69 GLN B O 1
ATOM 3299 N N . ILE B 1 70 ? 8.766 25.703 17.266 1 92.12 70 ILE B N 1
ATOM 3300 C CA . ILE B 1 70 ? 7.977 25.203 16.141 1 92.12 70 ILE B CA 1
ATOM 3301 C C . ILE B 1 70 ? 6.664 25.969 16.047 1 92.12 70 ILE B C 1
ATOM 3303 O O . ILE B 1 70 ? 6.277 26.406 14.953 1 92.12 70 ILE B O 1
ATOM 3307 N N . THR B 1 71 ? 6.059 26.203 17.141 1 91.81 71 THR B N 1
ATOM 3308 C CA . THR B 1 71 ? 4.789 26.922 17.188 1 91.81 71 THR B CA 1
ATOM 3309 C C . THR B 1 71 ? 4.965 28.344 16.672 1 91.81 71 THR B C 1
ATOM 3311 O O . THR B 1 71 ? 4.148 28.844 15.891 1 91.81 71 THR B O 1
ATOM 3314 N N . GLU B 1 72 ? 5.965 29.016 17.125 1 92 72 GLU B N 1
ATOM 3315 C CA . GLU B 1 72 ? 6.234 30.391 16.719 1 92 72 GLU B CA 1
ATOM 3316 C C . GLU B 1 72 ? 6.461 30.469 15.211 1 92 72 GLU B C 1
ATOM 3318 O O . GLU B 1 72 ? 5.922 31.359 14.547 1 92 72 GLU B O 1
ATOM 3323 N N . PHE B 1 73 ? 7.273 29.625 14.711 1 90.81 73 PHE B N 1
ATOM 3324 C CA . PHE B 1 73 ? 7.57 29.609 13.281 1 90.81 73 PHE B CA 1
ATOM 3325 C C . PHE B 1 73 ? 6.293 29.406 12.469 1 90.81 73 PHE B C 1
ATOM 3327 O O . PHE B 1 73 ? 6.035 30.156 11.523 1 90.81 73 PHE B O 1
ATOM 3334 N N . MET B 1 74 ? 5.477 28.469 12.797 1 88.44 74 MET B N 1
ATOM 3335 C CA . MET B 1 74 ? 4.312 28.062 12.016 1 88.44 74 MET B CA 1
ATOM 3336 C C . MET B 1 74 ? 3.186 29.078 12.148 1 88.44 74 MET B C 1
ATOM 3338 O O . MET B 1 74 ? 2.361 29.234 11.25 1 88.44 74 MET B O 1
ATOM 3342 N N . SER B 1 75 ? 3.139 29.781 13.281 1 89.75 75 SER B N 1
ATOM 3343 C CA . SER B 1 75 ? 2.104 30.781 13.516 1 89.75 75 SER B CA 1
ATOM 3344 C C . SER B 1 75 ? 2.223 31.938 12.531 1 89.75 75 SER B C 1
ATOM 3346 O O . SER B 1 75 ? 1.257 32.656 12.305 1 89.75 75 SER B O 1
ATOM 3348 N N . LYS B 1 76 ? 3.314 32 11.914 1 88.31 76 LYS B N 1
ATOM 3349 C CA . LYS B 1 76 ? 3.568 33.125 11 1 88.31 76 LYS B CA 1
ATOM 3350 C C . LYS B 1 76 ? 3.24 32.719 9.562 1 88.31 76 LYS B C 1
ATOM 3352 O O . LYS B 1 76 ? 3.312 33.562 8.656 1 88.31 76 LYS B O 1
ATOM 3357 N N . CYS B 1 77 ? 2.918 31.531 9.352 1 85.19 77 CYS B N 1
ATOM 3358 C CA . CYS B 1 77 ? 2.676 31.062 7.992 1 85.19 77 CYS B CA 1
ATOM 3359 C C . CYS B 1 77 ? 1.271 31.438 7.527 1 85.19 77 CYS B C 1
ATOM 3361 O O . CYS B 1 77 ? 0.285 31.062 8.164 1 85.19 77 CYS B O 1
ATOM 3363 N N . ASP B 1 78 ? 1.116 32 6.406 1 82.25 78 ASP B N 1
ATOM 3364 C CA . ASP B 1 78 ? -0.161 32.438 5.859 1 82.25 78 ASP B CA 1
ATOM 3365 C C . ASP B 1 78 ? -0.994 31.266 5.367 1 82.25 78 ASP B C 1
ATOM 3367 O O . ASP B 1 78 ? -2.211 31.234 5.559 1 82.25 78 ASP B O 1
ATOM 3371 N N . VAL B 1 79 ? -0.375 30.375 4.805 1 79 79 VAL B N 1
ATOM 3372 C CA . VAL B 1 79 ? -1.071 29.203 4.262 1 79 79 VAL B CA 1
ATOM 3373 C C . VAL B 1 79 ? -1.712 28.406 5.398 1 79 79 VAL B C 1
ATOM 3375 O O . VAL B 1 79 ? -2.9 28.094 5.348 1 79 79 VAL B O 1
ATOM 3378 N N . CYS B 1 80 ? -0.917 28.125 6.34 1 78.38 80 CYS B N 1
ATOM 3379 C CA . CYS B 1 80 ? -1.431 27.375 7.477 1 78.38 80 CYS B CA 1
ATOM 3380 C C . CYS B 1 80 ? -2.541 28.141 8.18 1 78.38 80 CYS B C 1
ATOM 3382 O O . CYS B 1 80 ? -3.514 27.547 8.648 1 78.38 80 CYS B O 1
ATOM 3384 N N . ASN B 1 81 ? -2.48 29.422 8.281 1 75.31 81 ASN B N 1
ATOM 3385 C CA . ASN B 1 81 ? -3.457 30.266 8.977 1 75.31 81 ASN B CA 1
ATOM 3386 C C . ASN B 1 81 ? -4.758 30.375 8.188 1 75.31 81 ASN B C 1
ATOM 3388 O O . ASN B 1 81 ? -5.824 30.578 8.766 1 75.31 81 ASN B O 1
ATOM 3392 N N . SER B 1 82 ? -4.672 30.25 6.988 1 72.5 82 SER B N 1
ATOM 3393 C CA . SER B 1 82 ? -5.848 30.391 6.137 1 72.5 82 SER B CA 1
ATOM 3394 C C . SER B 1 82 ? -6.75 29.172 6.227 1 72.5 82 SER B C 1
ATOM 3396 O O . SER B 1 82 ? -7.945 29.25 5.934 1 72.5 82 SER B O 1
ATOM 3398 N N . TYR B 1 83 ? -6.289 28.062 6.543 1 69.81 83 TYR B N 1
ATOM 3399 C CA . TYR B 1 83 ? -7.078 26.844 6.5 1 69.81 83 TYR B CA 1
ATOM 3400 C C . TYR B 1 83 ? -7.332 26.297 7.902 1 69.81 83 TYR B C 1
ATOM 3402 O O . TYR B 1 83 ? -7.707 25.141 8.07 1 69.81 83 TYR B O 1
ATOM 3410 N N . LYS B 1 84 ? -7.168 26.984 8.898 1 59.09 84 LYS B N 1
ATOM 3411 C CA . LYS B 1 84 ? -7.469 26.562 10.266 1 59.09 84 LYS B CA 1
ATOM 3412 C C . LYS B 1 84 ? -8.938 26.188 10.414 1 59.09 84 LYS B C 1
ATOM 3414 O O . LYS B 1 84 ? -9.82 27.016 10.195 1 59.09 84 LYS B O 1
ATOM 3419 N N . THR B 1 85 ? -9.258 25.062 9.773 1 52.19 85 THR B N 1
ATOM 3420 C CA . THR B 1 85 ? -10.672 24.688 9.727 1 52.19 85 THR B CA 1
ATOM 3421 C C . THR B 1 85 ? -11.172 24.297 11.117 1 52.19 85 THR B C 1
ATOM 3423 O O . THR B 1 85 ? -10.438 23.672 11.891 1 52.19 85 THR B O 1
ATOM 3426 N N . GLN B 1 86 ? -12.328 24.812 11.477 1 46.31 86 GLN B N 1
ATOM 3427 C CA . GLN B 1 86 ? -13.172 24.344 12.57 1 46.31 86 GLN B CA 1
ATOM 3428 C C . GLN B 1 86 ? -13.492 22.859 12.422 1 46.31 86 GLN B C 1
ATOM 3430 O O . GLN B 1 86 ? -13.93 22.422 11.352 1 46.31 86 GLN B O 1
ATOM 3435 N N . GLN B 1 87 ? -12.758 22.078 13.008 1 46 87 GLN B N 1
ATOM 3436 C CA . GLN B 1 87 ? -13.086 20.656 13.016 1 46 87 GLN B CA 1
ATOM 3437 C C . GLN B 1 87 ? -14.594 20.453 13.102 1 46 87 GLN B C 1
ATOM 3439 O O . GLN B 1 87 ? -15.25 20.984 13.992 1 46 87 GLN B O 1
ATOM 3444 N N . ARG B 1 88 ? -15.172 20.25 11.977 1 44.78 88 ARG B N 1
ATOM 3445 C CA . ARG B 1 88 ? -16.594 19.938 12.039 1 44.78 88 ARG B CA 1
ATOM 3446 C C . ARG B 1 88 ? -16.828 18.609 12.773 1 44.78 88 ARG B C 1
ATOM 3448 O O . ARG B 1 88 ? -16.062 17.656 12.609 1 44.78 88 ARG B O 1
ATOM 3455 N N . LYS B 1 89 ? -17.859 18.547 13.562 1 46 89 LYS B N 1
ATOM 3456 C CA . LYS B 1 89 ? -18.453 17.547 14.461 1 46 89 LYS B CA 1
ATOM 3457 C C . LYS B 1 89 ? -19.047 16.391 13.672 1 46 89 LYS B C 1
ATOM 3459 O O . LYS B 1 89 ? -19.859 16.594 12.773 1 46 89 LYS B O 1
ATOM 3464 N N . GLU B 1 90 ? -18.328 15.352 13.352 1 48.72 90 GLU B N 1
ATOM 3465 C CA . GLU B 1 90 ? -18.938 14.289 12.562 1 48.72 90 GLU B CA 1
ATOM 3466 C C . GLU B 1 90 ? -19.609 13.242 13.461 1 48.72 90 GLU B C 1
ATOM 3468 O O . GLU B 1 90 ? -19.016 12.805 14.445 1 48.72 90 GLU B O 1
ATOM 3473 N N . PRO B 1 91 ? -20.953 13.094 13.234 1 46.12 91 PRO B N 1
ATOM 3474 C CA . PRO B 1 91 ? -21.641 12.031 13.984 1 46.12 91 PRO B CA 1
ATOM 3475 C C . PRO B 1 91 ? -21.109 10.641 13.648 1 46.12 91 PRO B C 1
ATOM 3477 O O . PRO B 1 91 ? -20.797 10.359 12.492 1 46.12 91 PRO B O 1
ATOM 3480 N N . MET B 1 92 ? -20.359 9.953 14.461 1 48.88 92 MET B N 1
ATOM 3481 C CA . MET B 1 92 ? -20.016 8.602 14.039 1 48.88 92 MET B CA 1
ATOM 3482 C C . MET B 1 92 ? -20.938 7.578 14.688 1 48.88 92 MET B C 1
ATOM 3484 O O . MET B 1 92 ? -21.219 7.66 15.891 1 48.88 92 MET B O 1
ATOM 3488 N N . VAL B 1 93 ? -21.828 6.926 13.969 1 47.38 93 VAL B N 1
ATOM 3489 C CA . VAL B 1 93 ? -22.578 5.75 14.398 1 47.38 93 VAL B CA 1
ATOM 3490 C C . VAL B 1 93 ? -21.609 4.617 14.742 1 47.38 93 VAL B C 1
ATOM 3492 O O . VAL B 1 93 ? -20.531 4.516 14.148 1 47.38 93 VAL B O 1
ATOM 3495 N N . SER B 1 94 ? -21.891 4.02 15.914 1 51.41 94 SER B N 1
ATOM 3496 C CA . SER B 1 94 ? -21.156 2.922 16.531 1 51.41 94 SER B CA 1
ATOM 3497 C C . SER B 1 94 ? -21 1.752 15.562 1 51.41 94 SER B C 1
ATOM 3499 O O . SER B 1 94 ? -21.891 0.904 15.461 1 51.41 94 SER B O 1
ATOM 3501 N N . HIS B 1 95 ? -20.5 1.856 14.398 1 61.41 95 HIS B N 1
ATOM 3502 C CA . HIS B 1 95 ? -20.234 0.67 13.594 1 61.41 95 HIS B CA 1
ATOM 3503 C C . HIS B 1 95 ? -19.172 -0.207 14.25 1 61.41 95 HIS B C 1
ATOM 3505 O O . HIS B 1 95 ? -18.422 0.257 15.117 1 61.41 95 HIS B O 1
ATOM 3511 N N . ASN B 1 96 ? -19.359 -1.554 14.109 1 75.75 96 ASN B N 1
ATOM 3512 C CA . ASN B 1 96 ? -18.344 -2.5 14.562 1 75.75 96 ASN B CA 1
ATOM 3513 C C . ASN B 1 96 ? -16.938 -1.992 14.273 1 75.75 96 ASN B C 1
ATOM 3515 O O . ASN B 1 96 ? -16.641 -1.545 13.164 1 75.75 96 ASN B O 1
ATOM 3519 N N . ARG B 1 97 ? -16.266 -1.868 15.32 1 87 97 ARG B N 1
ATOM 3520 C CA . ARG B 1 97 ? -14.898 -1.385 15.234 1 87 97 ARG B CA 1
ATOM 3521 C C . ARG B 1 97 ? -13.984 -2.428 14.594 1 87 97 ARG B C 1
ATOM 3523 O O . ARG B 1 97 ? -13.984 -3.592 15 1 87 97 ARG B O 1
ATOM 3530 N N . PRO B 1 98 ? -13.32 -1.992 13.617 1 93.19 98 PRO B N 1
ATOM 3531 C CA . PRO B 1 98 ? -12.375 -2.953 13.031 1 93.19 98 PRO B CA 1
ATOM 3532 C C . PRO B 1 98 ? -11.281 -3.373 14.008 1 93.19 98 PRO B C 1
ATOM 3534 O O . PRO B 1 98 ? -10.898 -2.594 14.883 1 93.19 98 PRO B O 1
ATOM 3537 N N . THR B 1 99 ? -10.734 -4.539 13.797 1 94.12 99 THR B N 1
ATOM 3538 C CA . THR B 1 99 ? -9.758 -5.086 14.727 1 94.12 99 THR B CA 1
ATOM 3539 C C . THR B 1 99 ? -8.375 -5.168 14.086 1 94.12 99 THR B C 1
ATOM 3541 O O . THR B 1 99 ? -7.387 -5.438 14.766 1 94.12 99 THR B O 1
ATOM 3544 N N . ARG B 1 100 ? -8.328 -4.938 12.805 1 96.44 100 ARG B N 1
ATOM 3545 C CA . ARG B 1 100 ? -7.059 -4.977 12.078 1 96.44 100 ARG B CA 1
ATOM 3546 C C . ARG B 1 100 ? -7.094 -4.059 10.859 1 96.44 100 ARG B C 1
ATOM 3548 O O . ARG B 1 100 ? -8.172 -3.646 10.422 1 96.44 100 ARG B O 1
ATOM 3555 N N . ALA B 1 101 ? -5.953 -3.789 10.352 1 97.88 101 ALA B N 1
ATOM 3556 C CA . ALA B 1 101 ? -5.832 -2.912 9.188 1 97.88 101 ALA B CA 1
ATOM 3557 C C . ALA B 1 101 ? -6.582 -3.486 7.992 1 97.88 101 ALA B C 1
ATOM 3559 O O . ALA B 1 101 ? -6.5 -4.688 7.719 1 97.88 101 ALA B O 1
ATOM 3560 N N . TRP B 1 102 ? -7.348 -2.65 7.324 1 98.12 102 TRP B N 1
ATOM 3561 C CA . TRP B 1 102 ? -8.016 -2.883 6.051 1 98.12 102 TRP B CA 1
ATOM 3562 C C . TRP B 1 102 ? -9.141 -3.906 6.203 1 98.12 102 TRP B C 1
ATOM 3564 O O . TRP B 1 102 ? -9.57 -4.516 5.219 1 98.12 102 TRP B O 1
ATOM 3574 N N . GLU B 1 103 ? -9.586 -4.238 7.398 1 97.75 103 GLU B N 1
ATOM 3575 C CA . GLU B 1 103 ? -10.742 -5.09 7.664 1 97.75 103 GLU B CA 1
ATOM 3576 C C . GLU B 1 103 ? -12.031 -4.426 7.199 1 97.75 103 GLU B C 1
ATOM 3578 O O . GLU B 1 103 ? -12.906 -5.086 6.633 1 97.75 103 GLU B O 1
ATOM 3583 N N . SER B 1 104 ? -12.094 -3.197 7.453 1 96.75 104 SER B N 1
ATOM 3584 C CA . SER B 1 104 ? -13.219 -2.357 7.062 1 96.75 104 SER B CA 1
ATOM 3585 C C . SER B 1 104 ? -12.742 -1.06 6.418 1 96.75 104 SER B C 1
ATOM 3587 O O . SER B 1 104 ? -11.883 -0.368 6.965 1 96.75 104 SER B O 1
ATOM 3589 N N . ILE B 1 105 ? -13.32 -0.785 5.23 1 97.69 105 ILE B N 1
ATOM 3590 C CA . ILE B 1 105 ? -12.906 0.434 4.543 1 97.69 105 ILE B CA 1
ATOM 3591 C C . ILE B 1 105 ? -14.141 1.277 4.203 1 97.69 105 ILE B C 1
ATOM 3593 O O . ILE B 1 105 ? -15.258 0.765 4.164 1 97.69 105 ILE B O 1
ATOM 3597 N N . ALA B 1 106 ? -13.922 2.537 4.074 1 96.38 106 ALA B N 1
ATOM 3598 C CA . ALA B 1 106 ? -14.93 3.496 3.641 1 96.38 106 ALA B CA 1
ATOM 3599 C C . ALA B 1 106 ? -14.461 4.273 2.414 1 96.38 106 ALA B C 1
ATOM 3601 O O . ALA B 1 106 ? -13.289 4.652 2.322 1 96.38 106 ALA B O 1
ATOM 3602 N N . SER B 1 107 ? -15.344 4.434 1.438 1 96.69 107 SER B N 1
ATOM 3603 C CA . SER B 1 107 ? -14.969 5.156 0.224 1 96.69 107 SER B CA 1
ATOM 3604 C C . SER B 1 107 ? -16 6.23 -0.115 1 96.69 107 SER B C 1
ATOM 3606 O O . SER B 1 107 ? -17.188 6.094 0.209 1 96.69 107 SER B O 1
ATOM 3608 N N . ASP B 1 108 ? -15.516 7.262 -0.71 1 94.75 108 ASP B N 1
ATOM 3609 C CA . ASP B 1 108 ? -16.359 8.375 -1.158 1 94.75 108 ASP B CA 1
ATOM 3610 C C . ASP B 1 108 ? -15.742 9.062 -2.373 1 94.75 108 ASP B C 1
ATOM 3612 O O . ASP B 1 108 ? -14.547 8.922 -2.643 1 94.75 108 ASP B O 1
ATOM 3616 N N . LEU B 1 109 ? -16.641 9.711 -3.082 1 95.5 109 LEU B N 1
ATOM 3617 C CA . LEU B 1 109 ? -16.203 10.492 -4.234 1 95.5 109 LEU B CA 1
ATOM 3618 C C . LEU B 1 109 ? -16.188 11.984 -3.906 1 95.5 109 LEU B C 1
ATOM 3620 O O . LEU B 1 109 ? -16.969 12.453 -3.088 1 95.5 109 LEU B O 1
ATOM 3624 N N . PHE B 1 110 ? -15.266 12.695 -4.52 1 95.25 110 PHE B N 1
ATOM 3625 C CA . PHE B 1 110 ? -15.25 14.141 -4.34 1 95.25 110 PHE B CA 1
ATOM 3626 C C . PHE B 1 110 ? -14.641 14.828 -5.559 1 95.25 110 PHE B C 1
ATOM 3628 O O . PHE B 1 110 ? -14.008 14.18 -6.391 1 95.25 110 PHE B O 1
ATOM 3635 N N . VAL B 1 111 ? -14.945 16.094 -5.625 1 96.12 111 VAL B N 1
ATOM 3636 C CA . VAL B 1 111 ? -14.422 16.922 -6.703 1 96.12 111 VAL B CA 1
ATOM 3637 C C . VAL B 1 111 ? -13.438 17.938 -6.137 1 96.12 111 VAL B C 1
ATOM 3639 O O . VAL B 1 111 ? -13.672 18.516 -5.074 1 96.12 111 VAL B O 1
ATOM 3642 N N . PHE B 1 112 ? -12.312 18.109 -6.816 1 96.25 112 PHE B N 1
ATOM 3643 C CA . PHE B 1 112 ? -11.305 19.094 -6.461 1 96.25 112 PHE B CA 1
ATOM 3644 C C . PHE B 1 112 ? -10.766 19.797 -7.707 1 96.25 112 PHE B C 1
ATOM 3646 O O . PHE B 1 112 ? -10.141 19.156 -8.562 1 96.25 112 PHE B O 1
ATOM 3653 N N . HIS B 1 113 ? -11.055 21.094 -7.824 1 95.56 113 HIS B N 1
ATOM 3654 C CA . HIS B 1 113 ? -10.648 21.922 -8.953 1 95.56 113 HIS B CA 1
ATOM 3655 C C . HIS B 1 113 ? -11.094 21.297 -10.273 1 95.56 113 HIS B C 1
ATOM 3657 O O . HIS B 1 113 ? -10.289 21.156 -11.203 1 95.56 113 HIS B O 1
ATOM 3663 N N . GLY B 1 114 ? -12.289 20.844 -10.312 1 94.5 114 GLY B N 1
ATOM 3664 C CA . GLY B 1 114 ? -12.914 20.359 -11.531 1 94.5 114 GLY B CA 1
ATOM 3665 C C . GLY B 1 114 ? -12.539 18.938 -11.875 1 94.5 114 GLY B C 1
ATOM 3666 O O . GLY B 1 114 ? -12.953 18.406 -12.906 1 94.5 114 GLY B O 1
ATOM 3667 N N . LYS B 1 115 ? -11.773 18.328 -11.023 1 95.94 115 LYS B N 1
ATOM 3668 C CA . LYS B 1 115 ? -11.359 16.953 -11.266 1 95.94 115 LYS B CA 1
ATOM 3669 C C . LYS B 1 115 ? -11.992 16 -10.25 1 95.94 115 LYS B C 1
ATOM 3671 O O . LYS B 1 115 ? -12.125 16.344 -9.07 1 95.94 115 LYS B O 1
ATOM 3676 N N . ASP B 1 116 ? -12.344 14.781 -10.711 1 96.38 116 ASP B N 1
ATOM 3677 C CA . ASP B 1 116 ? -13.008 13.805 -9.859 1 96.38 116 ASP B CA 1
ATOM 3678 C C . ASP B 1 116 ? -11.984 12.891 -9.18 1 96.38 116 ASP B C 1
ATOM 3680 O O . ASP B 1 116 ? -11 12.477 -9.805 1 96.38 116 ASP B O 1
ATOM 3684 N N . TYR B 1 117 ? -12.312 12.578 -7.906 1 97.62 117 TYR B N 1
ATOM 3685 C CA . TYR B 1 117 ? -11.422 11.727 -7.125 1 97.62 117 TYR B CA 1
ATOM 3686 C C . TYR B 1 117 ? -12.211 10.695 -6.328 1 97.62 117 TYR B C 1
ATOM 3688 O O . TYR B 1 117 ? -13.391 10.906 -6.023 1 97.62 117 TYR B O 1
ATOM 3696 N N . LEU B 1 118 ? -11.555 9.57 -6.055 1 97.5 118 LEU B N 1
ATOM 3697 C CA . LEU B 1 118 ? -12.016 8.547 -5.121 1 97.5 118 LEU B CA 1
ATOM 3698 C C . LEU B 1 118 ? -11.109 8.484 -3.895 1 97.5 118 LEU B C 1
ATOM 3700 O O . LEU B 1 118 ? -9.891 8.398 -4.027 1 97.5 118 LEU B O 1
ATOM 3704 N N . VAL B 1 119 ? -11.734 8.617 -2.754 1 97.94 119 VAL B N 1
ATOM 3705 C CA . VAL B 1 119 ? -10.984 8.383 -1.524 1 97.94 119 VAL B CA 1
ATOM 3706 C C . VAL B 1 119 ? -11.375 7.031 -0.929 1 97.94 119 VAL B C 1
ATOM 3708 O O . VAL B 1 119 ? -12.555 6.664 -0.933 1 97.94 119 VAL B O 1
ATOM 3711 N N . THR B 1 120 ? -10.438 6.23 -0.575 1 98.44 120 THR B N 1
ATOM 3712 C CA . THR B 1 120 ? -10.648 4.973 0.128 1 98.44 120 THR B CA 1
ATOM 3713 C C . THR B 1 120 ? -9.898 4.961 1.457 1 98.44 120 THR B C 1
ATOM 3715 O O . THR B 1 120 ? -8.664 5.035 1.48 1 98.44 120 THR B O 1
ATOM 3718 N N . THR B 1 121 ? -10.656 4.82 2.576 1 98 121 THR B N 1
ATOM 3719 C CA . THR B 1 121 ? -10.07 4.992 3.902 1 98 121 THR B CA 1
ATOM 3720 C C . THR B 1 121 ? -10.148 3.693 4.699 1 98 121 THR B C 1
ATOM 3722 O O . THR B 1 121 ? -11.203 3.061 4.77 1 98 121 THR B O 1
ATOM 3725 N N . ASP B 1 122 ? -9.039 3.266 5.242 1 97.69 122 ASP B N 1
ATOM 3726 C CA . ASP B 1 122 ? -9.039 2.186 6.223 1 97.69 122 ASP B CA 1
ATOM 3727 C C . ASP B 1 122 ? -9.547 2.672 7.578 1 97.69 122 ASP B C 1
ATOM 3729 O O . ASP B 1 122 ? -8.93 3.527 8.211 1 97.69 122 ASP B O 1
ATOM 3733 N N . ARG B 1 123 ? -10.539 2.121 8.047 1 94.69 123 ARG B N 1
ATOM 3734 C CA . ARG B 1 123 ? -11.211 2.6 9.258 1 94.69 123 ARG B CA 1
ATOM 3735 C C . ARG B 1 123 ? -10.391 2.271 10.5 1 94.69 123 ARG B C 1
ATOM 3737 O O . ARG B 1 123 ? -10.617 2.85 11.562 1 94.69 123 ARG B O 1
ATOM 3744 N N . TYR B 1 124 ? -9.492 1.355 10.398 1 95.88 124 TYR B N 1
ATOM 3745 C CA . TYR B 1 124 ? -8.641 0.972 11.516 1 95.88 124 TYR B CA 1
ATOM 3746 C C . TYR B 1 124 ? -7.477 1.944 11.672 1 95.88 124 TYR B C 1
ATOM 3748 O O . TYR B 1 124 ? -7.234 2.457 12.766 1 95.88 124 TYR B O 1
ATOM 3756 N N . SER B 1 125 ? -6.855 2.277 10.602 1 97.19 125 SER B N 1
ATOM 3757 C CA . SER B 1 125 ? -5.582 2.988 10.664 1 97.19 125 SER B CA 1
ATOM 3758 C C . SER B 1 125 ? -5.758 4.469 10.336 1 97.19 125 SER B C 1
ATOM 3760 O O . SER B 1 125 ? -4.852 5.27 10.562 1 97.19 125 SER B O 1
ATOM 3762 N N . ASN B 1 126 ? -6.805 4.871 9.711 1 95.31 126 ASN B N 1
ATOM 3763 C CA . ASN B 1 126 ? -7.035 6.215 9.188 1 95.31 126 ASN B CA 1
ATOM 3764 C C . ASN B 1 126 ? -6.156 6.5 7.973 1 95.31 126 ASN B C 1
ATOM 3766 O O . ASN B 1 126 ? -6.059 7.645 7.531 1 95.31 126 ASN B O 1
ATOM 3770 N N . PHE B 1 127 ? -5.473 5.484 7.512 1 98.44 127 PHE B N 1
ATOM 3771 C CA . PHE B 1 127 ? -4.746 5.582 6.25 1 98.44 127 PHE B CA 1
ATOM 3772 C C . PHE B 1 127 ? -5.711 5.656 5.074 1 98.44 127 PHE B C 1
ATOM 3774 O O . PHE B 1 127 ? -6.672 4.887 5 1 98.44 127 PHE B O 1
ATOM 3781 N N . PHE B 1 128 ? -5.523 6.621 4.164 1 98.06 128 PHE B N 1
ATOM 3782 C CA . PHE B 1 128 ? -6.445 6.656 3.037 1 98.06 128 PHE B CA 1
ATOM 3783 C C . PHE B 1 128 ? -5.691 6.844 1.727 1 98.06 128 PHE B C 1
ATOM 3785 O O . PHE B 1 128 ? -4.605 7.426 1.708 1 98.06 128 PHE B O 1
ATOM 3792 N N . GLU B 1 129 ? -6.234 6.273 0.663 1 98.44 129 GLU B N 1
ATOM 3793 C CA . GLU B 1 129 ? -5.789 6.426 -0.72 1 98.44 129 GLU B CA 1
ATOM 3794 C C . GLU B 1 129 ? -6.617 7.48 -1.452 1 98.44 129 GLU B C 1
ATOM 3796 O O . GLU B 1 129 ? -7.805 7.645 -1.178 1 98.44 129 GLU B O 1
ATOM 3801 N N . VAL B 1 130 ? -5.973 8.195 -2.359 1 97.88 130 VAL B N 1
ATOM 3802 C CA . VAL B 1 130 ? -6.637 9.172 -3.225 1 97.88 130 VAL B CA 1
ATOM 3803 C C . VAL B 1 130 ? -6.359 8.828 -4.688 1 97.88 130 VAL B C 1
ATOM 3805 O O . VAL B 1 130 ? -5.203 8.812 -5.117 1 97.88 130 VAL B O 1
ATOM 3808 N N . ASP B 1 131 ? -7.414 8.594 -5.406 1 97.31 131 ASP B N 1
ATOM 3809 C CA . ASP B 1 131 ? -7.27 8.219 -6.809 1 97.31 131 ASP B CA 1
ATOM 3810 C C . ASP B 1 131 ? -7.977 9.219 -7.719 1 97.31 131 ASP B C 1
ATOM 3812 O O . ASP B 1 131 ? -9.156 9.531 -7.516 1 97.31 131 ASP B O 1
ATOM 3816 N N . ARG B 1 132 ? -7.27 9.68 -8.727 1 95.88 132 ARG B N 1
ATOM 3817 C CA . ARG B 1 132 ? -7.891 10.492 -9.773 1 95.88 132 ARG B CA 1
ATOM 3818 C C . ARG B 1 132 ? -8.789 9.641 -10.664 1 95.88 132 ARG B C 1
ATOM 3820 O O . ARG B 1 132 ? -8.406 8.539 -11.07 1 95.88 132 ARG B O 1
ATOM 3827 N N . LEU B 1 133 ? -9.984 10.125 -10.875 1 95.81 133 LEU B N 1
ATOM 3828 C CA . LEU B 1 133 ? -10.906 9.469 -11.789 1 95.81 133 LEU B CA 1
ATOM 3829 C C . LEU B 1 133 ? -11.086 10.289 -13.062 1 95.81 133 LEU B C 1
ATOM 3831 O O . LEU B 1 133 ? -11.273 11.5 -13 1 95.81 133 LEU B O 1
ATOM 3835 N N . TYR B 1 134 ? -11.117 9.648 -14.172 1 91.5 134 TYR B N 1
ATOM 3836 C CA . TYR B 1 134 ? -11.242 10.359 -15.438 1 91.5 134 TYR B CA 1
ATOM 3837 C C . TYR B 1 134 ? -12.641 10.188 -16.031 1 91.5 134 TYR B C 1
ATOM 3839 O O . TYR B 1 134 ? -13.094 11.023 -16.812 1 91.5 134 TYR B O 1
ATOM 3847 N N . SER B 1 135 ? -13.477 9.148 -15.812 1 86.75 135 SER B N 1
ATOM 3848 C CA . SER B 1 135 ? -14.812 8.953 -16.359 1 86.75 135 SER B CA 1
ATOM 3849 C C . SER B 1 135 ? -15.852 8.812 -15.242 1 86.75 135 SER B C 1
ATOM 3851 O O . SER B 1 135 ? -17.047 8.852 -15.5 1 86.75 135 SER B O 1
ATOM 3853 N N . LYS B 1 136 ? -15.617 8.797 -14.078 1 82.75 136 LYS B N 1
ATOM 3854 C CA . LYS B 1 136 ? -16.484 8.648 -12.914 1 82.75 136 LYS B CA 1
ATOM 3855 C C . LYS B 1 136 ? -17.469 7.504 -13.109 1 82.75 136 LYS B C 1
ATOM 3857 O O . LYS B 1 136 ? -18.641 7.625 -12.766 1 82.75 136 LYS B O 1
ATOM 3862 N N . THR B 1 137 ? -17.188 6.535 -13.727 1 90 137 THR B N 1
ATOM 3863 C CA . THR B 1 137 ? -18.031 5.363 -13.922 1 90 137 THR B CA 1
ATOM 3864 C C . THR B 1 137 ? -17.812 4.348 -12.805 1 90 137 THR B C 1
ATOM 3866 O O . THR B 1 137 ? -16.781 4.379 -12.117 1 90 137 THR B O 1
ATOM 3869 N N . SER B 1 138 ? -18.812 3.557 -12.672 1 93.5 138 SER B N 1
ATOM 3870 C CA . SER B 1 138 ? -18.672 2.463 -11.711 1 93.5 138 SER B CA 1
ATOM 3871 C C . SER B 1 138 ? -17.469 1.582 -12.047 1 93.5 138 SER B C 1
ATOM 3873 O O . SER B 1 138 ? -16.766 1.123 -11.156 1 93.5 138 SER B O 1
ATOM 3875 N N . THR B 1 139 ? -17.297 1.435 -13.281 1 95.12 139 THR B N 1
ATOM 3876 C CA . THR B 1 139 ? -16.203 0.586 -13.742 1 95.12 139 THR B CA 1
ATOM 3877 C C . THR B 1 139 ? -14.859 1.145 -13.289 1 95.12 139 THR B C 1
ATOM 3879 O O . THR B 1 139 ? -14 0.398 -12.82 1 95.12 139 THR B O 1
ATOM 3882 N N . GLU B 1 140 ? -14.672 2.391 -13.461 1 95.69 140 GLU B N 1
ATOM 3883 C CA . GLU B 1 140 ? -13.406 3 -13.055 1 95.69 140 GLU B CA 1
ATOM 3884 C C . GLU B 1 140 ? -13.227 2.936 -11.539 1 95.69 140 GLU B C 1
ATOM 3886 O O . GLU B 1 140 ? -12.133 2.645 -11.055 1 95.69 140 GLU B O 1
ATOM 3891 N N . VAL B 1 141 ? -14.281 3.205 -10.805 1 97.12 141 VAL B N 1
ATOM 3892 C CA . VAL B 1 141 ? -14.234 3.135 -9.344 1 97.12 141 VAL B CA 1
ATOM 3893 C C . VAL B 1 141 ? -13.852 1.725 -8.906 1 97.12 141 VAL B C 1
ATOM 3895 O O . VAL B 1 141 ? -12.969 1.552 -8.062 1 97.12 141 VAL B O 1
ATOM 3898 N N . ILE B 1 142 ? -14.469 0.772 -9.5 1 97.88 142 ILE B N 1
ATOM 3899 C CA . ILE B 1 142 ? -14.219 -0.627 -9.18 1 97.88 142 ILE B CA 1
ATOM 3900 C C . ILE B 1 142 ? -12.758 -0.971 -9.477 1 97.88 142 ILE B C 1
ATOM 3902 O O . ILE B 1 142 ? -12.102 -1.655 -8.688 1 97.88 142 ILE B O 1
ATOM 3906 N N . THR B 1 143 ? -12.258 -0.496 -10.562 1 97.06 143 THR B N 1
ATOM 3907 C CA . THR B 1 143 ? -10.883 -0.764 -10.945 1 97.06 143 THR B CA 1
ATOM 3908 C C . THR B 1 143 ? -9.906 -0.216 -9.906 1 97.06 143 THR B C 1
ATOM 3910 O O . THR B 1 143 ? -8.938 -0.883 -9.539 1 97.06 143 THR B O 1
ATOM 3913 N N . LYS B 1 144 ? -10.18 0.966 -9.469 1 97.81 144 LYS B N 1
ATOM 3914 C CA . LYS B 1 144 ? -9.344 1.558 -8.438 1 97.81 144 LYS B CA 1
ATOM 3915 C C . LYS B 1 144 ? -9.422 0.756 -7.141 1 97.81 144 LYS B C 1
ATOM 3917 O O . LYS B 1 144 ? -8.398 0.523 -6.484 1 97.81 144 LYS B O 1
ATOM 3922 N N . LEU B 1 145 ? -10.57 0.328 -6.773 1 98.5 145 LEU B N 1
ATOM 3923 C CA . LEU B 1 145 ? -10.75 -0.474 -5.566 1 98.5 145 LEU B CA 1
ATOM 3924 C C . LEU B 1 145 ? -10.039 -1.816 -5.699 1 98.5 145 LEU B C 1
ATOM 3926 O O . LEU B 1 145 ? -9.406 -2.281 -4.75 1 98.5 145 LEU B O 1
ATOM 3930 N N . LYS B 1 146 ? -10.148 -2.438 -6.867 1 98.38 146 LYS B N 1
ATOM 3931 C CA . LYS B 1 146 ? -9.477 -3.709 -7.102 1 98.38 146 LYS B CA 1
ATOM 3932 C C . LYS B 1 146 ? -7.965 -3.564 -6.938 1 98.38 146 LYS B C 1
ATOM 3934 O O . LYS B 1 146 ? -7.305 -4.457 -6.402 1 98.38 146 LYS B O 1
ATOM 3939 N N . ALA B 1 147 ? -7.457 -2.48 -7.391 1 98.12 147 ALA B N 1
ATOM 3940 C CA . ALA B 1 147 ? -6.027 -2.229 -7.242 1 98.12 147 ALA B CA 1
ATOM 3941 C C . ALA B 1 147 ? -5.633 -2.152 -5.77 1 98.12 147 ALA B C 1
ATOM 3943 O O . ALA B 1 147 ? -4.602 -2.697 -5.367 1 98.12 147 ALA B O 1
ATOM 3944 N N . HIS B 1 148 ? -6.422 -1.459 -4.996 1 98.62 148 HIS B N 1
ATOM 3945 C CA . HIS B 1 148 ? -6.156 -1.38 -3.562 1 98.62 148 HIS B CA 1
ATOM 3946 C C . HIS B 1 148 ? -6.266 -2.752 -2.904 1 98.62 148 HIS B C 1
ATOM 3948 O O . HIS B 1 148 ? -5.469 -3.092 -2.029 1 98.62 148 HIS B O 1
ATOM 3954 N N . ILE B 1 149 ? -7.246 -3.502 -3.334 1 98.56 149 ILE B N 1
ATOM 3955 C CA . ILE B 1 149 ? -7.469 -4.828 -2.766 1 98.56 149 ILE B CA 1
ATOM 3956 C C . ILE B 1 149 ? -6.297 -5.738 -3.111 1 98.56 149 ILE B C 1
ATOM 3958 O O . ILE B 1 149 ? -5.855 -6.535 -2.277 1 98.56 149 ILE B O 1
ATOM 3962 N N . ALA B 1 150 ? -5.812 -5.641 -4.285 1 98.19 150 ALA B N 1
ATOM 3963 C CA . ALA B 1 150 ? -4.641 -6.422 -4.672 1 98.19 150 ALA B CA 1
ATOM 3964 C C . ALA B 1 150 ? -3.438 -6.078 -3.797 1 98.19 150 ALA B C 1
ATOM 3966 O O . ALA B 1 150 ? -2.545 -6.906 -3.604 1 98.19 150 ALA B O 1
ATOM 3967 N N . ARG B 1 151 ? -3.457 -4.898 -3.254 1 98.12 151 ARG B N 1
ATOM 3968 C CA . ARG B 1 151 ? -2.352 -4.398 -2.443 1 98.12 151 ARG B CA 1
ATOM 3969 C C . ARG B 1 151 ? -2.533 -4.773 -0.977 1 98.12 151 ARG B C 1
ATOM 3971 O O . ARG B 1 151 ? -1.601 -5.266 -0.336 1 98.12 151 ARG B O 1
ATOM 3978 N N . TYR B 1 152 ? -3.746 -4.555 -0.482 1 98.69 152 TYR B N 1
ATOM 3979 C CA . TYR B 1 152 ? -3.939 -4.578 0.963 1 98.69 152 TYR B CA 1
ATOM 3980 C C . TYR B 1 152 ? -4.797 -5.766 1.38 1 98.69 152 TYR B C 1
ATOM 3982 O O . TYR B 1 152 ? -5 -6.008 2.572 1 98.69 152 TYR B O 1
ATOM 3990 N N . GLY B 1 153 ? -5.367 -6.535 0.38 1 98.56 153 GLY B N 1
ATOM 3991 C CA . GLY B 1 153 ? -6.258 -7.645 0.681 1 98.56 153 GLY B CA 1
ATOM 3992 C C . GLY B 1 153 ? -7.723 -7.301 0.5 1 98.56 153 GLY B C 1
ATOM 3993 O O . GLY B 1 153 ? -8.07 -6.137 0.279 1 98.56 153 GLY B O 1
ATOM 3994 N N . ILE B 1 154 ? -8.555 -8.297 0.596 1 98.19 154 ILE B N 1
ATOM 3995 C CA . ILE B 1 154 ? -9.992 -8.117 0.504 1 98.19 154 ILE B CA 1
ATOM 3996 C C . ILE B 1 154 ? -10.547 -7.672 1.857 1 98.19 154 ILE B C 1
ATOM 3998 O O . ILE B 1 154 ? -10.406 -8.383 2.855 1 98.19 154 ILE B O 1
ATOM 4002 N N . PRO B 1 155 ? -11.141 -6.473 1.923 1 98.44 155 PRO B N 1
ATOM 4003 C CA . PRO B 1 155 ? -11.766 -6.094 3.191 1 98.44 155 PRO B CA 1
ATOM 4004 C C . PRO B 1 155 ? -13.008 -6.922 3.506 1 98.44 155 PRO B C 1
ATOM 4006 O O . PRO B 1 155 ? -13.648 -7.457 2.596 1 98.44 155 PRO B O 1
ATOM 4009 N N . ASN B 1 156 ? -13.336 -7.012 4.777 1 97.25 156 ASN B N 1
ATOM 4010 C CA . ASN B 1 156 ? -14.602 -7.637 5.156 1 97.25 156 ASN B CA 1
ATOM 4011 C C . ASN B 1 156 ? -15.789 -6.75 4.812 1 97.25 156 ASN B C 1
ATOM 4013 O O . ASN B 1 156 ? -16.844 -7.25 4.398 1 97.25 156 ASN B O 1
ATOM 4017 N N . GLU B 1 157 ? -15.523 -5.457 4.969 1 96.19 157 GLU B N 1
ATOM 4018 C CA . GLU B 1 157 ? -16.625 -4.512 4.82 1 96.19 157 GLU B CA 1
ATOM 4019 C C . GLU B 1 157 ? -16.188 -3.277 4.035 1 96.19 157 GLU B C 1
ATOM 4021 O O . GLU B 1 157 ? -15.086 -2.762 4.242 1 96.19 157 GLU B O 1
ATOM 4026 N N . LEU B 1 158 ? -17.047 -2.832 3.148 1 96.69 158 LEU B N 1
ATOM 4027 C CA . LEU B 1 158 ? -16.891 -1.576 2.422 1 96.69 158 LEU B CA 1
ATOM 4028 C C . LEU B 1 158 ? -18.109 -0.676 2.635 1 96.69 158 LEU B C 1
ATOM 4030 O O . LEU B 1 158 ? -19.234 -1.067 2.336 1 96.69 158 LEU B O 1
ATOM 4034 N N . MET B 1 159 ? -17.844 0.464 3.18 1 94.12 159 MET B N 1
ATOM 4035 C CA . MET B 1 159 ? -18.906 1.438 3.434 1 94.12 159 MET B CA 1
ATOM 4036 C C . MET B 1 159 ? -18.859 2.576 2.42 1 94.12 159 MET B C 1
ATOM 4038 O O . MET B 1 159 ? -17.797 3.148 2.18 1 94.12 159 MET B O 1
ATOM 4042 N N . THR B 1 160 ? -19.953 2.873 1.806 1 92.94 160 THR B N 1
ATOM 4043 C CA . THR B 1 160 ? -20.047 3.992 0.874 1 92.94 160 THR B CA 1
ATOM 4044 C C . THR B 1 160 ? -21.375 4.734 1.048 1 92.94 160 THR B C 1
ATOM 4046 O O . THR B 1 160 ? -22.234 4.305 1.82 1 92.94 160 THR B O 1
ATOM 4049 N N . ASP B 1 161 ? -21.484 5.84 0.451 1 86.62 161 ASP B N 1
ATOM 4050 C CA . ASP B 1 161 ? -22.797 6.461 0.375 1 86.62 161 ASP B CA 1
ATOM 4051 C C . ASP B 1 161 ? -23.688 5.75 -0.651 1 86.62 161 ASP B C 1
ATOM 4053 O O . ASP B 1 161 ? -23.297 4.715 -1.199 1 86.62 161 ASP B O 1
ATOM 4057 N N . ASN B 1 162 ? -24.844 6.258 -0.887 1 82.19 162 ASN B N 1
ATOM 4058 C CA . ASN B 1 162 ? -25.781 5.605 -1.795 1 82.19 162 ASN B CA 1
ATOM 4059 C C . ASN B 1 162 ? -25.75 6.242 -3.184 1 82.19 162 ASN B C 1
ATOM 4061 O O . ASN B 1 162 ? -26.781 6.293 -3.869 1 82.19 162 ASN B O 1
ATOM 4065 N N . GLY B 1 163 ? -24.594 6.699 -3.557 1 84.81 163 GLY B N 1
ATOM 4066 C CA . GLY B 1 163 ? -24.484 7.273 -4.887 1 84.81 163 GLY B CA 1
ATOM 4067 C C . GLY B 1 163 ? -24.594 6.242 -5.996 1 84.81 163 GLY B C 1
ATOM 4068 O O . GLY B 1 163 ? -24.297 5.062 -5.777 1 84.81 163 GLY B O 1
ATOM 4069 N N . PRO B 1 164 ? -24.922 6.652 -7.105 1 86.12 164 PRO B N 1
ATOM 4070 C CA . PRO B 1 164 ? -25.141 5.738 -8.227 1 86.12 164 PRO B CA 1
ATOM 4071 C C . PRO B 1 164 ? -23.922 4.902 -8.562 1 86.12 164 PRO B C 1
ATOM 4073 O O . PRO B 1 164 ? -24.047 3.754 -9 1 86.12 164 PRO B O 1
ATOM 4076 N N . ASN B 1 165 ? -22.781 5.449 -8.406 1 89.25 165 ASN B N 1
ATOM 4077 C CA . ASN B 1 165 ? -21.562 4.723 -8.711 1 89.25 165 ASN B CA 1
ATOM 4078 C C . ASN B 1 165 ? -21.391 3.502 -7.809 1 89.25 165 ASN B C 1
ATOM 4080 O O . ASN B 1 165 ? -20.781 2.512 -8.203 1 89.25 165 ASN B O 1
ATOM 4084 N N . PHE B 1 166 ? -22 3.494 -6.656 1 92.31 166 PHE B N 1
ATOM 4085 C CA . PHE B 1 166 ? -21.797 2.441 -5.664 1 92.31 166 PHE B CA 1
ATOM 4086 C C . PHE B 1 166 ? -23.016 1.511 -5.621 1 92.31 166 PHE B C 1
ATOM 4088 O O . PHE B 1 166 ? -22.984 0.481 -4.941 1 92.31 166 PHE B O 1
ATOM 4095 N N . THR B 1 167 ? -24.047 1.829 -6.312 1 89.25 167 THR B N 1
ATOM 4096 C CA . THR B 1 167 ? -25.25 1.018 -6.238 1 89.25 167 THR B CA 1
ATOM 4097 C C . THR B 1 167 ? -25.547 0.361 -7.582 1 89.25 167 THR B C 1
ATOM 4099 O O . THR B 1 167 ? -26.594 -0.258 -7.758 1 89.25 167 THR B O 1
ATOM 4102 N N . SER B 1 168 ? -24.719 0.504 -8.5 1 92.19 168 SER B N 1
ATOM 4103 C CA . SER B 1 168 ? -24.891 -0.116 -9.805 1 92.19 168 SER B CA 1
ATOM 4104 C C . SER B 1 168 ? -24.828 -1.637 -9.711 1 92.19 168 SER B C 1
ATOM 4106 O O . SER B 1 168 ? -24.344 -2.184 -8.719 1 92.19 168 SER B O 1
ATOM 4108 N N . ARG B 1 169 ? -25.391 -2.254 -10.68 1 94.81 169 ARG B N 1
ATOM 4109 C CA . ARG B 1 169 ? -25.344 -3.709 -10.758 1 94.81 169 ARG B CA 1
ATOM 4110 C C . ARG B 1 169 ? -23.891 -4.203 -10.828 1 94.81 169 ARG B C 1
ATOM 4112 O O . ARG B 1 169 ? -23.547 -5.211 -10.203 1 94.81 169 ARG B O 1
ATOM 4119 N N . GLU B 1 170 ? -23.109 -3.498 -11.57 1 95.56 170 GLU B N 1
ATOM 4120 C CA . GLU B 1 170 ? -21.688 -3.85 -11.703 1 95.56 170 GLU B CA 1
ATOM 4121 C C . GLU B 1 170 ? -20.984 -3.812 -10.352 1 95.56 170 GLU B C 1
ATOM 4123 O O . GLU B 1 170 ? -20.141 -4.668 -10.055 1 95.56 170 GLU B O 1
ATOM 4128 N N . PHE B 1 171 ? -21.328 -2.895 -9.578 1 96.56 171 PHE B N 1
ATOM 4129 C CA . PHE B 1 171 ? -20.703 -2.75 -8.273 1 96.56 171 PHE B CA 1
ATOM 4130 C C . PHE B 1 171 ? -21.125 -3.883 -7.34 1 96.56 171 PHE B C 1
ATOM 4132 O O . PHE B 1 171 ? -20.297 -4.422 -6.598 1 96.56 171 PHE B O 1
ATOM 4139 N N . LYS B 1 172 ? -22.344 -4.211 -7.414 1 95.69 172 LYS B N 1
ATOM 4140 C CA . LYS B 1 172 ? -22.844 -5.332 -6.621 1 95.69 172 LYS B CA 1
ATOM 4141 C C . LYS B 1 172 ? -22.156 -6.633 -7.023 1 95.69 172 LYS B C 1
ATOM 4143 O O . LYS B 1 172 ? -21.766 -7.43 -6.16 1 95.69 172 LYS B O 1
ATOM 4148 N N . GLN B 1 173 ? -22.062 -6.852 -8.258 1 97.25 173 GLN B N 1
ATOM 4149 C CA . GLN B 1 173 ? -21.375 -8.039 -8.742 1 97.25 173 GLN B CA 1
ATOM 4150 C C . GLN B 1 173 ? -19.938 -8.086 -8.234 1 97.25 173 GLN B C 1
ATOM 4152 O O . GLN B 1 173 ? -19.438 -9.141 -7.836 1 97.25 173 GLN B O 1
ATOM 4157 N N . PHE B 1 174 ? -19.281 -6.941 -8.32 1 97.56 174 PHE B N 1
ATOM 4158 C CA . PHE B 1 174 ? -17.922 -6.812 -7.84 1 97.56 174 PHE B CA 1
ATOM 4159 C C . PHE B 1 174 ? -17.812 -7.215 -6.375 1 97.56 174 PHE B C 1
ATOM 4161 O O . PHE B 1 174 ? -17 -8.062 -6.008 1 97.56 174 PHE B O 1
ATOM 4168 N N . THR B 1 175 ? -18.641 -6.641 -5.52 1 97.75 175 THR B N 1
ATOM 4169 C CA . THR B 1 175 ? -18.562 -6.934 -4.09 1 97.75 175 THR B CA 1
ATOM 4170 C C . THR B 1 175 ? -18.922 -8.391 -3.818 1 97.75 175 THR B C 1
ATOM 4172 O O . THR B 1 175 ? -18.375 -9.016 -2.91 1 97.75 175 THR B O 1
ATOM 4175 N N . ASP B 1 176 ? -19.812 -8.984 -4.586 1 96.81 176 ASP B N 1
ATOM 4176 C CA . ASP B 1 176 ? -20.188 -10.383 -4.43 1 96.81 176 ASP B CA 1
ATOM 4177 C C . ASP B 1 176 ? -19.031 -11.305 -4.781 1 96.81 176 ASP B C 1
ATOM 4179 O O . ASP B 1 176 ? -18.688 -12.211 -4.012 1 96.81 176 ASP B O 1
ATOM 4183 N N . ILE B 1 177 ? -18.438 -11.055 -5.883 1 95.25 177 ILE B N 1
ATOM 4184 C CA . ILE B 1 177 ? -17.344 -11.883 -6.363 1 95.25 177 ILE B CA 1
ATOM 4185 C C . ILE B 1 177 ? -16.172 -11.828 -5.383 1 95.25 177 ILE B C 1
ATOM 4187 O O . ILE B 1 177 ? -15.516 -12.836 -5.121 1 95.25 177 ILE B O 1
ATOM 4191 N N . TYR B 1 178 ? -15.914 -10.633 -4.832 1 97.12 178 TYR B N 1
ATOM 4192 C CA . TYR B 1 178 ? -14.781 -10.43 -3.934 1 97.12 178 TYR B CA 1
ATOM 4193 C C . TYR B 1 178 ? -15.156 -10.781 -2.498 1 97.12 178 TYR B C 1
ATOM 4195 O O . TYR B 1 178 ? -14.328 -10.688 -1.594 1 97.12 178 TYR B O 1
ATOM 4203 N N . ASN B 1 179 ? -16.438 -11.172 -2.309 1 96.19 179 ASN B N 1
ATOM 4204 C CA . ASN B 1 179 ? -16.922 -11.539 -0.981 1 96.19 179 ASN B CA 1
ATOM 4205 C C . ASN B 1 179 ? -16.75 -10.391 0.012 1 96.19 179 ASN B C 1
ATOM 4207 O O . ASN B 1 179 ? -16.203 -10.586 1.095 1 96.19 179 ASN B O 1
ATOM 4211 N N . ILE B 1 180 ? -17.172 -9.203 -0.372 1 97.88 180 ILE B N 1
ATOM 4212 C CA . ILE B 1 180 ? -17.156 -7.996 0.453 1 97.88 180 ILE B CA 1
ATOM 4213 C C . ILE B 1 180 ? -18.562 -7.645 0.898 1 97.88 180 ILE B C 1
ATOM 4215 O O . ILE B 1 180 ? -19.5 -7.625 0.084 1 97.88 180 ILE B O 1
ATOM 4219 N N . GLU B 1 181 ? -18.766 -7.453 2.178 1 96.44 181 GLU B N 1
ATOM 4220 C CA . GLU B 1 181 ? -20.016 -6.887 2.65 1 96.44 181 GLU B CA 1
ATOM 4221 C C . GLU B 1 181 ? -20.094 -5.395 2.355 1 96.44 181 GLU B C 1
ATOM 4223 O O . GLU B 1 181 ? -19.359 -4.598 2.943 1 96.44 181 GLU B O 1
ATOM 4228 N N . HIS B 1 182 ? -20.953 -5.023 1.454 1 94.94 182 HIS B N 1
ATOM 4229 C CA . HIS B 1 182 ? -21.125 -3.625 1.08 1 94.94 182 HIS B CA 1
ATOM 4230 C C . HIS B 1 182 ? -22.25 -2.973 1.876 1 94.94 182 HIS B C 1
ATOM 4232 O O . HIS B 1 182 ? -23.391 -3.418 1.813 1 94.94 182 HIS B O 1
ATOM 4238 N N . VAL B 1 183 ? -21.875 -1.97 2.613 1 90.12 183 VAL B N 1
ATOM 4239 C CA . VAL B 1 183 ? -22.844 -1.259 3.443 1 90.12 183 VAL B CA 1
ATOM 4240 C C . VAL B 1 183 ? -23.031 0.167 2.926 1 90.12 183 VAL B C 1
ATOM 4242 O O . VAL B 1 183 ? -22.047 0.902 2.766 1 90.12 183 VAL B O 1
ATOM 4245 N N . THR B 1 184 ? -24.219 0.528 2.625 1 86.81 184 THR B N 1
ATOM 4246 C CA . THR B 1 184 ? -24.484 1.878 2.135 1 86.81 184 THR B CA 1
ATOM 4247 C C . THR B 1 184 ? -25.156 2.723 3.209 1 86.81 184 THR B C 1
ATOM 4249 O O . THR B 1 184 ? -25.875 2.193 4.062 1 86.81 184 THR B O 1
ATOM 4252 N N . SER B 1 185 ? -24.766 3.928 3.307 1 75.69 185 SER B N 1
ATOM 4253 C CA . SER B 1 185 ? -25.391 4.836 4.258 1 75.69 185 SER B CA 1
ATOM 4254 C C . SER B 1 185 ? -26.766 5.301 3.756 1 75.69 185 SER B C 1
ATOM 4256 O O . SER B 1 185 ? -26.938 5.516 2.557 1 75.69 185 SER B O 1
ATOM 4258 N N . SER B 1 186 ? -27.844 4.938 4.477 1 60.09 186 SER B N 1
ATOM 4259 C CA . SER B 1 186 ? -29.188 5.383 4.137 1 60.09 186 SER B CA 1
ATOM 4260 C C . SER B 1 186 ? -29.359 6.879 4.379 1 60.09 186 SER B C 1
ATOM 4262 O O . SER B 1 186 ? -28.594 7.477 5.152 1 60.09 186 SER B O 1
ATOM 4264 N N . PRO B 1 187 ? -30.234 7.57 3.465 1 54.59 187 PRO B N 1
ATOM 4265 C CA . PRO B 1 187 ? -30.547 8.977 3.707 1 54.59 187 PRO B CA 1
ATOM 4266 C C . PRO B 1 187 ? -30.812 9.281 5.18 1 54.59 187 PRO B C 1
ATOM 4268 O O . PRO B 1 187 ? -30.516 10.375 5.656 1 54.59 187 PRO B O 1
ATOM 4271 N N . THR B 1 188 ? -31.391 8.312 5.852 1 51.22 188 THR B N 1
ATOM 4272 C CA . THR B 1 188 ? -31.766 8.523 7.246 1 51.22 188 THR B CA 1
ATOM 4273 C C . THR B 1 188 ? -30.578 8.273 8.172 1 51.22 188 THR B C 1
ATOM 4275 O O . THR B 1 188 ? -30.578 8.688 9.328 1 51.22 188 THR B O 1
ATOM 4278 N N . TYR B 1 189 ? -29.578 7.629 7.629 1 53.56 189 TYR B N 1
ATOM 4279 C CA . TYR B 1 189 ? -28.438 7.305 8.469 1 53.56 189 TYR B CA 1
ATOM 4280 C C . TYR B 1 189 ? -27.141 7.754 7.812 1 53.56 189 TYR B C 1
ATOM 4282 O O . TYR B 1 189 ? -26.281 6.93 7.488 1 53.56 189 TYR B O 1
ATOM 4290 N N . ALA B 1 190 ? -27.109 9.039 7.488 1 54.34 190 ALA B N 1
ATOM 4291 C CA . ALA B 1 190 ? -26.016 9.688 6.773 1 54.34 190 ALA B CA 1
ATOM 4292 C C . ALA B 1 190 ? -24.703 9.547 7.535 1 54.34 190 ALA B C 1
ATOM 4294 O O . ALA B 1 190 ? -23.625 9.562 6.938 1 54.34 190 ALA B O 1
ATOM 4295 N N . GLN B 1 191 ? -24.812 9.188 8.789 1 57.12 191 GLN B N 1
ATOM 4296 C CA . GLN B 1 191 ? -23.641 9.219 9.664 1 57.12 191 GLN B CA 1
ATOM 4297 C C . GLN B 1 191 ? -22.719 8.039 9.391 1 57.12 191 GLN B C 1
ATOM 4299 O O . GLN B 1 191 ? -21.547 8.055 9.781 1 57.12 191 GLN B O 1
ATOM 4304 N N . SER B 1 192 ? -23.172 7.152 8.547 1 60.41 192 SER B N 1
ATOM 4305 C CA . SER B 1 192 ? -22.438 5.902 8.398 1 60.41 192 SER B CA 1
ATOM 4306 C C . SER B 1 192 ? -21.188 6.098 7.527 1 60.41 192 SER B C 1
ATOM 4308 O O . SER B 1 192 ? -20.234 5.328 7.621 1 60.41 192 SER B O 1
ATOM 4310 N N . ASN B 1 193 ? -21.141 7.191 6.828 1 77.12 193 ASN B N 1
ATOM 4311 C CA . ASN B 1 193 ? -19.969 7.359 5.965 1 77.12 193 ASN B CA 1
ATOM 4312 C C . ASN B 1 193 ? -19.094 8.516 6.438 1 77.12 193 ASN B C 1
ATOM 4314 O O . ASN B 1 193 ? -18.391 9.133 5.633 1 77.12 193 ASN B O 1
ATOM 4318 N N . GLY B 1 194 ? -19.188 8.766 7.707 1 82.69 194 GLY B N 1
ATOM 4319 C CA . GLY B 1 194 ? -18.469 9.875 8.32 1 82.69 194 GLY B CA 1
ATOM 4320 C C . GLY B 1 194 ? -16.969 9.766 8.164 1 82.69 194 GLY B C 1
ATOM 4321 O O . GLY B 1 194 ? -16.281 10.773 7.941 1 82.69 194 GLY B O 1
ATOM 4322 N N . LYS B 1 195 ? -16.453 8.547 8.188 1 88.12 195 LYS B N 1
ATOM 4323 C CA . LYS B 1 195 ? -15.016 8.336 8.07 1 88.12 195 LYS B CA 1
ATOM 4324 C C . LYS B 1 195 ? -14.5 8.781 6.707 1 88.12 195 LYS B C 1
ATOM 4326 O O . LYS B 1 195 ? -13.5 9.492 6.617 1 88.12 195 LYS B O 1
ATOM 4331 N N . ALA B 1 196 ? -15.203 8.352 5.656 1 92.5 196 ALA B N 1
ATOM 4332 C CA . ALA B 1 196 ? -14.805 8.734 4.305 1 92.5 196 ALA B CA 1
ATOM 4333 C C . ALA B 1 196 ? -14.953 10.234 4.094 1 92.5 196 ALA B C 1
ATOM 4335 O O . ALA B 1 196 ? -14.125 10.859 3.43 1 92.5 196 ALA B O 1
ATOM 4336 N N . GLU B 1 197 ? -15.992 10.828 4.645 1 88.88 197 GLU B N 1
ATOM 4337 C CA . GLU B 1 197 ? -16.203 12.266 4.531 1 88.88 197 GLU B CA 1
ATOM 4338 C C . GLU B 1 197 ? -15.078 13.047 5.195 1 88.88 197 GLU B C 1
ATOM 4340 O O . GLU B 1 197 ? -14.617 14.055 4.652 1 88.88 197 GLU B O 1
ATOM 4345 N N . ASN B 1 198 ? -14.711 12.625 6.332 1 90.88 198 ASN B N 1
ATOM 4346 C CA . ASN B 1 198 ? -13.586 13.258 7.02 1 90.88 198 ASN B CA 1
ATOM 4347 C C . ASN B 1 198 ? -12.297 13.141 6.211 1 90.88 198 ASN B C 1
ATOM 4349 O O . ASN B 1 198 ? -11.508 14.094 6.152 1 90.88 198 ASN B O 1
ATOM 4353 N N . SER B 1 199 ? -12.102 11.977 5.637 1 95.75 199 SER B N 1
ATOM 4354 C CA . SER B 1 199 ? -10.922 11.781 4.805 1 95.75 199 SER B CA 1
ATOM 4355 C C . SER B 1 199 ? -10.953 12.688 3.58 1 95.75 199 SER B C 1
ATOM 4357 O O . SER B 1 199 ? -9.914 13.18 3.139 1 95.75 199 SER B O 1
ATOM 4359 N N . VAL B 1 200 ? -12.133 12.891 3.031 1 95.56 200 VAL B N 1
ATOM 4360 C CA . VAL B 1 200 ? -12.273 13.797 1.896 1 95.56 200 VAL B CA 1
ATOM 4361 C C . VAL B 1 200 ? -11.852 15.211 2.303 1 95.56 200 VAL B C 1
ATOM 4363 O O . VAL B 1 200 ? -11.094 15.867 1.59 1 95.56 200 VAL B O 1
ATOM 4366 N N . LYS B 1 201 ? -12.328 15.625 3.434 1 93 201 LYS B N 1
ATOM 4367 C CA . LYS B 1 201 ? -11.977 16.953 3.932 1 93 201 LYS B CA 1
ATOM 4368 C C . LYS B 1 201 ? -10.461 17.078 4.121 1 93 201 LYS B C 1
ATOM 4370 O O . LYS B 1 201 ? -9.859 18.062 3.703 1 93 201 LYS B O 1
ATOM 4375 N N . THR B 1 202 ? -9.898 16.125 4.73 1 93.69 202 THR B N 1
ATOM 4376 C CA . THR B 1 202 ? -8.461 16.094 4.973 1 93.69 202 THR B CA 1
ATOM 4377 C C . THR B 1 202 ? -7.688 16.109 3.656 1 93.69 202 THR B C 1
ATOM 4379 O O . THR B 1 202 ? -6.738 16.891 3.494 1 93.69 202 THR B O 1
ATOM 4382 N N . ALA B 1 203 ? -8.125 15.297 2.734 1 96.25 203 ALA B N 1
ATOM 4383 C CA . ALA B 1 203 ? -7.465 15.211 1.435 1 96.25 203 ALA B CA 1
ATOM 4384 C C . ALA B 1 203 ? -7.531 16.547 0.703 1 96.25 203 ALA B C 1
ATOM 4386 O O . ALA B 1 203 ? -6.523 17.031 0.176 1 96.25 203 ALA B O 1
ATOM 4387 N N . LYS B 1 204 ? -8.688 17.109 0.704 1 94.06 204 LYS B N 1
ATOM 4388 C CA . LYS B 1 204 ? -8.852 18.406 0.041 1 94.06 204 LYS B CA 1
ATOM 4389 C C . LYS B 1 204 ? -7.961 19.469 0.673 1 94.06 204 LYS B C 1
ATOM 4391 O O . LYS B 1 204 ? -7.348 20.266 -0.033 1 94.06 204 LYS B O 1
ATOM 4396 N N . ASN B 1 205 ? -7.93 19.453 1.997 1 91.88 205 ASN B N 1
ATOM 4397 C CA . ASN B 1 205 ? -7.086 20.406 2.707 1 91.88 205 ASN B CA 1
ATOM 4398 C C . ASN B 1 205 ? -5.613 20.234 2.346 1 91.88 205 ASN B C 1
ATOM 4400 O O . ASN B 1 205 ? -4.914 21.203 2.07 1 91.88 205 ASN B O 1
ATOM 4404 N N . ILE B 1 206 ? -5.145 19.031 2.33 1 92.44 206 ILE B N 1
ATOM 4405 C CA . ILE B 1 206 ? -3.76 18.719 1.987 1 92.44 206 ILE B CA 1
ATOM 4406 C C . ILE B 1 206 ? -3.463 19.188 0.564 1 92.44 206 ILE B C 1
ATOM 4408 O O . ILE B 1 206 ? -2.457 19.844 0.32 1 92.44 206 ILE B O 1
ATOM 4412 N N . MET B 1 207 ? -4.352 18.844 -0.319 1 93.75 207 MET B N 1
ATOM 4413 C CA . MET B 1 207 ? -4.16 19.172 -1.729 1 93.75 207 MET B CA 1
ATOM 4414 C C . MET B 1 207 ? -4.188 20.688 -1.948 1 93.75 207 MET B C 1
ATOM 4416 O O . MET B 1 207 ? -3.367 21.219 -2.697 1 93.75 207 MET B O 1
ATOM 4420 N N . GLN B 1 208 ? -5.102 21.328 -1.284 1 92.38 208 GLN B N 1
ATOM 4421 C CA . GLN B 1 208 ? -5.219 22.781 -1.437 1 92.38 208 GLN B CA 1
ATOM 4422 C C . GLN B 1 208 ? -3.994 23.484 -0.878 1 92.38 208 GLN B C 1
ATOM 4424 O O . GLN B 1 208 ? -3.453 24.391 -1.515 1 92.38 208 GLN B O 1
ATOM 4429 N N . LYS B 1 209 ? -3.578 23.125 0.312 1 88.69 209 LYS B N 1
ATOM 4430 C CA . LYS B 1 209 ? -2.391 23.734 0.909 1 88.69 209 LYS B CA 1
ATOM 4431 C C . LYS B 1 209 ? -1.161 23.5 0.032 1 88.69 209 LYS B C 1
ATOM 4433 O O . LYS B 1 209 ? -0.335 24.406 -0.131 1 88.69 209 LYS B O 1
ATOM 4438 N N . ALA B 1 210 ? -1.045 22.297 -0.475 1 90.81 210 ALA B N 1
ATOM 4439 C CA . ALA B 1 210 ? 0.068 22 -1.372 1 90.81 210 ALA B CA 1
ATOM 4440 C C . ALA B 1 210 ? 0.032 22.906 -2.607 1 90.81 210 ALA B C 1
ATOM 4442 O O . ALA B 1 210 ? 1.066 23.406 -3.041 1 90.81 210 ALA B O 1
ATOM 4443 N N . LEU B 1 211 ? -1.136 23.078 -3.152 1 89.75 211 LEU B N 1
ATOM 4444 C CA . LEU B 1 211 ? -1.301 23.938 -4.324 1 89.75 211 LEU B CA 1
ATOM 4445 C C . LEU B 1 211 ? -0.913 25.375 -4.008 1 89.75 211 LEU B C 1
ATOM 4447 O O . LEU B 1 211 ? -0.142 26 -4.746 1 89.75 211 LEU B O 1
ATOM 4451 N N . ASP B 1 212 ? -1.41 25.875 -2.902 1 88.88 212 ASP B N 1
ATOM 4452 C CA . ASP B 1 212 ? -1.165 27.25 -2.508 1 88.88 212 ASP B CA 1
ATOM 4453 C C . ASP B 1 212 ? 0.317 27.5 -2.227 1 88.88 212 ASP B C 1
ATOM 4455 O O . ASP B 1 212 ? 0.845 28.562 -2.523 1 88.88 212 ASP B O 1
ATOM 4459 N N . ALA B 1 213 ? 0.947 26.516 -1.68 1 88.12 213 ALA B N 1
ATOM 4460 C CA . ALA B 1 213 ? 2.357 26.641 -1.319 1 88.12 213 ALA B CA 1
ATOM 4461 C C . ALA B 1 213 ? 3.258 26.219 -2.479 1 88.12 213 ALA B C 1
ATOM 4463 O O . ALA B 1 213 ? 4.484 26.188 -2.346 1 88.12 213 ALA B O 1
ATOM 4464 N N . GLN B 1 214 ? 2.631 25.797 -3.615 1 89.5 214 GLN B N 1
ATOM 4465 C CA . GLN B 1 214 ? 3.375 25.266 -4.754 1 89.5 214 GLN B CA 1
ATOM 4466 C C . GLN B 1 214 ? 4.273 24.109 -4.332 1 89.5 214 GLN B C 1
ATOM 4468 O O . GLN B 1 214 ? 5.445 24.047 -4.707 1 89.5 214 GLN B O 1
ATOM 4473 N N . ALA B 1 215 ? 3.729 23.391 -3.42 1 88.94 215 ALA B N 1
ATOM 4474 C CA . ALA B 1 215 ? 4.43 22.219 -2.906 1 88.94 215 ALA B CA 1
ATOM 4475 C C . ALA B 1 215 ? 3.926 20.938 -3.576 1 88.94 215 ALA B C 1
ATOM 4477 O O . ALA B 1 215 ? 2.918 20.953 -4.285 1 88.94 215 ALA B O 1
ATOM 4478 N N . ASP B 1 216 ? 4.641 19.891 -3.439 1 93.44 216 ASP B N 1
ATOM 4479 C CA . ASP B 1 216 ? 4.293 18.594 -4.008 1 93.44 216 ASP B CA 1
ATOM 4480 C C . ASP B 1 216 ? 3.221 17.906 -3.174 1 93.44 216 ASP B C 1
ATOM 4482 O O . ASP B 1 216 ? 3.461 17.547 -2.018 1 93.44 216 ASP B O 1
ATOM 4486 N N . PRO B 1 217 ? 2.064 17.625 -3.766 1 94.88 217 PRO B N 1
ATOM 4487 C CA . PRO B 1 217 ? 0.987 17.016 -2.984 1 94.88 217 PRO B CA 1
ATOM 4488 C C . PRO B 1 217 ? 1.322 15.609 -2.521 1 94.88 217 PRO B C 1
ATOM 4490 O O . PRO B 1 217 ? 0.818 15.156 -1.491 1 94.88 217 PRO B O 1
ATOM 4493 N N . TYR B 1 218 ? 2.154 14.898 -3.25 1 97.38 218 TYR B N 1
ATOM 4494 C CA . TYR B 1 218 ? 2.531 13.547 -2.85 1 97.38 218 TYR B CA 1
ATOM 4495 C C . TYR B 1 218 ? 3.4 13.57 -1.597 1 97.38 218 TYR B C 1
ATOM 4497 O O . TYR B 1 218 ? 3.26 12.711 -0.72 1 97.38 218 TYR B O 1
ATOM 4505 N N . LEU B 1 219 ? 4.27 14.516 -1.518 1 95.19 219 LEU B N 1
ATOM 4506 C CA . LEU B 1 219 ? 5.078 14.672 -0.312 1 95.19 219 LEU B CA 1
ATOM 4507 C C . LEU B 1 219 ? 4.207 15.07 0.875 1 95.19 219 LEU B C 1
ATOM 4509 O O . LEU B 1 219 ? 4.449 14.633 2.002 1 95.19 219 LEU B O 1
ATOM 4513 N N . ALA B 1 220 ? 3.23 15.93 0.624 1 93.75 220 ALA B N 1
ATOM 4514 C CA . ALA B 1 220 ? 2.305 16.328 1.682 1 93.75 220 ALA B CA 1
ATOM 4515 C C . ALA B 1 220 ? 1.525 15.125 2.211 1 93.75 220 ALA B C 1
ATOM 4517 O O . ALA B 1 220 ? 1.356 14.977 3.422 1 93.75 220 ALA B O 1
ATOM 4518 N N . LEU B 1 221 ? 1.076 14.297 1.3 1 97.12 221 LEU B N 1
ATOM 4519 C C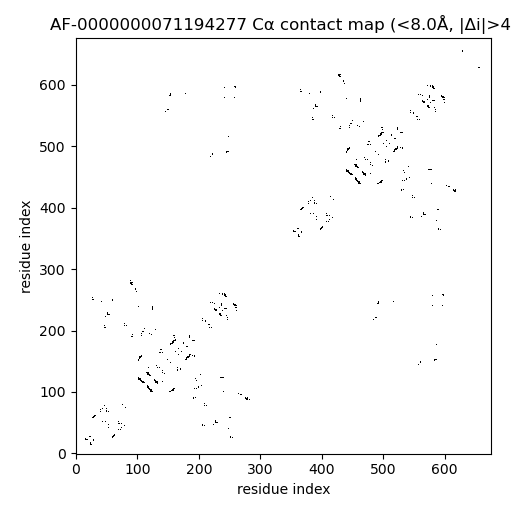A . LEU B 1 221 ? 0.366 13.078 1.689 1 97.12 221 LEU B CA 1
ATOM 4520 C C . LEU B 1 221 ? 1.277 12.148 2.479 1 97.12 221 LEU B C 1
ATOM 4522 O O . LEU B 1 221 ? 0.851 11.547 3.465 1 97.12 221 LEU B O 1
ATOM 4526 N N . LEU B 1 222 ? 2.488 11.977 2.018 1 97.12 222 LEU B N 1
ATOM 4527 C CA . LEU B 1 222 ? 3.484 11.172 2.709 1 97.12 222 LEU B CA 1
ATOM 4528 C C . LEU B 1 222 ? 3.666 11.641 4.148 1 97.12 222 LEU B C 1
ATOM 4530 O O . LEU B 1 222 ? 3.678 10.836 5.078 1 97.12 222 LEU B O 1
ATOM 4534 N N . ASP B 1 223 ? 3.811 12.93 4.285 1 92.94 223 ASP B N 1
ATOM 4535 C CA . ASP B 1 223 ? 4.008 13.5 5.617 1 92.94 223 ASP B CA 1
ATOM 4536 C C . ASP B 1 223 ? 2.781 13.273 6.5 1 92.94 223 ASP B C 1
ATOM 4538 O O . ASP B 1 223 ? 2.912 12.922 7.676 1 92.94 223 ASP B O 1
ATOM 4542 N N . PHE B 1 224 ? 1.618 13.484 5.941 1 94.5 224 PHE B N 1
ATOM 4543 C CA . PHE B 1 224 ? 0.39 13.227 6.688 1 94.5 224 PHE B CA 1
ATOM 4544 C C . PHE B 1 224 ? 0.354 11.789 7.191 1 94.5 224 PHE B C 1
ATOM 4546 O O . PHE B 1 224 ? 0.033 11.547 8.359 1 94.5 224 PHE B O 1
ATOM 4553 N N . ARG B 1 225 ? 0.655 10.844 6.344 1 97.81 225 ARG B N 1
ATOM 4554 C CA . ARG B 1 225 ? 0.58 9.414 6.652 1 97.81 225 ARG B CA 1
ATOM 4555 C C . ARG B 1 225 ? 1.575 9.047 7.746 1 97.81 225 ARG B C 1
ATOM 4557 O O . ARG B 1 225 ? 1.429 8.008 8.398 1 97.81 225 ARG B O 1
ATOM 4564 N N . ASN B 1 226 ? 2.619 9.867 7.902 1 95.75 226 ASN B N 1
ATOM 4565 C CA . ASN B 1 226 ? 3.643 9.586 8.906 1 95.75 226 ASN B CA 1
ATOM 4566 C C . ASN B 1 226 ? 3.512 10.516 10.109 1 95.75 226 ASN B C 1
ATOM 4568 O O . ASN B 1 226 ? 4.438 10.625 10.922 1 95.75 226 ASN B O 1
ATOM 4572 N N . THR B 1 227 ? 2.434 11.211 10.227 1 92.56 227 THR B N 1
ATOM 4573 C CA . THR B 1 227 ? 2.123 12.039 11.383 1 92.56 227 THR B CA 1
ATOM 4574 C C . THR B 1 227 ? 1.145 11.328 12.312 1 92.56 227 THR B C 1
ATOM 4576 O O . THR B 1 227 ? 0.067 10.914 11.883 1 92.56 227 THR B O 1
ATOM 4579 N N . PRO B 1 228 ? 1.525 11.188 13.562 1 92.12 228 PRO B N 1
ATOM 4580 C CA . PRO B 1 228 ? 0.575 10.555 14.477 1 92.12 228 PRO B CA 1
ATOM 4581 C C . PRO B 1 228 ? -0.792 11.242 14.477 1 92.12 228 PRO B C 1
ATOM 4583 O O . PRO B 1 228 ? -0.871 12.469 14.43 1 92.12 228 PRO B O 1
ATOM 4586 N N . THR B 1 229 ? -1.811 10.422 14.438 1 91 229 THR B N 1
ATOM 4587 C CA . THR B 1 229 ? -3.182 10.922 14.43 1 91 229 THR B CA 1
ATOM 4588 C C . THR B 1 229 ? -3.564 11.469 15.805 1 91 229 THR B C 1
ATOM 4590 O O . THR B 1 229 ? -3.172 10.906 16.828 1 91 229 THR B O 1
ATOM 4593 N N . GLU B 1 230 ? -4.32 12.602 15.773 1 86.12 230 GLU B N 1
ATOM 4594 C CA . GLU B 1 230 ? -4.82 13.117 17.047 1 86.12 230 GLU B CA 1
ATOM 4595 C C . GLU B 1 230 ? -5.547 12.031 17.828 1 86.12 230 GLU B C 1
ATOM 4597 O O . GLU B 1 230 ? -6.395 11.32 17.297 1 86.12 230 GLU B O 1
ATOM 4602 N N . GLY B 1 231 ? -5.215 11.883 19.062 1 83.12 231 GLY B N 1
ATOM 4603 C CA . GLY B 1 231 ? -5.832 10.875 19.906 1 83.12 231 GLY B CA 1
ATOM 4604 C C . GLY B 1 231 ? -5.141 9.523 19.828 1 83.12 231 GLY B C 1
ATOM 4605 O O . GLY B 1 231 ? -5.504 8.594 20.547 1 83.12 231 GLY B O 1
ATOM 4606 N N . TYR B 1 232 ? -4.199 9.406 18.906 1 90.5 232 TYR B N 1
ATOM 4607 C CA . TYR B 1 232 ? -3.398 8.195 18.766 1 90.5 232 TYR B CA 1
ATOM 4608 C C . TYR B 1 232 ? -1.932 8.469 19.078 1 90.5 232 TYR B C 1
ATOM 4610 O O . TYR B 1 232 ? -1.484 9.617 19.016 1 90.5 232 TYR B O 1
ATOM 4618 N N . SER B 1 233 ? -1.212 7.488 19.391 1 90.12 233 SER B N 1
ATOM 4619 C CA . SER B 1 233 ? 0.231 7.613 19.578 1 90.12 233 SER B CA 1
ATOM 4620 C C . SER B 1 233 ? 0.981 7.246 18.297 1 90.12 233 SER B C 1
ATOM 4622 O O . SER B 1 233 ? 2.205 7.387 18.234 1 90.12 233 SER B O 1
ATOM 4624 N N . THR B 1 234 ? 0.227 6.801 17.344 1 95.25 234 THR B N 1
ATOM 4625 C CA . THR B 1 234 ? 0.854 6.297 16.125 1 95.25 234 THR B CA 1
ATOM 4626 C C . THR B 1 234 ? 0.241 6.949 14.898 1 95.25 234 THR B C 1
ATOM 4628 O O . THR B 1 234 ? -0.866 7.488 14.953 1 95.25 234 THR B O 1
ATOM 4631 N N . SER B 1 235 ? 1.003 6.941 13.852 1 96.62 235 SER B N 1
ATOM 4632 C CA . SER B 1 235 ? 0.566 7.508 12.578 1 96.62 235 SER B CA 1
ATOM 4633 C C . SER B 1 235 ? -0.239 6.492 11.773 1 96.62 235 SER B C 1
ATOM 4635 O O . SER B 1 235 ? -0.223 5.297 12.078 1 96.62 235 SER B O 1
ATOM 4637 N N . PRO B 1 236 ? -0.956 6.973 10.734 1 97.94 236 PRO B N 1
ATOM 4638 C CA . PRO B 1 236 ? -1.642 6.051 9.828 1 97.94 236 PRO B CA 1
ATOM 4639 C C . PRO B 1 236 ? -0.701 5.02 9.211 1 97.94 236 PRO B C 1
ATOM 4641 O O . PRO B 1 236 ? -1.043 3.836 9.133 1 97.94 236 PRO B O 1
ATOM 4644 N N . ALA B 1 237 ? 0.51 5.406 8.82 1 98.19 237 ALA B N 1
ATOM 4645 C CA . ALA B 1 237 ? 1.478 4.48 8.234 1 98.19 237 ALA B CA 1
ATOM 4646 C C . ALA B 1 237 ? 1.864 3.391 9.234 1 98.19 237 ALA B C 1
ATOM 4648 O O . ALA B 1 237 ? 1.96 2.217 8.867 1 98.19 237 ALA B O 1
ATOM 4649 N N . GLN B 1 238 ? 2.08 3.777 10.445 1 97.81 238 GLN B N 1
ATOM 4650 C CA . GLN B 1 238 ? 2.443 2.809 11.477 1 97.81 238 GLN B CA 1
ATOM 4651 C C . GLN B 1 238 ? 1.344 1.768 11.664 1 97.81 238 GLN B C 1
ATOM 4653 O O . GLN B 1 238 ? 1.627 0.576 11.805 1 97.81 238 GLN B O 1
ATOM 4658 N N . ARG B 1 239 ? 0.16 2.221 11.648 1 97.88 239 ARG B N 1
ATOM 4659 C CA . ARG B 1 239 ? -0.956 1.315 11.906 1 97.88 239 ARG B CA 1
ATOM 4660 C C . ARG B 1 239 ? -1.279 0.483 10.672 1 97.88 239 ARG B C 1
ATOM 4662 O O . ARG B 1 239 ? -1.72 -0.663 10.781 1 97.88 239 ARG B O 1
ATOM 4669 N N . MET B 1 240 ? -1.062 0.995 9.484 1 98.5 240 MET B N 1
ATOM 4670 C CA . MET B 1 240 ? -1.412 0.323 8.234 1 98.5 240 MET B CA 1
ATOM 4671 C C . MET B 1 240 ? -0.294 -0.613 7.789 1 98.5 240 MET B C 1
ATOM 4673 O O . MET B 1 240 ? -0.558 -1.715 7.305 1 98.5 240 MET B O 1
ATOM 4677 N N . LEU B 1 241 ? 0.958 -0.177 7.91 1 98.44 241 LEU B N 1
ATOM 4678 C CA . LEU B 1 241 ? 2.098 -0.887 7.34 1 98.44 241 LEU B CA 1
ATOM 4679 C C . LEU B 1 241 ? 2.938 -1.537 8.43 1 98.44 241 LEU B C 1
ATOM 4681 O O . LEU B 1 241 ? 3.863 -2.299 8.141 1 98.44 241 LEU B O 1
ATOM 4685 N N . ASN B 1 242 ? 2.65 -1.21 9.625 1 98.25 242 ASN B N 1
ATOM 4686 C CA . ASN B 1 242 ? 3.398 -1.685 10.781 1 98.25 242 ASN B CA 1
ATOM 4687 C C . ASN B 1 242 ? 4.852 -1.216 10.742 1 98.25 242 ASN B C 1
ATOM 4689 O O . ASN B 1 242 ? 5.762 -1.977 11.07 1 98.25 242 ASN B O 1
ATOM 4693 N N . ARG B 1 243 ? 4.977 0.004 10.258 1 97.94 243 ARG B N 1
ATOM 4694 C CA . ARG B 1 243 ? 6.258 0.698 10.25 1 97.94 243 ARG B CA 1
ATOM 4695 C C . ARG B 1 243 ? 6.082 2.172 9.898 1 97.94 243 ARG B C 1
ATOM 4697 O O . ARG B 1 243 ? 5.086 2.553 9.281 1 97.94 243 ARG B O 1
ATOM 4704 N N . ARG B 1 244 ? 7.062 2.949 10.336 1 96.06 244 ARG B N 1
ATOM 4705 C CA . ARG B 1 244 ? 7.207 4.289 9.773 1 96.06 244 ARG B CA 1
ATOM 4706 C C . ARG B 1 244 ? 7.836 4.23 8.391 1 96.06 244 ARG B C 1
ATOM 4708 O O . ARG B 1 244 ? 8.523 3.264 8.047 1 96.06 244 ARG B O 1
ATOM 4715 N N . THR B 1 245 ? 7.535 5.184 7.598 1 97.75 245 THR B N 1
ATOM 4716 C CA . THR B 1 245 ? 8.164 5.234 6.281 1 97.75 245 THR B CA 1
ATOM 4717 C C . THR B 1 245 ? 9.055 6.469 6.152 1 97.75 245 THR B C 1
ATOM 4719 O O . THR B 1 245 ? 8.82 7.48 6.812 1 97.75 245 THR B O 1
ATOM 4722 N N . ARG B 1 246 ? 10.055 6.363 5.355 1 96.88 246 ARG B N 1
ATOM 4723 C CA . ARG B 1 246 ? 11.039 7.426 5.215 1 96.88 246 ARG B CA 1
ATOM 4724 C C . ARG B 1 246 ? 10.445 8.641 4.508 1 96.88 246 ARG B C 1
ATOM 4726 O O . ARG B 1 246 ? 9.766 8.5 3.486 1 96.88 246 ARG B O 1
ATOM 4733 N N . THR B 1 247 ? 10.602 9.766 5.086 1 94.88 247 THR B N 1
ATOM 4734 C CA . THR B 1 247 ? 10.219 11.055 4.512 1 94.88 247 THR B CA 1
ATOM 4735 C C . THR B 1 247 ? 11.445 11.93 4.285 1 94.88 247 THR B C 1
ATOM 4737 O O . THR B 1 247 ? 12.578 11.453 4.383 1 94.88 247 THR B O 1
ATOM 4740 N N . LEU B 1 248 ? 11.211 13.172 3.906 1 91 248 LEU B N 1
ATOM 4741 C CA . LEU B 1 248 ? 12.336 14.086 3.74 1 91 248 LEU B CA 1
ATOM 4742 C C . LEU B 1 248 ? 12.859 14.555 5.094 1 91 248 LEU B C 1
ATOM 4744 O O . LEU B 1 248 ? 13.953 15.117 5.184 1 91 248 LEU B O 1
ATOM 4748 N N . LEU B 1 249 ? 12.016 14.375 6.121 1 84.75 249 LEU B N 1
ATOM 4749 C CA . LEU B 1 249 ? 12.477 14.609 7.488 1 84.75 249 LEU B CA 1
ATOM 4750 C C . LEU B 1 249 ? 13.312 13.43 7.98 1 84.75 249 LEU B C 1
ATOM 4752 O O . LEU B 1 249 ? 12.812 12.32 8.125 1 84.75 249 LEU B O 1
ATOM 4756 N N . GLN B 1 250 ? 14.508 13.656 8.234 1 80.75 250 GLN B N 1
ATOM 4757 C CA . GLN B 1 250 ? 15.414 12.586 8.617 1 80.75 250 GLN B CA 1
ATOM 4758 C C . GLN B 1 250 ? 15.125 12.102 10.039 1 80.75 250 GLN B C 1
ATOM 4760 O O . GLN B 1 250 ? 14.953 12.914 10.953 1 80.75 250 GLN B O 1
ATOM 4765 N N . ILE B 1 251 ? 15.008 10.867 10.141 1 85.38 251 ILE B N 1
ATOM 4766 C CA . ILE B 1 251 ? 14.836 10.234 11.445 1 85.38 251 ILE B CA 1
ATOM 4767 C C . ILE B 1 251 ? 15.852 9.109 11.609 1 85.38 251 ILE B C 1
ATOM 4769 O O . ILE B 1 251 ? 16.562 8.758 10.664 1 85.38 251 ILE B O 1
ATOM 4773 N N . SER B 1 252 ? 15.961 8.633 12.836 1 85 252 SER B N 1
ATOM 4774 C CA . SER B 1 252 ? 16.891 7.535 13.086 1 85 252 SER B CA 1
ATOM 4775 C C . SER B 1 252 ? 16.469 6.277 12.328 1 85 252 SER B C 1
ATOM 4777 O O . SER B 1 252 ? 15.281 5.977 12.219 1 85 252 SER B O 1
ATOM 4779 N N . ASN B 1 253 ? 17.391 5.488 11.867 1 86 253 ASN B N 1
ATOM 4780 C CA . ASN B 1 253 ? 17.141 4.238 11.164 1 86 253 ASN B CA 1
ATOM 4781 C C . ASN B 1 253 ? 16.406 3.234 12.047 1 86 253 ASN B C 1
ATOM 4783 O O . ASN B 1 253 ? 15.625 2.412 11.547 1 86 253 ASN B O 1
ATOM 4787 N N . LYS B 1 254 ? 16.625 3.293 13.266 1 87.12 254 LYS B N 1
ATOM 4788 C CA . LYS B 1 254 ? 15.953 2.402 14.203 1 87.12 254 LYS B CA 1
ATOM 4789 C C . LYS B 1 254 ? 14.438 2.604 14.164 1 87.12 254 LYS B C 1
ATOM 4791 O O . LYS B 1 254 ? 13.672 1.644 14.273 1 87.12 254 LYS B O 1
ATOM 4796 N N . LEU B 1 255 ? 14.055 3.826 13.945 1 91.25 255 LEU B N 1
ATOM 4797 C CA . LEU B 1 255 ? 12.633 4.156 13.914 1 91.25 255 LEU B CA 1
ATOM 4798 C C . LEU B 1 255 ? 11.984 3.658 12.625 1 91.25 255 LEU B C 1
ATOM 4800 O O . LEU B 1 255 ? 10.758 3.574 12.539 1 91.25 255 LEU B O 1
ATOM 4804 N N . LEU B 1 256 ? 12.836 3.348 11.664 1 94.56 256 LEU B N 1
ATOM 4805 C CA . LEU B 1 256 ? 12.312 2.895 10.375 1 94.56 256 LEU B CA 1
ATOM 4806 C C . LEU B 1 256 ? 12.125 1.381 10.375 1 94.56 256 LEU B C 1
ATOM 4808 O O . LEU B 1 256 ? 11.539 0.827 9.438 1 94.56 256 LEU B O 1
ATOM 4812 N N . GLN B 1 257 ? 12.555 0.7 11.438 1 95.31 257 GLN B N 1
ATOM 4813 C CA . GLN B 1 257 ? 12.344 -0.74 11.547 1 95.31 257 GLN B CA 1
ATOM 4814 C C . GLN B 1 257 ? 10.891 -1.06 11.859 1 95.31 257 GLN B C 1
ATOM 4816 O O . GLN B 1 257 ? 10.211 -0.294 12.555 1 95.31 257 GLN B O 1
ATOM 4821 N N . PRO B 1 258 ? 10.422 -2.201 11.352 1 96.94 258 PRO B N 1
ATOM 4822 C CA . PRO B 1 258 ? 9.023 -2.547 11.594 1 96.94 258 PRO B CA 1
ATOM 4823 C C . PRO B 1 258 ? 8.711 -2.754 13.078 1 96.94 258 PRO B C 1
ATOM 4825 O O . PRO B 1 258 ? 9.555 -3.266 13.82 1 96.94 258 PRO B O 1
ATOM 4828 N N . GLU B 1 259 ? 7.531 -2.305 13.445 1 96.19 259 GLU B N 1
ATOM 4829 C CA . GLU B 1 259 ? 7.012 -2.445 14.805 1 96.19 259 GLU B CA 1
ATOM 4830 C C . GLU B 1 259 ? 5.488 -2.518 14.805 1 96.19 259 GLU B C 1
ATOM 4832 O O . GLU B 1 259 ? 4.82 -1.69 14.18 1 96.19 259 GLU B O 1
ATOM 4837 N N . ILE B 1 260 ? 5.004 -3.529 15.492 1 96.75 260 ILE B N 1
ATOM 4838 C CA . ILE B 1 260 ? 3.555 -3.648 15.602 1 96.75 260 ILE B CA 1
ATOM 4839 C C . ILE B 1 260 ? 3.029 -2.662 16.641 1 96.75 260 ILE B C 1
ATOM 4841 O O . ILE B 1 260 ? 3.412 -2.721 17.812 1 96.75 260 ILE B O 1
ATOM 4845 N N . PRO B 1 261 ? 2.189 -1.765 16.172 1 94.88 261 PRO B N 1
ATOM 4846 C CA . PRO B 1 261 ? 1.683 -0.789 17.141 1 94.88 261 PRO B CA 1
ATOM 4847 C C . PRO B 1 261 ? 0.822 -1.43 18.234 1 94.88 261 PRO B C 1
ATOM 4849 O O . PRO B 1 261 ? 0.082 -2.379 17.969 1 94.88 261 PRO B O 1
ATOM 4852 N N . THR B 1 262 ? 0.897 -0.854 19.359 1 91.69 262 THR B N 1
ATOM 4853 C CA . THR B 1 262 ? 0.091 -1.31 20.5 1 91.69 262 THR B CA 1
ATOM 4854 C C . THR B 1 262 ? -0.963 -0.269 20.859 1 91.69 262 THR B C 1
ATOM 4856 O O . THR B 1 262 ? -0.808 0.915 20.547 1 91.69 262 THR B O 1
ATOM 4859 N N . GLY B 1 263 ? -2.09 -0.661 21.438 1 91.06 263 GLY B N 1
ATOM 4860 C CA . GLY B 1 263 ? -3.092 0.235 22 1 91.06 263 GLY B CA 1
ATOM 4861 C C . GLY B 1 263 ? -3.994 0.85 20.953 1 91.06 263 GLY B C 1
ATOM 4862 O O . GLY B 1 263 ? -4.691 1.831 21.219 1 91.06 263 GLY B O 1
ATOM 4863 N N . VAL B 1 264 ? -3.928 0.375 19.797 1 92.56 264 VAL B N 1
ATOM 4864 C CA . VAL B 1 264 ? -4.711 0.96 18.703 1 92.56 264 VAL B CA 1
ATOM 4865 C C . VAL B 1 264 ? -6.203 0.769 18.984 1 92.56 264 VAL B C 1
ATOM 4867 O O . VAL B 1 264 ? -6.992 1.699 18.828 1 92.56 264 VAL B O 1
ATOM 4870 N N . GLN B 1 265 ? -6.57 -0.388 19.422 1 90.69 265 GLN B N 1
ATOM 4871 C CA . GLN B 1 265 ? -7.973 -0.684 19.703 1 90.69 265 GLN B CA 1
ATOM 4872 C C . GLN B 1 265 ? -8.523 0.222 20.797 1 90.69 265 GLN B C 1
ATOM 4874 O O . GLN B 1 265 ? -9.664 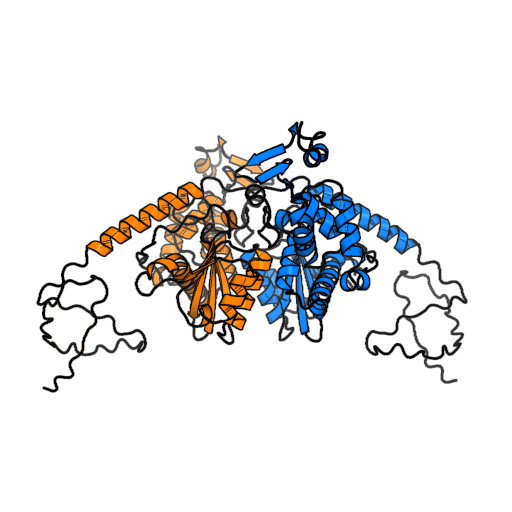0.682 20.703 1 90.69 265 GLN B O 1
ATOM 4879 N N . GLN B 1 266 ? -7.727 0.416 21.75 1 90 266 GLN B N 1
ATOM 4880 C CA . GLN B 1 266 ? -8.133 1.298 22.844 1 90 266 GLN B CA 1
ATOM 4881 C C . GLN B 1 266 ? -8.32 2.729 22.344 1 90 266 GLN B C 1
ATOM 4883 O O . GLN B 1 266 ? -9.289 3.396 22.719 1 90 266 GLN B O 1
ATOM 4888 N N . SER B 1 267 ? -7.383 3.184 21.562 1 90.25 267 SER B N 1
ATOM 4889 C CA . SER B 1 267 ? -7.488 4.527 21.016 1 90.25 267 SER B CA 1
ATOM 4890 C C . SER B 1 267 ? -8.727 4.664 20.125 1 90.25 267 SER B C 1
ATOM 4892 O O . SER B 1 267 ? -9.398 5.699 20.156 1 90.25 267 SER B O 1
ATOM 4894 N N . LEU B 1 268 ? -9 3.652 19.344 1 89.62 268 LEU B N 1
ATOM 4895 C CA . LEU B 1 268 ? -10.188 3.641 18.5 1 89.62 268 LEU B CA 1
ATOM 4896 C C . LEU B 1 268 ? -11.453 3.766 19.344 1 89.62 268 LEU B C 1
ATOM 4898 O O . LEU B 1 268 ? -12.359 4.523 19 1 89.62 268 LEU B O 1
ATOM 4902 N N . LYS B 1 269 ? -11.516 3.066 20.422 1 87.75 269 LYS B N 1
ATOM 4903 C CA . LYS B 1 269 ? -12.672 3.096 21.312 1 87.75 269 LYS B CA 1
ATOM 4904 C C . LYS B 1 269 ? -12.859 4.48 21.922 1 87.75 269 LYS B C 1
ATOM 4906 O O . LYS B 1 269 ? -13.969 5.016 21.953 1 87.75 269 LYS B O 1
ATOM 4911 N N . VAL B 1 270 ? -11.766 5.035 22.359 1 87 270 VAL B N 1
ATOM 4912 C CA . VAL B 1 270 ? -11.805 6.336 23.016 1 87 270 VAL B CA 1
ATOM 4913 C C . VAL B 1 270 ? -12.234 7.406 22.016 1 87 270 VAL B C 1
ATOM 4915 O O . VAL B 1 270 ? -13.078 8.258 22.328 1 87 270 VAL B O 1
ATOM 4918 N N . ASN B 1 271 ? -11.656 7.367 20.875 1 84.5 271 ASN B N 1
ATOM 4919 C CA . ASN B 1 271 ? -11.984 8.359 19.844 1 84.5 271 ASN B CA 1
ATOM 4920 C C . ASN B 1 271 ? -13.438 8.234 19.406 1 84.5 271 ASN B C 1
ATOM 4922 O O . ASN B 1 271 ? -14.094 9.242 19.125 1 84.5 271 ASN B O 1
ATOM 4926 N N . GLN B 1 272 ? -13.875 7.051 19.281 1 80.75 272 GLN B N 1
ATOM 4927 C CA . GLN B 1 272 ? -15.273 6.832 18.922 1 80.75 272 GLN B CA 1
ATOM 4928 C C . GLN B 1 272 ? -16.219 7.371 20 1 80.75 272 GLN B C 1
ATOM 4930 O O . GLN B 1 272 ? -17.25 7.953 19.688 1 80.75 272 GLN B O 1
ATOM 4935 N N . ALA B 1 273 ? -15.875 7.121 21.203 1 80.81 273 ALA B N 1
ATOM 4936 C CA . ALA B 1 273 ? -16.672 7.613 22.312 1 80.81 273 ALA B CA 1
ATOM 4937 C C . ALA B 1 273 ? -16.703 9.141 22.328 1 80.81 273 ALA B C 1
ATOM 4939 O O . ALA B 1 273 ? -17.75 9.742 22.594 1 80.81 273 ALA B O 1
ATOM 4940 N N . LYS B 1 274 ? -15.602 9.711 22.078 1 80.31 274 LYS B N 1
ATOM 4941 C CA . LYS B 1 274 ? -15.516 11.164 22.016 1 80.31 274 LYS B CA 1
ATOM 4942 C C . LYS B 1 274 ? -16.391 11.727 20.906 1 80.31 274 LYS B C 1
ATOM 4944 O O . LYS B 1 274 ? -17.094 12.719 21.094 1 80.31 274 LYS B O 1
ATOM 4949 N N . GLN B 1 275 ? -16.297 11.172 19.797 1 75.69 275 GLN B N 1
ATOM 4950 C CA . GLN B 1 275 ? -17.094 11.609 18.656 1 75.69 275 GLN B CA 1
ATOM 4951 C C . GLN B 1 275 ? -18.594 11.477 18.938 1 75.69 275 GLN B C 1
ATOM 4953 O O . GLN B 1 275 ? -19.375 12.352 18.578 1 75.69 275 GLN B O 1
ATOM 4958 N N . ALA B 1 276 ? -18.953 10.398 19.547 1 72 276 ALA B N 1
ATOM 4959 C CA . ALA B 1 276 ? -20.344 10.172 19.922 1 72 276 ALA B CA 1
ATOM 4960 C C . ALA B 1 276 ? -20.828 11.227 20.906 1 72 276 ALA B C 1
ATOM 4962 O O . ALA B 1 276 ? -21.953 11.727 20.797 1 72 276 ALA B O 1
ATOM 4963 N N . PHE B 1 277 ? -20.031 11.508 21.844 1 73.12 277 PHE B N 1
ATOM 4964 C CA . PHE B 1 277 ? -20.359 12.484 22.875 1 73.12 277 PHE B CA 1
ATOM 4965 C C . PHE B 1 277 ? -20.625 13.852 22.25 1 73.12 277 PHE B C 1
ATOM 4967 O O . PHE B 1 277 ? -21.641 14.484 22.562 1 73.12 277 PHE B O 1
ATOM 4974 N N . TYR B 1 278 ? -19.75 14.312 21.422 1 68.19 278 TYR B N 1
ATOM 4975 C CA . TYR B 1 278 ? -19.891 15.625 20.812 1 68.19 278 TYR B CA 1
ATOM 4976 C C . TYR B 1 278 ? -21.047 15.656 19.828 1 68.19 278 TYR B C 1
ATOM 4978 O O . TYR B 1 278 ? -21.719 16.688 19.672 1 68.19 278 TYR B O 1
ATOM 4986 N N . TYR B 1 279 ? -21.25 14.609 19.266 1 62.12 279 TYR B N 1
ATOM 4987 C CA . TYR B 1 279 ? -22.406 14.516 18.375 1 62.12 279 TYR B CA 1
ATOM 4988 C C . TYR B 1 279 ? -23.703 14.633 19.172 1 62.12 279 TYR B C 1
ATOM 4990 O O . TYR B 1 279 ? -24.625 15.352 18.766 1 62.12 279 TYR B O 1
ATOM 4998 N N . ASP B 1 280 ? -23.766 13.938 20.172 1 62.09 280 ASP B N 1
ATOM 4999 C CA . ASP B 1 280 ? -24.938 13.953 21.031 1 62.09 280 ASP B CA 1
ATOM 5000 C C . ASP B 1 280 ? -25.172 15.344 21.609 1 62.09 280 ASP B C 1
ATOM 5002 O O . ASP B 1 280 ? -26.312 15.781 21.75 1 62.09 280 ASP B O 1
ATOM 5006 N N . LYS B 1 281 ? -24.172 15.961 21.875 1 58.62 281 LYS B N 1
ATOM 5007 C CA . LYS B 1 281 ? -24.281 17.312 22.438 1 58.62 281 LYS B CA 1
ATOM 5008 C C . LYS B 1 281 ? -24.812 18.297 21.406 1 58.62 281 LYS B C 1
ATOM 5010 O O . LYS B 1 281 ? -25.609 19.172 21.734 1 58.62 281 LYS B O 1
ATOM 5015 N N . THR B 1 282 ? -24.281 18.172 20.234 1 53.88 282 THR B N 1
ATOM 5016 C CA . THR B 1 282 ? -24.703 19.125 19.203 1 53.88 282 THR B CA 1
ATOM 5017 C C . THR B 1 282 ? -26.047 18.719 18.609 1 53.88 282 THR B C 1
ATOM 5019 O O . THR B 1 282 ? -26.797 19.578 18.125 1 53.88 282 THR B O 1
ATOM 5022 N N . ALA B 1 283 ? -26.172 17.422 18.484 1 52.06 283 ALA B N 1
ATOM 5023 C CA . ALA B 1 283 ? -27.484 16.984 18.016 1 52.06 283 ALA B CA 1
ATOM 5024 C C . ALA B 1 283 ? -28.594 17.453 18.938 1 52.06 283 ALA B C 1
ATOM 5026 O O . ALA B 1 283 ? -29.719 17.734 18.5 1 52.06 283 ALA B O 1
ATOM 5027 N N . LYS B 1 284 ? -28.328 17.484 20.25 1 45.62 284 LYS B N 1
ATOM 5028 C CA . LYS B 1 284 ? -29.359 17.953 21.172 1 45.62 284 LYS B CA 1
ATOM 5029 C C . LYS B 1 284 ? -29.594 19.453 21.016 1 45.62 284 LYS B C 1
ATOM 5031 O O . LYS B 1 284 ? -30.719 19.922 21.219 1 45.62 284 LYS B O 1
ATOM 5036 N N . GLU B 1 285 ? -28.531 20.188 20.812 1 41.12 285 GLU B N 1
ATOM 5037 C CA . GLU B 1 285 ? -28.75 21.609 21.047 1 41.12 285 GLU B CA 1
ATOM 5038 C C . GLU B 1 285 ? -29.359 22.266 19.797 1 41.12 285 GLU B C 1
ATOM 5040 O O . GLU B 1 285 ? -28.688 23.016 19.094 1 41.12 285 GLU B O 1
ATOM 5045 N N . LEU B 1 286 ? -29.859 21.562 18.812 1 40.03 286 LEU B N 1
ATOM 5046 C CA . LEU B 1 286 ? -30.625 22.484 17.984 1 40.03 286 LEU B CA 1
ATOM 5047 C C . LEU B 1 286 ? -31.625 23.266 18.828 1 40.03 286 LEU B C 1
ATOM 5049 O O . LEU B 1 286 ? -32.469 22.688 19.516 1 40.03 286 LEU B O 1
ATOM 5053 N N . LYS B 1 287 ? -31.156 24.266 19.344 1 39.03 287 LYS B N 1
ATOM 5054 C CA . LYS B 1 287 ? -32.062 25.156 20.047 1 39.03 287 LYS B CA 1
ATOM 5055 C C . LYS B 1 287 ? -33.406 25.266 19.328 1 39.03 287 LYS B C 1
ATOM 5057 O O . LYS B 1 287 ? -33.438 25.312 18.094 1 39.03 287 LYS B O 1
ATOM 5062 N N . PRO B 1 288 ? -34.406 24.844 19.859 1 39.69 288 PRO B N 1
ATOM 5063 C CA . PRO B 1 288 ? -35.688 25.047 19.234 1 39.69 288 PRO B CA 1
ATOM 5064 C C . PRO B 1 288 ? -35.844 26.438 18.594 1 39.69 288 PRO B C 1
ATOM 5066 O O . PRO B 1 288 ? -35.469 27.438 19.219 1 39.69 288 PRO B O 1
ATOM 5069 N N . LEU B 1 289 ? -35.719 26.469 17.266 1 40.28 289 LEU B N 1
ATOM 5070 C CA . LEU B 1 289 ? -36 27.75 16.625 1 40.28 289 LEU B CA 1
ATOM 5071 C C . LEU B 1 289 ? -37.312 28.344 17.172 1 40.28 289 LEU B C 1
ATOM 5073 O O . LEU B 1 289 ? -38.312 27.641 17.266 1 40.28 289 LEU B O 1
ATOM 5077 N N . LYS B 1 290 ? -37.125 29.172 18.094 1 40.28 290 LYS B N 1
ATOM 5078 C CA . LYS B 1 290 ? -38.344 29.875 18.516 1 40.28 290 LYS B CA 1
ATOM 5079 C C . LYS B 1 290 ? -38.906 30.734 17.375 1 40.28 290 LYS B C 1
ATOM 5081 O O . LYS B 1 290 ? -38.188 31.109 16.469 1 40.28 290 LYS B O 1
ATOM 5086 N N . GLU B 1 291 ? -40.188 30.953 17.297 1 43.19 291 GLU B N 1
ATOM 5087 C CA . GLU B 1 291 ? -40.906 31.891 16.438 1 43.19 291 GLU B CA 1
ATOM 5088 C C . GLU B 1 291 ? -40.25 33.281 16.484 1 43.19 291 GLU B C 1
ATOM 5090 O O . GLU B 1 291 ? -40 33.812 17.562 1 43.19 291 GLU B O 1
ATOM 5095 N N . GLY B 1 292 ? -39.562 33.719 15.445 1 44.97 292 GLY B N 1
ATOM 5096 C CA . GLY B 1 292 ? -38.875 34.969 15.281 1 44.97 292 GLY B CA 1
ATOM 5097 C C . GLY B 1 292 ? -37.406 34.844 15.016 1 44.97 292 GLY B C 1
ATOM 5098 O O . GLY B 1 292 ? -36.688 35.844 14.82 1 44.97 292 GLY B O 1
ATOM 5099 N N . ASP B 1 293 ? -36.875 33.688 15.164 1 44.66 293 ASP B N 1
ATOM 5100 C CA . ASP B 1 293 ? -35.438 33.562 15.055 1 44.66 293 ASP B CA 1
ATOM 5101 C C . ASP B 1 293 ? -34.969 33.625 13.602 1 44.66 293 ASP B C 1
ATOM 5103 O O . ASP B 1 293 ? -35.656 33.156 12.703 1 44.66 293 ASP B O 1
ATOM 5107 N N . VAL B 1 294 ? -34.125 34.594 13.172 1 39.59 294 VAL B N 1
ATOM 5108 C CA . VAL B 1 294 ? -33.531 34.781 11.852 1 39.59 294 VAL B CA 1
ATOM 5109 C C . VAL B 1 294 ? -32.531 33.656 11.57 1 39.59 294 VAL B C 1
ATOM 5111 O O . VAL B 1 294 ? -31.578 33.469 12.32 1 39.59 294 VAL B O 1
ATOM 5114 N N . VAL B 1 295 ? -32.969 32.594 11.031 1 41.5 295 VAL B N 1
ATOM 5115 C CA . VAL B 1 295 ? -32.094 31.469 10.695 1 41.5 295 VAL B CA 1
ATOM 5116 C C . VAL B 1 295 ? -31.359 31.75 9.383 1 41.5 295 VAL B C 1
ATOM 5118 O O . VAL B 1 295 ? -31.953 32.312 8.453 1 41.5 295 VAL B O 1
ATOM 5121 N N . ARG B 1 296 ? -30.078 31.875 9.375 1 33.66 296 ARG B N 1
ATOM 5122 C CA . ARG B 1 296 ? -29.281 32.031 8.156 1 33.66 296 ARG B CA 1
ATOM 5123 C C . ARG B 1 296 ? -29.219 30.703 7.395 1 33.66 296 ARG B C 1
ATOM 5125 O O . ARG B 1 296 ? -28.875 29.672 7.973 1 33.66 296 ARG B O 1
ATOM 5132 N N . VAL B 1 297 ? -30.094 30.484 6.477 1 35.72 297 VAL B N 1
ATOM 5133 C CA . VAL B 1 297 ? -30.078 29.312 5.598 1 35.72 297 VAL B CA 1
ATOM 5134 C C . VAL B 1 297 ? -28.875 29.375 4.668 1 35.72 297 VAL B C 1
ATOM 5136 O O . VAL B 1 297 ? -28.609 30.422 4.062 1 35.72 297 VAL B O 1
ATOM 5139 N N . LYS B 1 298 ? -27.859 28.562 4.922 1 34.62 298 LYS B N 1
ATOM 5140 C CA . LYS B 1 298 ? -26.766 28.469 3.969 1 34.62 298 LYS B CA 1
ATOM 5141 C C . LYS B 1 298 ? -27.266 28.125 2.57 1 34.62 298 LYS B C 1
ATOM 5143 O O . LYS B 1 298 ? -28.016 27.172 2.395 1 34.62 298 LYS B O 1
ATOM 5148 N N . PRO B 1 299 ? -27.203 29.031 1.607 1 34.53 299 PRO B N 1
ATOM 5149 C CA . PRO B 1 299 ? -27.656 28.734 0.244 1 34.53 299 PRO B CA 1
ATOM 5150 C C . PRO B 1 299 ? -27.031 27.469 -0.322 1 34.53 299 PRO B C 1
ATOM 5152 O O . PRO B 1 299 ? -25.953 27.047 0.126 1 34.53 299 PRO B O 1
ATOM 5155 N N . LYS B 1 300 ? -27.875 26.672 -0.855 1 32.34 300 LYS B N 1
ATOM 5156 C CA . LYS B 1 300 ? -27.406 25.531 -1.64 1 32.34 300 LYS B CA 1
ATOM 5157 C C . LYS B 1 300 ? -26.172 25.906 -2.459 1 32.34 300 LYS B C 1
ATOM 5159 O O . LYS B 1 300 ? -26.062 27.016 -2.975 1 32.34 300 LYS B O 1
ATOM 5164 N N . GLU B 1 301 ? -25.062 25.203 -2.244 1 34.81 301 GLU B N 1
ATOM 5165 C CA . GLU B 1 301 ? -23.672 25.328 -2.688 1 34.81 301 GLU B CA 1
ATOM 5166 C C . GLU B 1 301 ? -23.594 25.609 -4.184 1 34.81 301 GLU B C 1
ATOM 5168 O O . GLU B 1 301 ? -22.5 25.672 -4.754 1 34.81 301 GLU B O 1
ATOM 5173 N N . SER B 1 302 ? -24.656 25.516 -4.984 1 34.81 302 SER B N 1
ATOM 5174 C CA . SER B 1 302 ? -24.109 25.719 -6.324 1 34.81 302 SER B CA 1
ATOM 5175 C C . SER B 1 302 ? -23.422 27.078 -6.445 1 34.81 302 SER B C 1
ATOM 5177 O O . SER B 1 302 ? -22.438 27.203 -7.18 1 34.81 302 SER B O 1
ATOM 5179 N N . ASP B 1 303 ? -24.125 28.203 -6.18 1 32.22 303 ASP B N 1
ATOM 5180 C CA . ASP B 1 303 ? -23.734 29.547 -6.602 1 32.22 303 ASP B CA 1
ATOM 5181 C C . ASP B 1 303 ? -22.734 30.156 -5.617 1 32.22 303 ASP B C 1
ATOM 5183 O O . ASP B 1 303 ? -23.078 30.422 -4.461 1 32.22 303 ASP B O 1
ATOM 5187 N N . LYS B 1 304 ? -21.484 29.891 -5.82 1 35.09 304 LYS B N 1
ATOM 5188 C CA . LYS B 1 304 ? -20.359 30.375 -5.023 1 35.09 304 LYS B CA 1
ATOM 5189 C C . LYS B 1 304 ? -20.547 31.844 -4.641 1 35.09 304 LYS B C 1
ATOM 5191 O O . LYS B 1 304 ? -19.703 32.438 -3.969 1 35.09 304 LYS B O 1
ATOM 5196 N N . LYS B 1 305 ? -21.203 32.688 -5.578 1 33.78 305 LYS B N 1
ATOM 5197 C CA . LYS B 1 305 ? -21.047 34.094 -5.277 1 33.78 305 LYS B CA 1
ATOM 5198 C C . LYS B 1 305 ? -21.922 34.5 -4.09 1 33.78 305 LYS B C 1
ATOM 5200 O O . LYS B 1 305 ? -23.125 34.281 -4.09 1 33.78 305 LYS B O 1
ATOM 5205 N N . PHE B 1 306 ? -21.375 34.5 -2.984 1 31.52 306 PHE B N 1
ATOM 5206 C CA . PHE B 1 306 ? -22 35.125 -1.811 1 31.52 306 PHE B CA 1
ATOM 5207 C C . PHE B 1 306 ? -22.594 36.469 -2.152 1 31.52 306 PHE B C 1
ATOM 5209 O O . PHE B 1 306 ? -21.875 37.469 -2.285 1 31.52 306 PHE B O 1
ATOM 5216 N N . VAL B 1 307 ? -23.516 36.531 -3.287 1 28.83 307 VAL B N 1
ATOM 5217 C CA . VAL B 1 307 ? -24.078 37.875 -3.424 1 28.83 307 VAL B CA 1
ATOM 5218 C C . VAL B 1 307 ? -24.859 38.25 -2.166 1 28.83 307 VAL B C 1
ATOM 5220 O O . VAL B 1 307 ? -25.531 37.406 -1.574 1 28.83 307 VAL B O 1
ATOM 5223 N N . LYS B 1 308 ? -24.469 39.312 -1.451 1 30.48 308 LYS B N 1
ATOM 5224 C CA . LYS B 1 308 ? -25.188 39.969 -0.372 1 30.48 308 LYS B CA 1
ATOM 5225 C C . LYS B 1 308 ? -26.688 40.031 -0.65 1 30.48 308 LYS B C 1
ATOM 5227 O O . LYS B 1 308 ? -27.141 40.812 -1.474 1 30.48 308 LYS B O 1
ATOM 5232 N N . ALA B 1 309 ? -27.25 38.875 -1.081 1 28.5 309 ALA B N 1
ATOM 5233 C CA . ALA B 1 309 ? -28.672 39.062 -1.368 1 28.5 309 ALA B CA 1
ATOM 5234 C C . ALA B 1 309 ? -29.391 39.656 -0.16 1 28.5 309 ALA B C 1
ATOM 5236 O O . ALA B 1 309 ? -29.094 39.312 0.982 1 28.5 309 ALA B O 1
ATOM 5237 N N . LYS B 1 310 ? -29.922 40.875 -0.292 1 29.44 310 LYS B N 1
ATOM 5238 C CA . LYS B 1 310 ? -30.906 41.562 0.529 1 29.44 310 LYS B CA 1
ATOM 5239 C C . LYS B 1 310 ? -31.922 40.594 1.132 1 29.44 310 LYS B C 1
ATOM 5241 O O . LYS B 1 310 ? -32.5 39.781 0.417 1 29.44 310 LYS B O 1
ATOM 5246 N N . GLN B 1 311 ? -31.734 40.312 2.391 1 27.86 311 GLN B N 1
ATOM 5247 C CA . GLN B 1 311 ? -32.562 39.531 3.264 1 27.86 311 GLN B CA 1
ATOM 5248 C C . GLN B 1 311 ? -34.031 39.938 3.156 1 27.86 311 GLN B C 1
ATOM 5250 O O . GLN B 1 311 ? -34.406 41.062 3.527 1 27.86 311 GLN B O 1
ATOM 5255 N N . PRO B 1 312 ? -34.781 39.625 1.98 1 27.92 312 PRO B N 1
ATOM 5256 C CA . PRO B 1 312 ? -36.188 39.969 2.232 1 27.92 312 PRO B CA 1
ATOM 5257 C C . PRO B 1 312 ? -36.719 39.312 3.502 1 27.92 312 PRO B C 1
ATOM 5259 O O . PRO B 1 312 ? -36.25 38.219 3.9 1 27.92 312 PRO B O 1
ATOM 5262 N N . GLN B 1 313 ? -37.156 40.125 4.52 1 27.3 313 GLN B N 1
ATOM 5263 C CA . GLN B 1 313 ? -37.812 39.875 5.801 1 27.3 313 GLN B CA 1
ATOM 5264 C C . GLN B 1 313 ? -38.969 38.875 5.648 1 27.3 313 GLN B C 1
ATOM 5266 O O . GLN B 1 313 ? -40.094 39.281 5.352 1 27.3 313 GLN B O 1
ATOM 5271 N N . TYR B 1 314 ? -38.906 37.875 4.738 1 25.3 314 TYR B N 1
ATOM 5272 C CA . TYR B 1 314 ? -40.156 37.125 4.625 1 25.3 314 TYR B CA 1
ATOM 5273 C C . TYR B 1 314 ? -40.469 36.375 5.918 1 25.3 314 TYR B C 1
ATOM 5275 O O . TYR B 1 314 ? -39.562 35.75 6.52 1 25.3 314 TYR B O 1
ATOM 5283 N N . SER B 1 315 ? -41.438 36.875 6.793 1 25.98 315 SER B N 1
ATOM 5284 C CA . SER B 1 315 ? -42.094 36.406 8.008 1 25.98 315 SER B CA 1
ATOM 5285 C C . SER B 1 315 ? -42.719 35 7.801 1 25.98 315 SER B C 1
ATOM 5287 O O . SER B 1 315 ? -43.938 34.875 7.719 1 25.98 315 SER B O 1
ATOM 5289 N N . THR B 1 316 ? -42.188 34.062 7.031 1 26.8 316 THR B N 1
ATOM 5290 C CA . THR B 1 316 ? -43 32.875 6.836 1 26.8 316 THR B CA 1
ATOM 5291 C C . THR B 1 316 ? -43.219 32.156 8.156 1 26.8 316 THR B C 1
ATOM 5293 O O . THR B 1 316 ? -42.281 31.922 8.906 1 26.8 316 THR B O 1
ATOM 5296 N N . ARG B 1 317 ? -44.406 32.25 8.742 1 24.62 317 ARG B N 1
ATOM 5297 C CA . ARG B 1 317 ? -45.031 31.562 9.883 1 24.62 317 ARG B CA 1
ATOM 5298 C C . ARG B 1 317 ? -44.906 30.047 9.766 1 24.62 317 ARG B C 1
ATOM 5300 O O . ARG B 1 317 ? -45.375 29.469 8.781 1 24.62 317 ARG B O 1
ATOM 5307 N N . PHE B 1 318 ? -43.812 29.5 10.133 1 27.55 318 PHE B N 1
ATOM 5308 C CA . PHE B 1 318 ? -43.594 28.062 10.156 1 27.55 318 PHE B CA 1
ATOM 5309 C C . PHE B 1 318 ? -44.625 27.391 11.078 1 27.55 318 PHE B C 1
ATOM 5311 O O . PHE B 1 318 ? -44.719 27.75 12.25 1 27.55 318 PHE B O 1
ATOM 5318 N N . ALA B 1 319 ? -45.75 27.094 10.562 1 26.19 319 ALA B N 1
ATOM 5319 C CA . ALA B 1 319 ? -46.75 26.344 11.32 1 26.19 319 ALA B CA 1
ATOM 5320 C C . ALA B 1 319 ? -46.156 25.031 11.852 1 26.19 319 ALA B C 1
ATOM 5322 O O . ALA B 1 319 ? -45.344 24.406 11.195 1 26.19 319 ALA B O 1
ATOM 5323 N N . SER B 1 320 ? -46.281 24.688 13.148 1 28.16 320 SER B N 1
ATOM 5324 C CA . SER B 1 320 ? -45.875 23.641 14.078 1 28.16 320 SER B CA 1
ATOM 5325 C C . SER B 1 320 ? -46.312 22.266 13.578 1 28.16 320 SER B C 1
ATOM 5327 O O . SER B 1 320 ? -46.281 21.297 14.336 1 28.16 320 SER B O 1
ATOM 5329 N N . LYS B 1 321 ? -46.594 21.922 12.297 1 27.02 321 LYS B N 1
ATOM 5330 C CA . LYS B 1 321 ? -47.219 20.609 12.336 1 27.02 321 LYS B CA 1
ATOM 5331 C C . LYS B 1 321 ? -46.375 19.609 13.109 1 27.02 321 LYS B C 1
ATOM 5333 O O . LYS B 1 321 ? -45.188 19.828 13.336 1 27.02 321 LYS B O 1
ATOM 5338 N N . SER B 1 322 ? -46.844 18.203 12.93 1 28.11 322 SER B N 1
ATOM 5339 C CA . SER B 1 322 ? -46.594 17.031 13.758 1 28.11 322 SER B CA 1
ATOM 5340 C C . SER B 1 322 ? -45.094 16.734 13.852 1 28.11 322 SER B C 1
ATOM 5342 O O . SER B 1 322 ? -44.344 16.953 12.891 1 28.11 322 SER B O 1
ATOM 5344 N N . ALA B 1 323 ? -44.594 16.625 15.078 1 29.02 323 ALA B N 1
ATOM 5345 C CA . ALA B 1 323 ? -43.312 16.328 15.672 1 29.02 323 ALA B CA 1
ATOM 5346 C C . ALA B 1 323 ? -42.625 15.172 14.953 1 29.02 323 ALA B C 1
ATOM 5348 O O . ALA B 1 323 ? -42.469 14.086 15.531 1 29.02 323 ALA B O 1
ATOM 5349 N N . ALA B 1 324 ? -43.094 14.789 13.766 1 27.25 324 ALA B N 1
ATOM 5350 C CA . ALA B 1 324 ? -42.344 13.586 13.367 1 27.25 324 ALA B CA 1
ATOM 5351 C C . ALA B 1 324 ? -40.844 13.828 13.445 1 27.25 324 ALA B C 1
ATOM 5353 O O . ALA B 1 324 ? -40.375 14.969 13.523 1 27.25 324 ALA B O 1
ATOM 5354 N N . SER B 1 325 ? -39.969 12.711 12.875 1 29.16 325 SER B N 1
ATOM 5355 C CA . SER B 1 325 ? -38.531 12.586 13.109 1 29.16 325 SER B CA 1
ATOM 5356 C C . SER B 1 325 ? -37.781 13.859 12.719 1 29.16 325 SER B C 1
ATOM 5358 O O . SER B 1 325 ? -38.156 14.516 11.734 1 29.16 325 SER B O 1
ATOM 5360 N N . THR B 1 326 ? -37.062 14.461 13.648 1 30.58 326 THR B N 1
ATOM 5361 C CA . THR B 1 326 ? -36.531 15.781 13.969 1 30.58 326 THR B CA 1
ATOM 5362 C C . THR B 1 326 ? -35.781 16.359 12.773 1 30.58 326 THR B C 1
ATOM 5364 O O . THR B 1 326 ? -35.375 17.531 12.789 1 30.58 326 THR B O 1
ATOM 5367 N N . LYS B 1 327 ? -34.938 15.57 12.094 1 32.47 327 LYS B N 1
ATOM 5368 C CA . LYS B 1 327 ? -33.781 16.281 11.57 1 32.47 327 LYS B CA 1
ATOM 5369 C C . LYS B 1 327 ? -34.156 17.172 10.398 1 32.47 327 LYS B C 1
ATOM 5371 O O . LYS B 1 327 ? -33.5 18.172 10.133 1 32.47 327 LYS B O 1
ATOM 5376 N N . SER B 1 328 ? -34.875 16.641 9.352 1 30.55 328 SER B N 1
ATOM 5377 C CA . SER B 1 328 ? -34.938 17.312 8.062 1 30.55 328 SER B CA 1
ATOM 5378 C C . SER B 1 328 ? -36.156 18.234 7.973 1 30.55 328 SER B C 1
ATOM 5380 O O . SER B 1 328 ? -37.25 17.859 8.352 1 30.55 328 SER B O 1
ATOM 5382 N N . TYR B 1 329 ? -35.938 19.484 8.266 1 30.41 329 TYR B N 1
ATOM 5383 C CA . TYR B 1 329 ? -37.062 20.391 8.023 1 30.41 329 TYR B CA 1
ATOM 5384 C C . TYR B 1 329 ? -37.281 20.625 6.531 1 30.41 329 TYR B C 1
ATOM 5386 O O . TYR B 1 329 ? -36.312 20.781 5.789 1 30.41 329 TYR B O 1
ATOM 5394 N N . THR B 1 330 ? -38.219 19.906 5.855 1 31.55 330 THR B N 1
ATOM 5395 C CA . THR B 1 330 ? -38.594 20.156 4.465 1 31.55 330 THR B CA 1
ATOM 5396 C C . THR B 1 330 ? -39.312 21.484 4.316 1 31.55 330 THR B C 1
ATOM 5398 O O . THR B 1 330 ? -40.25 21.781 5.062 1 31.55 330 THR B O 1
ATOM 5401 N N . TYR B 1 331 ? -38.625 22.562 3.826 1 32.94 331 TYR B N 1
ATOM 5402 C CA . TYR B 1 331 ? -39.156 23.891 3.545 1 32.94 331 TYR B CA 1
ATOM 5403 C C . TYR B 1 331 ? -40.094 23.859 2.34 1 32.94 331 TYR B C 1
ATOM 5405 O O . TYR B 1 331 ? -39.812 23.219 1.332 1 32.94 331 TYR B O 1
ATOM 5413 N N . GLU B 1 332 ? -41.406 23.672 2.576 1 29.67 332 GLU B N 1
ATOM 5414 C CA . GLU B 1 332 ? -42.344 23.797 1.487 1 29.67 332 GLU B CA 1
ATOM 5415 C C . GLU B 1 332 ? -42.531 25.266 1.091 1 29.67 332 GLU B C 1
ATOM 5417 O O . GLU B 1 332 ? -42.906 26.094 1.921 1 29.67 332 GLU B O 1
ATOM 5422 N N . SER B 1 333 ? -41.688 25.906 0.209 1 31.83 333 SER B N 1
ATOM 5423 C CA . SER B 1 333 ? -41.812 27.219 -0.399 1 31.83 333 SER B CA 1
ATOM 5424 C C . SER B 1 333 ? -43.156 27.375 -1.11 1 31.83 333 SER B C 1
ATOM 5426 O O . SER B 1 333 ? -43.469 26.609 -2.021 1 31.83 333 SER B O 1
ATOM 5428 N N . SER B 1 334 ? -44.25 27.5 -0.36 1 29.3 334 SER B N 1
ATOM 5429 C CA . SER B 1 334 ? -45.469 27.875 -1.088 1 29.3 334 SER B CA 1
ATOM 5430 C C . SER B 1 334 ? -45.312 29.219 -1.791 1 29.3 334 SER B C 1
ATOM 5432 O O . SER B 1 334 ? -44.781 30.172 -1.201 1 29.3 334 SER B O 1
ATOM 5434 N N . PRO B 1 335 ? -45.281 29.328 -3.164 1 31.75 335 PRO B N 1
ATOM 5435 C CA . PRO B 1 335 ? -45.219 30.453 -4.094 1 31.75 335 PRO B CA 1
ATOM 5436 C C . PRO B 1 335 ? -46.219 31.562 -3.756 1 31.75 335 PRO B C 1
ATOM 5438 O O . PRO B 1 335 ? -46.438 32.469 -4.566 1 31.75 335 PRO B O 1
ATOM 5441 N N . SER B 1 336 ? -46.625 31.812 -2.51 1 25.78 336 SER B N 1
ATOM 5442 C CA . SER B 1 336 ? -47.656 32.844 -2.51 1 25.78 336 SER B CA 1
ATOM 5443 C C . SER B 1 336 ? -47.125 34.188 -2.955 1 25.78 336 SER B C 1
ATOM 5445 O O . SER B 1 336 ? -46.125 34.688 -2.389 1 25.78 336 SER B O 1
ATOM 5447 N N . ILE B 1 337 ? -47.312 34.594 -4.262 1 28.39 337 ILE B N 1
ATOM 5448 C CA . ILE B 1 337 ? -47.219 35.844 -5.016 1 28.39 337 ILE B CA 1
ATOM 5449 C C . ILE B 1 337 ? -47.938 36.969 -4.258 1 28.39 337 ILE B C 1
ATOM 5451 O O . ILE B 1 337 ? -49.156 36.875 -4.051 1 28.39 337 ILE B O 1
ATOM 5455 N N . CYS B 1 338 ? -47.406 37.438 -3.15 1 21.83 338 CYS B N 1
ATOM 5456 C CA . CYS B 1 338 ? -47.969 38.781 -2.986 1 21.83 338 CYS B CA 1
ATOM 5457 C C . CYS B 1 338 ? -47.25 39.781 -3.893 1 21.83 338 CYS B C 1
ATOM 5459 O O . CYS B 1 338 ? -46.062 39.656 -4.129 1 21.83 338 CYS B O 1
#

Organism: Exaiptasia diaphana (NCBI:txid2652724)

Sequence (676 aa):
MIKPQLQCYYSFREELTLYNGVVFKGERIVIPAALRNTMISKLHASHLGIQGSLRRAREAFYWPNMNEQITEFMSKCDVCNSYKTQQRKEPMVSHNRPTRAWESIASDLFVFHGKDYLVTTDRYSNFFEVDRLYSKTSTEVITKLKAHIARYGIPNELMTDNGPNFTSREFKQFTDIYNIEHVTSSPTYAQSNGKAENSVKTAKNIMQKALDAQADPYLALLDFRNTPTEGYSTSPAQRMLNRRTRTLLQISNKLLQPEIPTGVQQSLKVNQAKQAFYYDKTAKELKPLKEGDVVRVKPKESDKKFVKAKQPQYSTRFASKSAASTKSYTYESSPSICMIKPQLQCYYSFREELTLYNGVVFKGERIVIPAALRNTMISKLHASHLGIQGSLRRAREAFYWPNMNEQITEFMSKCDVCNSYKTQQRKEPMVSHNRPTRAWESIASDLFVFHGKDYLVTTDRYSNFFEVDRLYSKTSTEVITKLKAHIARYGIPNELMTDNGPNFTSREFKQFTDIYNIEHVTSSPTYAQSNGKAENSVKTAKNIMQKALDAQADPYLALLDFRNTPTEGYSTSPAQRMLNRRTRTLLQISNKLLQPEIPTGVQQSLKVNQAKQAFYYDKTAKELKPLKEGDVVRVKPKESDKKFVKAKQPQYSTRFASKSAASTKSYTYESSPSIC

pLDDT: mean 76.91, std 24.03, range [21.83, 98.69]

Foldseek 3Di:
DPPVLCVQVVVPVVQWDDDPNWIDRVQATEDDPVCLVVLLCQLPQLPPALVLSVQLNVVHYDDPCSSVVSCVVSVPDPLNVVCPDDPDQQAADPPPQDDAWQQEKEKEWDDAPNWIWIWIATRLLRQIDIGTDDPLALVRVLVVVVVVCVVQNQHQEYEYEPDPSCPDPVNVVSCVVSNHHYHYQDPVRVSHRRSNVVNVVVLNSSVVSCVVSVHDSVLSSLSQQQGADVLGSGGSCCRNVQARDDHPNDGRVVRRDGHNDPCSVVSSVVVNVVSNVSCVVVVVPPPPPDQPDPDDDDDDPPDPPPPPPDPPPPSPPPDPPDPPDPDDDDPPPPPPPD/DPPVLCVQVVVPVVQWDDDPNWIDRVQATEDDPVCLVVLLCQLPQLPPALVLSVQLNVVHHDDPCSSVVSNVVSVPDPLNVVCPDDPDQAAADPDPQDDAWQQEKEKEWDDAPNWIWIWIATRLLRQIDIGTDDPLALVRVLVVVVVVCVVQNQHQEYEYEPDPSCPDPVNVVSCVVSNHHYHYQDPVRVSHRRSNVVNVVVLNSSVVSCVVSVHDSVLSSLSQQQGADVLGSGGSCCRNVQARDDHPNDGRVVRRDGHNDPCSVVSSVVVNVVSNVSCVVVVPPPPPPDQPDPDDPDPDPPPPPPPPPDPPPPSPPPDPPDPPDPDDDDPPPPPPDD

Solvent-accessible surface area (backbone atoms only — not comparable to full-atom values): 39008 Å² total; per-residue (Å²): 128,78,62,67,86,52,51,81,45,56,87,49,48,87,50,51,45,79,55,95,90,40,44,20,51,72,71,15,38,48,54,52,80,90,48,43,65,58,51,48,49,55,56,46,65,51,57,62,43,63,67,40,37,48,50,34,40,64,64,30,40,44,50,90,66,45,69,59,52,51,44,57,60,50,72,69,36,64,70,54,62,70,59,70,64,77,79,75,81,51,47,49,63,90,59,87,74,54,90,44,62,43,36,29,31,22,34,41,76,49,75,58,95,90,37,41,33,39,39,42,27,21,72,52,28,68,38,65,49,78,41,84,44,89,77,80,37,44,66,58,54,49,51,54,50,40,53,48,27,33,70,59,21,50,30,54,31,39,31,26,54,74,44,67,54,64,65,34,69,69,41,49,50,50,31,58,75,61,62,32,48,74,44,61,26,44,92,90,40,60,36,64,36,36,66,23,51,51,50,49,53,51,49,52,51,49,44,49,52,17,57,76,66,72,40,59,47,44,58,28,48,27,49,52,34,56,19,36,38,90,82,45,92,47,17,16,32,26,50,56,35,25,20,49,52,47,61,90,62,80,58,48,70,75,62,51,44,73,46,80,75,76,64,56,67,57,33,53,52,51,52,49,51,50,34,36,51,52,25,53,54,54,67,61,56,60,64,75,79,52,95,82,64,85,73,84,73,79,72,70,83,80,69,78,66,82,63,85,66,78,76,74,82,74,80,72,78,76,75,79,67,82,85,60,85,80,77,73,78,79,80,75,80,72,77,78,82,123,129,77,63,67,85,53,51,82,45,56,88,51,47,88,51,50,44,78,56,95,90,39,46,21,52,74,72,14,39,48,53,52,80,90,47,43,65,59,52,49,49,55,56,46,64,50,56,63,45,63,68,40,37,49,50,37,39,64,62,32,40,44,47,91,65,45,70,58,52,51,44,58,59,49,72,69,36,64,70,51,63,70,58,71,66,78,80,74,83,52,46,49,63,90,60,87,72,56,89,44,59,43,36,30,32,22,34,42,74,49,74,58,96,90,39,41,32,39,39,42,26,21,71,52,29,69,37,64,49,80,41,83,43,91,77,78,39,44,67,57,53,48,52,54,49,41,53,48,28,34,71,60,21,48,29,54,30,39,31,26,54,74,46,68,54,64,66,33,69,69,41,49,50,50,33,57,76,60,61,32,47,75,43,60,27,45,92,91,40,59,37,64,36,35,66,22,52,51,48,49,54,51,50,51,50,48,45,49,51,17,57,75,66,73,40,58,48,45,59,26,48,27,50,54,34,57,20,37,38,91,81,45,93,48,17,15,32,26,51,55,37,24,20,50,52,47,60,92,61,80,59,48,70,75,62,51,45,74,46,80,73,74,65,57,67,58,34,52,51,53,53,50,51,50,33,36,51,56,27,52,54,54,67,61,58,58,65,74,79,53,96,83,65,86,72,83,73,77,71,73,76,81,67,77,67,81,63,86,66,76,75,74,83,73,81,75,77,77,74,78,70,83,86,58,85,78,79,73,80,80,82,77,83,72,77,79,79,122